Protein AF-0000000070378755 (afdb_homodimer)

Sequence (740 aa):
MNNNQKKKVPVIVSDIDGVLKQGFNKCISDKVLKALKAVRSLLGEIDANRFGENDQEKIPFFLLTNRGAMTEKQHCIMMNKAMGFDQEQNSKFAFQEHENILNHSALAPKFRTFQDKLVMLLGTGAIEEVAEYCGSQKYITGNEYICCFPFLCPFNSFSQEFKAETKEKVKKRLNLTDDDFHEPFQIHAIFILSMPFNWEESTQLILDLLSTEDGKIAQQMPAIGPEKHIPVYVAYNDTTYKSDFQLPRIVNGCFTAAIKEIYKTIYKTEINLEFYGKPQLKQFEFARDYTLSHIDKNHEVTNYYMIGDNPQSDIQGANKIGWTSILVRTGVFQGEGNDDQDPAKYVVNDFYDAVKLIFELEGISTKILDMNNNQKKKVPVIVSDIDGVLKQGFNKCISDKVLKALKAVRSLLGEIDANRFGENDQEKIPFFLLTNRGAMTEKQHCIMMNKAMGFDQEQNSKFAFQEHENILNHSALAPKFRTFQDKLVMLLGTGAIEEVAEYCGSQKYITGNEYICCFPFLCPFNSFSQEFKAETKEKVKKRLNLTDDDFHEPFQIHAIFILSMPFNWEESTQLILDLLSTEDGKIAQQMPAIGPEKHIPVYVAYNDTTYKSDFQLPRIVNGCFTAAIKEIYKTIYKTEINLEFYGKPQLKQFEFARDYTLSHIDKNHEVTNYYMIGDNPQSDIQGANKIGWTSILVRTGVFQGEGNDDQDPAKYVVNDFYDAVKLIFELEGISTKILD

Structure (mmCIF, N/CA/C/O backbone):
data_AF-0000000070378755-model_v1
#
loop_
_entity.id
_entity.type
_entity.pdbx_description
1 polymer 'HAD-family sub IIA hydrolase, TIGR01456, CECR5 containing protein'
#
loop_
_atom_site.group_PDB
_atom_site.id
_atom_site.type_symbol
_atom_site.label_atom_id
_atom_site.label_alt_id
_atom_site.label_comp_id
_atom_site.label_asym_id
_atom_site.label_entity_id
_atom_site.label_seq_id
_atom_site.pdbx_PDB_ins_code
_atom_site.Cartn_x
_atom_site.Cartn_y
_atom_site.Cartn_z
_atom_site.occupancy
_atom_site.B_iso_or_equiv
_atom_site.auth_seq_id
_atom_site.auth_comp_id
_atom_site.auth_asym_id
_atom_site.auth_atom_id
_atom_site.pdbx_PDB_model_num
ATOM 1 N N . MET A 1 1 ? 13.43 -56.781 -33.812 1 31.89 1 MET A N 1
ATOM 2 C CA . MET A 1 1 ? 13.125 -55.531 -34.469 1 31.89 1 MET A CA 1
ATOM 3 C C . MET A 1 1 ? 12.82 -54.438 -33.438 1 31.89 1 MET A C 1
ATOM 5 O O . MET A 1 1 ? 11.844 -54.531 -32.719 1 31.89 1 MET A O 1
ATOM 9 N N . ASN A 1 2 ? 13.742 -54 -32.625 1 39.41 2 ASN A N 1
ATOM 10 C CA . ASN A 1 2 ? 13.852 -53.062 -31.516 1 39.41 2 ASN A CA 1
ATOM 11 C C . ASN A 1 2 ? 13.102 -51.75 -31.812 1 39.41 2 ASN A C 1
ATOM 13 O O . ASN A 1 2 ? 13.648 -50.844 -32.469 1 39.41 2 ASN A O 1
ATOM 17 N N . ASN A 1 3 ? 11.977 -51.719 -32.469 1 43.22 3 ASN A N 1
ATOM 18 C CA . ASN A 1 3 ? 11.141 -50.688 -33.062 1 43.22 3 ASN A CA 1
ATOM 19 C C . ASN A 1 3 ? 11.07 -49.469 -32.188 1 43.22 3 ASN A C 1
ATOM 21 O O . ASN A 1 3 ? 10.352 -49.438 -31.172 1 43.22 3 ASN A O 1
ATOM 25 N N . ASN A 1 4 ? 12.141 -48.719 -31.922 1 55.09 4 ASN A N 1
ATOM 26 C CA . ASN A 1 4 ? 12.734 -47.531 -31.312 1 55.09 4 ASN A CA 1
ATOM 27 C C . ASN A 1 4 ? 11.883 -46.281 -31.547 1 55.09 4 ASN A C 1
ATOM 29 O O . ASN A 1 4 ? 12.406 -45.188 -31.703 1 55.09 4 ASN A O 1
ATOM 33 N N . GLN A 1 5 ? 10.703 -46.406 -32.062 1 76.69 5 GLN A N 1
ATOM 34 C CA . GLN A 1 5 ? 9.898 -45.219 -32.406 1 76.69 5 GLN A CA 1
ATOM 35 C C . GLN A 1 5 ? 9.422 -44.5 -31.172 1 76.69 5 GLN A C 1
ATOM 37 O O . GLN A 1 5 ? 8.867 -45.125 -30.25 1 76.69 5 GLN A O 1
ATOM 42 N N . LYS A 1 6 ? 9.805 -43.25 -31 1 89.81 6 LYS A N 1
ATOM 43 C CA . LYS A 1 6 ? 9.391 -42.406 -29.891 1 89.81 6 LYS A CA 1
ATOM 44 C C . LYS A 1 6 ? 7.875 -42.375 -29.75 1 89.81 6 LYS A C 1
ATOM 46 O O . LYS A 1 6 ? 7.148 -42.469 -30.734 1 89.81 6 LYS A O 1
ATOM 51 N N . LYS A 1 7 ? 7.355 -42.469 -28.547 1 93.12 7 LYS A N 1
ATOM 52 C CA . LYS A 1 7 ? 5.934 -42.375 -28.234 1 93.12 7 LYS A CA 1
ATOM 53 C C . LYS A 1 7 ? 5.449 -40.938 -28.375 1 93.12 7 LYS A C 1
ATOM 55 O O . LYS A 1 7 ? 6.039 -40.031 -27.781 1 93.12 7 LYS A O 1
ATOM 60 N N . LYS A 1 8 ? 4.449 -40.812 -29.156 1 95.69 8 LYS A N 1
ATOM 61 C CA . LYS A 1 8 ? 3.852 -39.5 -29.328 1 95.69 8 LYS A CA 1
ATOM 62 C C . LYS A 1 8 ? 2.943 -39.156 -28.156 1 95.69 8 LYS A C 1
ATOM 64 O O . LYS A 1 8 ? 1.936 -39.812 -27.922 1 95.69 8 LYS A O 1
ATOM 69 N N . VAL A 1 9 ? 3.277 -38.188 -27.375 1 96.75 9 VAL A N 1
ATOM 70 C CA . VAL A 1 9 ? 2.508 -37.781 -26.188 1 96.75 9 VAL A CA 1
ATOM 71 C C . VAL A 1 9 ? 2.424 -36.281 -26.125 1 96.75 9 VAL A C 1
ATOM 73 O O . VAL A 1 9 ? 3.324 -35.562 -26.594 1 96.75 9 VAL A O 1
ATOM 76 N N . PRO A 1 10 ? 1.371 -35.719 -25.562 1 97.94 10 PRO A N 1
ATOM 77 C CA . PRO A 1 10 ? 1.327 -34.281 -25.297 1 97.94 10 PRO A CA 1
ATOM 78 C C . PRO A 1 10 ? 2.051 -33.906 -24.016 1 97.94 10 PRO A C 1
ATOM 80 O O . PRO A 1 10 ? 2.355 -34.75 -23.188 1 97.94 10 PRO A O 1
ATOM 83 N N . VAL A 1 11 ? 2.4 -32.625 -23.875 1 98.56 11 VAL A N 1
ATOM 84 C CA . VAL A 1 11 ? 2.793 -32.031 -22.609 1 98.56 11 VAL A CA 1
ATOM 85 C C . VAL A 1 11 ? 1.639 -31.203 -22.047 1 98.56 11 VAL A C 1
ATOM 87 O O . VAL A 1 11 ? 1.069 -30.359 -22.734 1 98.56 11 VAL A O 1
ATOM 90 N N . ILE A 1 12 ? 1.294 -31.484 -20.828 1 98.81 12 ILE A N 1
ATOM 91 C CA . ILE A 1 12 ? 0.202 -30.766 -20.172 1 98.81 12 ILE A CA 1
ATOM 92 C C . ILE A 1 12 ? 0.751 -29.906 -19.047 1 98.81 12 ILE A C 1
ATOM 94 O O . ILE A 1 12 ? 1.402 -30.422 -18.125 1 98.81 12 ILE A O 1
ATOM 98 N N . VAL A 1 13 ? 0.568 -28.609 -19.125 1 98.75 13 VAL A N 1
ATOM 99 C CA . VAL A 1 13 ? 0.927 -27.641 -18.094 1 98.75 13 VAL A CA 1
ATOM 100 C C . VAL A 1 13 ? -0.339 -27.062 -17.484 1 98.75 13 VAL A C 1
ATOM 102 O O . VAL A 1 13 ? -1.253 -26.641 -18.203 1 98.75 13 VAL A O 1
ATOM 105 N N . SER A 1 14 ? -0.38 -27.047 -16.188 1 98.38 14 SER A N 1
ATOM 106 C CA . SER A 1 14 ? -1.603 -26.594 -15.523 1 98.38 14 SER A CA 1
ATOM 107 C C . SER A 1 14 ? -1.307 -25.531 -14.477 1 98.38 14 SER A C 1
ATOM 109 O O . SER A 1 14 ? -0.327 -25.641 -13.734 1 98.38 14 SER A O 1
ATOM 111 N N . ASP A 1 15 ? -2.148 -24.5 -14.445 1 96.31 15 ASP A N 1
ATOM 112 C CA . ASP A 1 15 ? -2.24 -23.656 -13.258 1 96.31 15 ASP A CA 1
ATOM 113 C C . ASP A 1 15 ? -2.852 -24.422 -12.086 1 96.31 15 ASP A C 1
ATOM 115 O O . ASP A 1 15 ? -3.291 -25.562 -12.242 1 96.31 15 ASP A O 1
ATOM 119 N N . ILE A 1 16 ? -2.82 -23.828 -10.914 1 93.75 16 ILE A N 1
ATOM 120 C CA . ILE A 1 16 ? -3.281 -24.531 -9.727 1 93.75 16 ILE A CA 1
ATOM 121 C C . ILE A 1 16 ? -4.52 -23.828 -9.156 1 93.75 16 ILE A C 1
ATOM 123 O O . ILE A 1 16 ? -5.625 -24.359 -9.234 1 93.75 16 ILE A O 1
ATOM 127 N N . ASP A 1 17 ? -4.344 -22.578 -8.734 1 88.75 17 ASP A N 1
ATOM 128 C CA . ASP A 1 17 ? -5.43 -21.844 -8.094 1 88.75 17 ASP A CA 1
ATOM 129 C C . ASP A 1 17 ? -6.527 -21.5 -9.094 1 88.75 17 ASP A C 1
ATOM 131 O O . ASP A 1 17 ? -6.262 -20.875 -10.125 1 88.75 17 ASP A O 1
ATOM 135 N N . GLY A 1 18 ? -7.676 -21.984 -8.773 1 88.38 18 GLY A N 1
ATOM 136 C CA . GLY A 1 18 ? -8.789 -21.781 -9.688 1 88.38 18 GLY A CA 1
ATOM 137 C C . GLY A 1 18 ? -8.938 -22.891 -10.703 1 88.38 18 GLY A C 1
ATOM 138 O O . GLY A 1 18 ? -9.922 -22.922 -11.453 1 88.38 18 GLY A O 1
ATOM 139 N N . VAL A 1 19 ? -7.953 -23.766 -10.711 1 93.62 19 VAL A N 1
ATOM 140 C CA . VAL A 1 19 ? -7.98 -24.875 -11.656 1 93.62 19 VAL A CA 1
ATOM 141 C C . VAL A 1 19 ? -8.039 -26.203 -10.898 1 93.62 19 VAL A C 1
ATOM 143 O O . VAL A 1 19 ? -9.078 -26.859 -10.867 1 93.62 19 VAL A O 1
ATOM 146 N N . LEU A 1 20 ? -7.008 -26.484 -10.172 1 92.75 20 LEU A N 1
ATOM 147 C CA . LEU A 1 20 ? -6.941 -27.719 -9.391 1 92.75 20 LEU A CA 1
ATOM 148 C C . LEU A 1 20 ? -7.52 -27.516 -7.996 1 92.75 20 LEU A C 1
ATOM 150 O O . LEU A 1 20 ? -8.039 -28.453 -7.391 1 92.75 20 LEU A O 1
ATOM 154 N N . LYS A 1 21 ? -7.32 -26.297 -7.539 1 85.75 21 LYS A N 1
ATOM 155 C CA . LYS A 1 21 ? -7.777 -25.938 -6.195 1 85.75 21 LYS A CA 1
ATOM 156 C C . LYS A 1 21 ? -8.562 -24.641 -6.203 1 85.75 21 LYS A C 1
ATOM 158 O O . LYS A 1 21 ? -8.234 -23.719 -6.953 1 85.75 21 LYS A O 1
ATOM 163 N N . GLN A 1 22 ? -9.688 -24.75 -5.449 1 74 22 GLN A N 1
ATOM 164 C CA . GLN A 1 22 ? -10.477 -23.531 -5.293 1 74 22 GLN A CA 1
ATOM 165 C C . GLN A 1 22 ? -10.281 -22.922 -3.906 1 74 22 GLN A C 1
ATOM 167 O O . GLN A 1 22 ? -10.906 -23.359 -2.938 1 74 22 GLN A O 1
ATOM 172 N N . GLY A 1 23 ? -9.266 -22.062 -3.648 1 64.19 23 GLY A N 1
ATOM 173 C CA . GLY A 1 23 ? -9.016 -21.406 -2.377 1 64.19 23 GLY A CA 1
ATOM 174 C C . GLY A 1 23 ? -8.062 -22.172 -1.482 1 64.19 23 GLY A C 1
ATOM 175 O O . GLY A 1 23 ? -7.645 -23.281 -1.817 1 64.19 23 GLY A O 1
ATOM 176 N N . PHE A 1 24 ? -7.734 -21.609 -0.363 1 57.78 24 PHE A N 1
ATOM 177 C CA . PHE A 1 24 ? -6.719 -22.172 0.52 1 57.78 24 PHE A CA 1
ATOM 178 C C . PHE A 1 24 ? -7.293 -23.312 1.343 1 57.78 24 PHE A C 1
ATOM 180 O O . PHE A 1 24 ? -6.59 -24.281 1.639 1 57.78 24 PHE A O 1
ATOM 187 N N . ASN A 1 25 ? -8.617 -23.188 1.519 1 56.78 25 ASN A N 1
ATOM 188 C CA . ASN A 1 25 ? -9.172 -24.141 2.482 1 56.78 25 ASN A CA 1
ATOM 189 C C . ASN A 1 25 ? -10.133 -25.125 1.815 1 56.78 25 ASN A C 1
ATOM 191 O O . ASN A 1 25 ? -10.688 -26 2.479 1 56.78 25 ASN A O 1
ATOM 195 N N . LYS A 1 26 ? -10.414 -24.953 0.604 1 62.03 26 LYS A N 1
ATOM 196 C CA . LYS A 1 26 ? -11.43 -25.828 0.026 1 62.03 26 LYS A CA 1
ATOM 197 C C . LYS A 1 26 ? -10.805 -27.094 -0.562 1 62.03 26 LYS A C 1
ATOM 199 O O . LYS A 1 26 ? -9.766 -27.016 -1.22 1 62.03 26 LYS A O 1
ATOM 204 N N . CYS A 1 27 ? -11.375 -28.016 -0.246 1 59.81 27 CYS A N 1
ATOM 205 C CA . CYS A 1 27 ? -11 -29.344 -0.721 1 59.81 27 CYS A CA 1
ATOM 206 C C . CYS A 1 27 ? -11.141 -29.438 -2.234 1 59.81 27 CYS A C 1
ATOM 208 O O . CYS A 1 27 ? -11.984 -28.766 -2.83 1 59.81 27 CYS A O 1
ATOM 210 N N . ILE A 1 28 ? -10.203 -30.172 -2.793 1 78.19 28 ILE A N 1
ATOM 211 C CA . ILE A 1 28 ? -10.234 -30.5 -4.211 1 78.19 28 ILE A CA 1
ATOM 212 C C . ILE A 1 28 ? -11.461 -31.359 -4.516 1 78.19 28 ILE A C 1
ATOM 214 O O . ILE A 1 28 ? -11.812 -32.25 -3.74 1 78.19 28 ILE A O 1
ATOM 218 N N . SER A 1 29 ? -12.203 -31.016 -5.512 1 84.56 29 SER A N 1
ATOM 219 C CA . SER A 1 29 ? -13.398 -31.766 -5.863 1 84.56 29 SER A CA 1
ATOM 220 C C . SER A 1 29 ? -13.047 -33.156 -6.355 1 84.56 29 SER A C 1
ATOM 222 O O . SER A 1 29 ? -11.961 -33.406 -6.879 1 84.56 29 SER A O 1
ATOM 224 N N . ASP A 1 30 ? -13.992 -34.062 -6.184 1 89.06 30 ASP A N 1
ATOM 225 C CA . ASP A 1 30 ? -13.812 -35.438 -6.645 1 89.06 30 ASP A CA 1
ATOM 226 C C . ASP A 1 30 ? -13.586 -35.5 -8.156 1 89.06 30 ASP A C 1
ATOM 228 O O . ASP A 1 30 ? -12.82 -36.312 -8.648 1 89.06 30 ASP A O 1
ATOM 232 N N . LYS A 1 31 ? -14.227 -34.625 -8.781 1 92.12 31 LYS A N 1
ATOM 233 C CA . LYS A 1 31 ? -14.125 -34.594 -10.234 1 92.12 31 LYS A CA 1
ATOM 234 C C . LYS A 1 31 ? -12.727 -34.156 -10.672 1 92.12 31 LYS A C 1
ATOM 236 O O . LYS A 1 31 ? -12.164 -34.75 -11.602 1 92.12 31 LYS A O 1
ATOM 241 N N . VAL A 1 32 ? -12.172 -33.219 -10.047 1 93 32 VAL A N 1
ATOM 242 C CA . VAL A 1 32 ? -10.82 -32.75 -10.336 1 93 32 VAL A CA 1
ATOM 243 C C . VAL A 1 32 ? -9.812 -33.844 -9.977 1 93 32 VAL A C 1
ATOM 245 O O . VAL A 1 32 ? -8.883 -34.125 -10.734 1 93 32 VAL A O 1
ATOM 248 N N . LEU A 1 33 ? -10.055 -34.5 -8.914 1 93.81 33 LEU A N 1
ATOM 249 C CA . LEU A 1 33 ? -9.148 -35.531 -8.469 1 93.81 33 LEU A CA 1
ATOM 250 C C . LEU A 1 33 ? -9.148 -36.719 -9.445 1 93.81 33 LEU A C 1
ATOM 252 O O . LEU A 1 33 ? -8.094 -37.281 -9.734 1 93.81 33 LEU A O 1
ATOM 256 N N . LYS A 1 34 ? -10.289 -37.094 -9.898 1 95.44 34 LYS A N 1
ATOM 257 C CA . LYS A 1 34 ? -10.414 -38.156 -10.883 1 95.44 34 LYS A CA 1
ATOM 258 C C . LYS A 1 34 ? -9.617 -37.844 -12.141 1 95.44 34 LYS A C 1
ATOM 260 O O . LYS A 1 34 ? -8.875 -38.688 -12.641 1 95.44 34 LYS A O 1
ATOM 265 N N . ALA A 1 35 ? -9.773 -36.688 -12.609 1 97.31 35 ALA A N 1
ATOM 266 C CA . ALA A 1 35 ? -9.07 -36.281 -13.812 1 97.31 35 ALA A CA 1
ATOM 267 C C . ALA A 1 35 ? -7.562 -36.219 -13.578 1 97.31 35 ALA A C 1
ATOM 269 O O . ALA A 1 35 ? -6.773 -36.562 -14.453 1 97.31 35 ALA A O 1
ATOM 270 N N . LEU A 1 36 ? -7.176 -35.719 -12.422 1 97.12 36 LEU A N 1
ATOM 271 C CA . LEU A 1 36 ? -5.762 -35.625 -12.078 1 97.12 36 LEU A CA 1
ATOM 272 C C . LEU A 1 36 ? -5.125 -37 -12 1 97.12 36 LEU A C 1
ATOM 274 O O . LEU A 1 36 ? -4.023 -37.219 -12.516 1 97.12 36 LEU A O 1
ATOM 278 N N . LYS A 1 37 ? -5.797 -37.906 -11.414 1 96.81 37 LYS A N 1
ATOM 2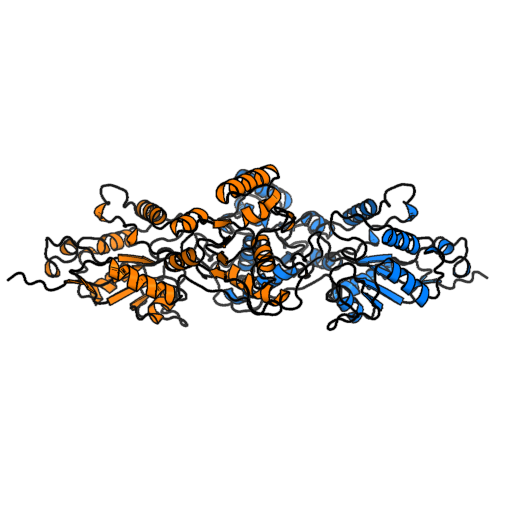79 C CA . LYS A 1 37 ? -5.309 -39.281 -11.352 1 96.81 37 LYS A CA 1
ATOM 280 C C . LYS A 1 37 ? -5.207 -39.875 -12.75 1 96.81 37 LYS A C 1
ATOM 282 O O . LYS A 1 37 ? -4.258 -40.594 -13.047 1 96.81 37 LYS A O 1
ATOM 287 N N . ALA A 1 38 ? -6.141 -39.594 -13.539 1 97.38 38 ALA A N 1
ATOM 288 C CA . ALA A 1 38 ? -6.133 -40.125 -14.906 1 97.38 38 ALA A CA 1
ATOM 289 C C . ALA A 1 38 ? -4.898 -39.656 -15.664 1 97.38 38 ALA A C 1
ATOM 291 O O . ALA A 1 38 ? -4.172 -40.469 -16.25 1 97.38 38 ALA A O 1
ATOM 292 N N . VAL A 1 39 ? -4.66 -38.375 -15.617 1 97.06 39 VAL A N 1
ATOM 293 C CA . VAL A 1 39 ? -3.576 -37.812 -16.422 1 97.06 39 VAL A CA 1
ATOM 294 C C . VAL A 1 39 ? -2.23 -38.25 -15.844 1 97.06 39 VAL A C 1
ATOM 296 O O . VAL A 1 39 ? -1.237 -38.344 -16.562 1 97.06 39 VAL A O 1
ATOM 299 N N . ARG A 1 40 ? -2.223 -38.625 -14.578 1 97.38 40 ARG A N 1
ATOM 300 C CA . ARG A 1 40 ? -0.963 -38.969 -13.938 1 97.38 40 ARG A CA 1
ATOM 301 C C . ARG A 1 40 ? -0.784 -40.5 -13.883 1 97.38 40 ARG A C 1
ATOM 303 O O . ARG A 1 40 ? 0.161 -41 -13.273 1 97.38 40 ARG A O 1
ATOM 310 N N . SER A 1 41 ? -1.663 -41.25 -14.453 1 97.25 41 SER A N 1
ATOM 311 C CA . SER A 1 41 ? -1.533 -42.688 -14.578 1 97.25 41 SER A CA 1
ATOM 312 C C . SER A 1 41 ? -0.506 -43.062 -15.641 1 97.25 41 SER A C 1
ATOM 314 O O . SER A 1 41 ? -0.077 -42.219 -16.422 1 97.25 41 SER A O 1
ATOM 316 N N . LEU A 1 42 ? -0.146 -44.375 -15.594 1 96.44 42 LEU A N 1
ATOM 317 C CA . LEU A 1 42 ? 0.772 -44.875 -16.594 1 96.44 42 LEU A CA 1
ATOM 318 C C . LEU A 1 42 ? 0.098 -44.938 -17.969 1 96.44 42 LEU A C 1
ATOM 320 O O . LEU A 1 42 ? -1.103 -45.219 -18.062 1 96.44 42 LEU A O 1
ATOM 324 N N . LEU A 1 43 ? 0.91 -44.75 -18.953 1 96.25 43 LEU A N 1
ATOM 325 C CA . LEU A 1 43 ? 0.39 -44.75 -20.328 1 96.25 43 LEU A CA 1
ATOM 326 C C . LEU A 1 43 ? -0.345 -46.062 -20.625 1 96.25 43 LEU A C 1
ATOM 328 O O . LEU A 1 43 ? -1.395 -46.031 -21.266 1 96.25 43 LEU A O 1
ATOM 332 N N . GLY A 1 44 ? 0.253 -47.125 -20.156 1 95.94 44 GLY A N 1
ATOM 333 C CA . GLY A 1 44 ? -0.405 -48.406 -20.344 1 95.94 44 GLY A CA 1
ATOM 334 C C . GLY A 1 44 ? -1.775 -48.469 -19.703 1 95.94 44 GLY A C 1
ATOM 335 O O . GLY A 1 44 ? -2.668 -49.156 -20.203 1 95.94 44 GLY A O 1
ATOM 336 N N . GLU A 1 45 ? -1.951 -47.812 -18.609 1 96.44 45 GLU A N 1
ATOM 337 C CA . GLU A 1 45 ? -3.221 -47.75 -17.891 1 96.44 45 GLU A CA 1
ATOM 338 C C . GLU A 1 45 ? -4.211 -46.844 -18.594 1 96.44 45 GLU A C 1
ATOM 340 O O . GLU A 1 45 ? -5.418 -47.062 -18.562 1 96.44 45 GLU A O 1
ATOM 345 N N . ILE A 1 46 ? -3.691 -45.844 -19.203 1 96.69 46 ILE A N 1
ATOM 346 C CA . ILE A 1 46 ? -4.527 -44.844 -19.859 1 96.69 46 ILE A CA 1
ATOM 347 C C . ILE A 1 46 ? -5.094 -45.406 -21.156 1 96.69 46 ILE A C 1
ATOM 349 O O . ILE A 1 46 ? -6.297 -45.312 -21.406 1 96.69 46 ILE A O 1
ATOM 353 N N . ASP A 1 47 ? -4.219 -46.031 -21.891 1 96.75 47 ASP A N 1
ATOM 354 C CA . ASP A 1 47 ? -4.574 -46.531 -23.219 1 96.75 47 ASP A CA 1
ATOM 355 C C . ASP A 1 47 ? -3.686 -47.688 -23.625 1 96.75 47 ASP A C 1
ATOM 357 O O . ASP A 1 47 ? -2.723 -47.5 -24.375 1 96.75 47 ASP A O 1
ATOM 361 N N . ALA A 1 48 ? -4.074 -48.844 -23.297 1 95.5 48 ALA A N 1
ATOM 362 C CA . ALA A 1 48 ? -3.289 -50.031 -23.531 1 95.5 48 ALA A CA 1
ATOM 363 C C . ALA A 1 48 ? -3.146 -50.312 -25.031 1 95.5 48 ALA A C 1
ATOM 365 O O . ALA A 1 48 ? -2.115 -50.812 -25.484 1 95.5 48 ALA A O 1
ATOM 366 N N . ASN A 1 49 ? -4.176 -50 -25.766 1 95.38 49 ASN A N 1
ATOM 367 C CA . ASN A 1 49 ? -4.152 -50.25 -27.203 1 95.38 49 ASN A CA 1
ATOM 368 C C . ASN A 1 49 ? -3.113 -49.375 -27.906 1 95.38 49 ASN A C 1
ATOM 370 O O . ASN A 1 49 ? -2.428 -49.844 -28.828 1 95.38 49 ASN A O 1
ATOM 374 N N . ARG A 1 50 ? -3.006 -48.219 -27.422 1 94.62 50 ARG A N 1
ATOM 375 C CA . ARG A 1 50 ? -2.117 -47.281 -28.078 1 94.62 50 ARG A CA 1
ATOM 376 C C . ARG A 1 50 ? -0.684 -47.438 -27.578 1 94.62 50 ARG A C 1
ATOM 378 O O . ARG A 1 50 ? 0.264 -47.344 -28.359 1 94.62 50 ARG A O 1
ATOM 385 N N . PHE A 1 51 ? -0.45 -47.719 -26.266 1 94.81 51 PHE A N 1
ATOM 386 C CA . PHE A 1 51 ? 0.879 -47.562 -25.688 1 94.81 51 PHE A CA 1
ATOM 387 C C . PHE A 1 51 ? 1.408 -48.906 -25.203 1 94.81 51 PHE A C 1
ATOM 389 O O . PHE A 1 51 ? 2.6 -49.062 -24.922 1 94.81 51 PHE A O 1
ATOM 396 N N . GLY A 1 52 ? 0.575 -49.844 -25.141 1 94 52 GLY A N 1
ATOM 397 C CA . GLY A 1 52 ? 0.939 -51.125 -24.578 1 94 52 GLY A CA 1
ATOM 398 C C . GLY A 1 52 ? 0.561 -51.281 -23.109 1 94 52 GLY A C 1
ATOM 399 O O . GLY A 1 52 ? 0.755 -50.344 -22.328 1 94 52 GLY A O 1
ATOM 400 N N . GLU A 1 53 ? 0.151 -52.375 -22.766 1 92.81 53 GLU A N 1
ATOM 401 C CA . GLU A 1 53 ? -0.398 -52.656 -21.438 1 92.81 53 GLU A CA 1
ATOM 402 C C . GLU A 1 53 ? 0.669 -52.5 -20.359 1 92.81 53 GLU A C 1
ATOM 404 O O . GLU A 1 53 ? 0.365 -52.094 -19.234 1 92.81 53 GLU A O 1
ATOM 409 N N . ASN A 1 54 ? 1.933 -52.719 -20.734 1 93.06 54 ASN A N 1
ATOM 410 C CA . ASN A 1 54 ? 2.99 -52.719 -19.734 1 93.06 54 ASN A CA 1
ATOM 411 C C . ASN A 1 54 ? 3.816 -51.438 -19.781 1 93.06 54 ASN A C 1
ATOM 413 O O . ASN A 1 54 ? 4.867 -51.344 -19.141 1 93.06 54 ASN A O 1
ATOM 417 N N . ASP A 1 55 ? 3.275 -50.5 -20.5 1 92.69 55 ASP A N 1
ATOM 418 C CA . ASP A 1 55 ? 4.012 -49.25 -20.562 1 92.69 55 ASP A CA 1
ATOM 419 C C . ASP A 1 55 ? 4.023 -48.562 -19.188 1 92.69 55 ASP A C 1
ATOM 421 O O . ASP A 1 55 ? 2.982 -48.438 -18.547 1 92.69 55 ASP A O 1
ATOM 425 N N . GLN A 1 56 ? 5.207 -48.156 -18.781 1 92.81 56 GLN A N 1
ATOM 426 C CA . GLN A 1 56 ? 5.363 -47.656 -17.422 1 92.81 56 GLN A CA 1
ATOM 427 C C . GLN A 1 56 ? 5.621 -46.125 -17.422 1 92.81 56 GLN A C 1
ATOM 429 O O . GLN A 1 56 ? 5.836 -45.531 -16.375 1 92.81 56 GLN A O 1
ATOM 434 N N . GLU A 1 57 ? 5.523 -45.531 -18.547 1 94.44 57 GLU A N 1
ATOM 435 C CA . GLU A 1 57 ? 5.773 -44.094 -18.641 1 94.44 57 GLU A CA 1
ATOM 436 C C . GLU A 1 57 ? 4.5 -43.281 -18.406 1 94.44 57 GLU A C 1
ATOM 438 O O . GLU A 1 57 ? 3.41 -43.844 -18.312 1 94.44 57 GLU A O 1
ATOM 443 N N . LYS A 1 58 ? 4.676 -42 -18.203 1 96.12 58 LYS A N 1
ATOM 444 C CA . LYS A 1 58 ? 3.553 -41.094 -17.938 1 96.12 58 LYS A CA 1
ATOM 445 C C . LYS A 1 58 ? 3.504 -39.969 -18.953 1 96.12 58 LYS A C 1
ATOM 447 O O . LYS A 1 58 ? 4.516 -39.656 -19.578 1 96.12 58 LYS A O 1
ATOM 452 N N . ILE A 1 59 ? 2.316 -39.438 -19.141 1 97 59 ILE A N 1
ATOM 453 C CA . ILE A 1 59 ? 2.205 -38.188 -19.844 1 97 59 ILE A CA 1
ATOM 454 C C . ILE A 1 59 ? 2.955 -37.094 -19.078 1 97 59 ILE A C 1
ATOM 456 O O . ILE A 1 59 ? 2.797 -36.969 -17.875 1 97 59 ILE A O 1
ATOM 460 N N . PRO A 1 60 ? 3.877 -36.344 -19.781 1 97.81 60 PRO A N 1
ATOM 461 C CA . PRO A 1 60 ? 4.488 -35.188 -19.109 1 97.81 60 PRO A CA 1
ATOM 462 C C . PRO A 1 60 ? 3.459 -34.188 -18.594 1 97.81 60 PRO A C 1
ATOM 464 O O . PRO A 1 60 ? 2.693 -33.625 -19.375 1 97.81 60 PRO A O 1
ATOM 467 N N . PHE A 1 61 ? 3.447 -34 -17.266 1 98.38 61 PHE A N 1
ATOM 468 C CA . PHE A 1 61 ? 2.512 -33.125 -16.594 1 98.38 61 PHE A CA 1
ATOM 469 C C . PHE A 1 61 ? 3.244 -32.188 -15.625 1 98.38 61 PHE A C 1
ATOM 471 O O . PHE A 1 61 ? 3.982 -32.656 -14.758 1 98.38 61 PHE A O 1
ATOM 478 N N . PHE A 1 62 ? 3.053 -30.891 -15.789 1 98.56 62 PHE A N 1
ATOM 479 C CA . PHE A 1 62 ? 3.76 -29.906 -14.977 1 98.56 62 PHE A CA 1
ATOM 480 C C . PHE A 1 62 ? 2.795 -28.875 -14.422 1 98.56 62 PHE A C 1
ATOM 482 O O . PHE A 1 62 ? 1.779 -28.562 -15.047 1 98.56 62 PHE A O 1
ATOM 489 N N . LEU A 1 63 ? 3.143 -28.406 -13.242 1 98.06 63 LEU A N 1
ATOM 490 C CA . LEU A 1 63 ? 2.432 -27.281 -12.641 1 98.06 63 LEU A CA 1
ATOM 491 C C . LEU A 1 63 ? 3.158 -25.969 -12.914 1 98.06 63 LEU A C 1
ATOM 493 O O . LEU A 1 63 ? 4.371 -25.875 -12.703 1 98.06 63 LEU A O 1
ATOM 497 N N . LEU A 1 64 ? 2.475 -25.031 -13.453 1 98.12 64 LEU A N 1
ATOM 498 C CA . LEU A 1 64 ? 2.982 -23.672 -13.664 1 98.12 64 LEU A CA 1
ATOM 499 C C . LEU A 1 64 ? 2.111 -22.641 -12.953 1 98.12 64 LEU A C 1
ATOM 501 O O . LEU A 1 64 ? 0.974 -22.391 -13.359 1 98.12 64 LEU A O 1
ATOM 505 N N . THR A 1 65 ? 2.65 -22.031 -11.891 1 96 65 THR A N 1
ATOM 506 C CA . THR A 1 65 ? 1.847 -21.156 -11.031 1 96 65 THR A CA 1
ATOM 507 C C . THR A 1 65 ? 2.623 -19.906 -10.648 1 96 65 THR A C 1
ATOM 509 O O . THR A 1 65 ? 3.855 -19.891 -10.695 1 96 65 THR A O 1
ATOM 512 N N . ASN A 1 66 ? 1.942 -18.812 -10.359 1 95.12 66 ASN A N 1
ATOM 513 C CA . ASN A 1 66 ? 2.559 -17.594 -9.852 1 95.12 66 ASN A CA 1
ATOM 514 C C . ASN A 1 66 ? 2.691 -17.625 -8.328 1 95.12 66 ASN A C 1
ATOM 516 O O . ASN A 1 66 ? 3.053 -16.625 -7.715 1 95.12 66 ASN A O 1
ATOM 520 N N . ARG A 1 67 ? 2.443 -18.797 -7.82 1 91.56 67 ARG A N 1
ATOM 521 C CA . ARG A 1 67 ? 2.787 -19 -6.414 1 91.56 67 ARG A CA 1
ATOM 522 C C . ARG A 1 67 ? 4.301 -18.984 -6.219 1 91.56 67 ARG A C 1
ATOM 524 O O . ARG A 1 67 ? 5.047 -19.422 -7.098 1 91.56 67 ARG A O 1
ATOM 531 N N . GLY A 1 68 ? 4.574 -18.391 -5.082 1 92 68 GLY A N 1
ATOM 532 C CA . GLY A 1 68 ? 5.977 -18.312 -4.711 1 92 68 GLY A CA 1
ATOM 533 C C . GLY A 1 68 ? 6.191 -18.141 -3.219 1 92 68 GLY A C 1
ATOM 534 O O . GLY A 1 68 ? 5.398 -18.641 -2.412 1 92 68 GLY A O 1
ATOM 535 N N . ALA A 1 69 ? 7.34 -17.734 -2.938 1 91.81 69 ALA A N 1
ATOM 536 C CA . ALA A 1 69 ? 7.746 -17.547 -1.547 1 91.81 69 ALA A CA 1
ATOM 537 C C . ALA A 1 69 ? 7.879 -18.891 -0.833 1 91.81 69 ALA A C 1
ATOM 539 O O . ALA A 1 69 ? 7.512 -19.016 0.338 1 91.81 69 ALA A O 1
ATOM 540 N N . MET A 1 70 ? 8.148 -19.859 -1.49 1 94.62 70 MET A N 1
ATOM 541 C CA . MET A 1 70 ? 8.531 -21.203 -1.072 1 94.62 70 MET A CA 1
ATOM 542 C C . MET A 1 70 ? 9.336 -21.906 -2.16 1 94.62 70 MET A C 1
ATOM 544 O O . MET A 1 70 ? 9.266 -21.531 -3.332 1 94.62 70 MET A O 1
ATOM 548 N N . THR A 1 71 ? 10.078 -22.891 -1.761 1 94.38 71 THR A N 1
ATOM 549 C CA . THR A 1 71 ? 10.852 -23.609 -2.762 1 94.38 71 THR A CA 1
ATOM 550 C C . THR A 1 71 ? 9.961 -24.594 -3.529 1 94.38 71 THR A C 1
ATOM 552 O O . THR A 1 71 ? 8.859 -24.922 -3.078 1 94.38 71 THR A O 1
ATOM 555 N N . GLU A 1 72 ? 10.461 -25.062 -4.648 1 95.88 72 GLU A N 1
ATOM 556 C CA . GLU A 1 72 ? 9.734 -26.062 -5.426 1 95.88 72 GLU A CA 1
ATOM 557 C C . GLU A 1 72 ? 9.531 -27.344 -4.625 1 95.88 72 GLU A C 1
ATOM 559 O O . GLU A 1 72 ? 8.477 -27.984 -4.719 1 95.88 72 GLU A O 1
ATOM 564 N N . LYS A 1 73 ? 10.5 -27.641 -3.84 1 95.25 73 LYS A N 1
ATOM 565 C CA . LYS A 1 73 ? 10.391 -28.812 -2.977 1 95.25 73 LYS A CA 1
ATOM 566 C C . LYS A 1 73 ? 9.258 -28.656 -1.966 1 95.25 73 LYS A C 1
ATOM 568 O O . LYS A 1 73 ? 8.43 -29.547 -1.803 1 95.25 73 LYS A O 1
ATOM 573 N N . GLN A 1 74 ? 9.258 -27.547 -1.315 1 95.5 74 GLN A N 1
ATOM 574 C CA . GLN A 1 74 ? 8.203 -27.266 -0.345 1 95.5 74 GLN A CA 1
ATOM 575 C C . GLN A 1 74 ? 6.832 -27.266 -1.007 1 95.5 74 GLN A C 1
ATOM 577 O O . GLN A 1 74 ? 5.871 -27.797 -0.451 1 95.5 74 GLN A O 1
ATOM 582 N N . HIS A 1 75 ? 6.805 -26.656 -2.107 1 95.94 75 HIS A N 1
ATOM 583 C CA . HIS A 1 75 ? 5.547 -26.594 -2.842 1 95.94 75 HIS A CA 1
ATOM 584 C C . HIS A 1 75 ? 5.07 -27.984 -3.242 1 95.94 75 HIS A C 1
ATOM 586 O O . HIS A 1 75 ? 3.875 -28.281 -3.162 1 95.94 75 HIS A O 1
ATOM 592 N N . CYS A 1 76 ? 5.953 -28.812 -3.688 1 96.62 76 CYS A N 1
ATOM 593 C CA . CYS A 1 76 ? 5.648 -30.188 -4.062 1 96.62 76 CYS A CA 1
ATOM 594 C C . CYS A 1 76 ? 5.023 -30.953 -2.896 1 96.62 76 CYS A C 1
ATOM 596 O O . CYS A 1 76 ? 4.008 -31.625 -3.062 1 96.62 76 CYS A O 1
ATOM 598 N N . ILE A 1 77 ? 5.598 -30.781 -1.776 1 96.19 77 ILE A N 1
ATOM 599 C CA . ILE A 1 77 ? 5.094 -31.422 -0.57 1 96.19 77 ILE A CA 1
ATOM 600 C C . ILE A 1 77 ? 3.686 -30.922 -0.264 1 96.19 77 ILE A C 1
ATOM 602 O O . ILE A 1 77 ? 2.781 -31.719 0.012 1 96.19 77 ILE A O 1
ATOM 606 N N . MET A 1 78 ? 3.549 -29.672 -0.341 1 93.38 78 MET A N 1
ATOM 607 C CA . MET A 1 78 ? 2.258 -29.047 -0.068 1 93.38 78 MET A CA 1
ATOM 608 C C . MET A 1 78 ? 1.191 -29.562 -1.031 1 93.38 78 MET A C 1
ATOM 610 O O . MET A 1 78 ? 0.08 -29.891 -0.615 1 93.38 78 MET A O 1
ATOM 614 N N . MET A 1 79 ? 1.488 -29.656 -2.291 1 93.44 79 MET A N 1
ATOM 615 C CA . MET A 1 79 ? 0.539 -30.094 -3.312 1 93.44 79 MET A CA 1
ATOM 616 C C . MET A 1 79 ? 0.165 -31.547 -3.123 1 93.44 79 MET A C 1
ATOM 618 O O . MET A 1 79 ? -1.008 -31.922 -3.225 1 93.44 79 MET A O 1
ATOM 622 N N . ASN A 1 80 ? 1.133 -32.375 -2.889 1 95.75 80 ASN A N 1
ATOM 623 C CA . ASN A 1 80 ? 0.858 -33.781 -2.668 1 95.75 80 ASN A CA 1
ATOM 624 C C . ASN A 1 80 ? -0.037 -34 -1.45 1 95.75 80 ASN A C 1
ATOM 626 O O . ASN A 1 80 ? -0.931 -34.844 -1.473 1 95.75 80 ASN A O 1
ATOM 630 N N . LYS A 1 81 ? 0.211 -33.219 -0.463 1 93.31 81 LYS A N 1
ATOM 631 C CA . LYS A 1 81 ? -0.636 -33.312 0.724 1 93.31 81 LYS A CA 1
ATOM 632 C C . LYS A 1 81 ? -2.061 -32.844 0.413 1 93.31 81 LYS A C 1
ATOM 634 O O . LYS A 1 81 ? -3.025 -33.5 0.822 1 93.31 81 LYS A O 1
ATOM 639 N N . ALA A 1 82 ? -2.16 -31.797 -0.265 1 90.06 82 ALA A N 1
ATOM 640 C CA . ALA A 1 82 ? -3.467 -31.234 -0.597 1 90.06 82 ALA A CA 1
ATOM 641 C C . ALA A 1 82 ? -4.285 -32.219 -1.434 1 90.06 82 ALA A C 1
ATOM 643 O O . ALA A 1 82 ? -5.512 -32.281 -1.307 1 90.06 82 ALA A O 1
ATOM 644 N N . MET A 1 83 ? -3.596 -33.062 -2.268 1 91.88 83 MET A N 1
ATOM 645 C CA . MET A 1 83 ? -4.281 -33.969 -3.184 1 91.88 83 MET A CA 1
ATOM 646 C C . MET A 1 83 ? -4.414 -35.344 -2.574 1 91.88 83 MET A C 1
ATOM 648 O O . MET A 1 83 ? -5.039 -36.25 -3.164 1 91.88 83 MET A O 1
ATOM 652 N N . GLY A 1 84 ? -3.793 -35.531 -1.451 1 91.31 84 GLY A N 1
ATOM 653 C CA . GLY A 1 84 ? -3.775 -36.844 -0.836 1 91.31 84 GLY A CA 1
ATOM 654 C C . GLY A 1 84 ? -2.812 -37.812 -1.51 1 91.31 84 GLY A C 1
ATOM 655 O O . GLY A 1 84 ? -2.971 -39.031 -1.412 1 91.31 84 GLY A O 1
ATOM 656 N N . PHE A 1 85 ? -1.909 -37.312 -2.219 1 94.94 85 PHE A N 1
ATOM 657 C CA . PHE A 1 85 ? -0.98 -38.125 -2.98 1 94.94 85 PHE A CA 1
ATOM 658 C C . PHE A 1 85 ? 0.195 -38.562 -2.113 1 94.94 85 PHE A C 1
ATOM 660 O O . PHE A 1 85 ? 1.033 -39.344 -2.547 1 94.94 85 PHE A O 1
ATOM 667 N N . ASP A 1 86 ? 0.279 -38.031 -0.897 1 93.25 86 ASP A N 1
ATOM 668 C CA . ASP A 1 86 ? 1.321 -38.406 0.044 1 93.25 86 ASP A CA 1
ATOM 669 C C . ASP A 1 86 ? 0.954 -39.719 0.754 1 93.25 86 ASP A C 1
ATOM 671 O O . ASP A 1 86 ? 1.777 -40.312 1.464 1 93.25 86 ASP A O 1
ATOM 675 N N . GLN A 1 87 ? -0.224 -40.188 0.509 1 93.75 87 GLN A N 1
ATOM 676 C CA . GLN A 1 87 ? -0.668 -41.469 1.058 1 93.75 87 GLN A CA 1
ATOM 677 C C . GLN A 1 87 ? -0.202 -42.625 0.188 1 93.75 87 GLN A C 1
ATOM 679 O O . GLN A 1 87 ? -0.176 -42.531 -1.04 1 93.75 87 GLN A O 1
ATOM 684 N N . GLU A 1 88 ? 0.025 -43.719 0.791 1 91.44 88 GLU A N 1
ATOM 685 C CA . GLU A 1 88 ? 0.604 -44.906 0.119 1 91.44 88 GLU A CA 1
ATOM 686 C C . GLU A 1 88 ? -0.252 -45.344 -1.065 1 91.44 88 GLU A C 1
ATOM 688 O O . GLU A 1 88 ? 0.269 -45.594 -2.148 1 91.44 88 GLU A O 1
ATOM 693 N N . GLN A 1 89 ? -1.53 -45.344 -0.875 1 91.88 89 GLN A N 1
ATOM 694 C CA . GLN A 1 89 ? -2.443 -45.875 -1.893 1 91.88 89 GLN A CA 1
ATOM 695 C C . GLN A 1 89 ? -2.465 -44.969 -3.119 1 91.88 89 GLN A C 1
ATOM 697 O O . GLN A 1 89 ? -2.85 -45.375 -4.207 1 91.88 89 GLN A O 1
ATOM 702 N N . ASN A 1 90 ? -2.012 -43.688 -3.016 1 93.88 90 ASN A N 1
ATOM 703 C CA . ASN A 1 90 ? -2.07 -42.75 -4.105 1 93.88 90 ASN A CA 1
ATOM 704 C C . ASN A 1 90 ? -0.681 -42.25 -4.492 1 93.88 90 ASN A C 1
ATOM 706 O O . ASN A 1 90 ? -0.549 -41.281 -5.266 1 93.88 90 ASN A O 1
ATOM 710 N N . SER A 1 91 ? 0.337 -42.875 -4.039 1 94.25 91 SER A N 1
ATOM 711 C CA . SER A 1 91 ? 1.708 -42.406 -4.191 1 94.25 91 SER A CA 1
ATOM 712 C C . SER A 1 91 ? 2.141 -42.438 -5.652 1 94.25 91 SER A C 1
ATOM 714 O O . SER A 1 91 ? 3.012 -41.656 -6.059 1 94.25 91 SER A O 1
ATOM 716 N N . LYS A 1 92 ? 1.546 -43.312 -6.441 1 94.75 92 LYS A N 1
ATOM 717 C CA . LYS A 1 92 ? 1.925 -43.406 -7.848 1 94.75 92 LYS A CA 1
ATOM 718 C C . LYS A 1 92 ? 1.534 -42.125 -8.602 1 94.75 92 LYS A C 1
ATOM 720 O O . LYS A 1 92 ? 2.055 -41.875 -9.688 1 94.75 92 LYS A O 1
ATOM 725 N N . PHE A 1 93 ? 0.64 -41.344 -8.016 1 96.81 93 PHE A N 1
ATOM 726 C CA . PHE A 1 93 ? 0.162 -40.156 -8.672 1 96.81 93 PHE A CA 1
ATOM 727 C C . PHE A 1 93 ? 0.927 -38.906 -8.172 1 96.81 93 PHE A C 1
ATOM 729 O O . PHE A 1 93 ? 0.7 -37.812 -8.648 1 96.81 93 PHE A O 1
ATOM 736 N N . ALA A 1 94 ? 1.844 -39.062 -7.258 1 97.19 94 ALA A N 1
ATOM 737 C CA . ALA A 1 94 ? 2.502 -37.969 -6.566 1 97.19 94 ALA A CA 1
ATOM 738 C C . ALA A 1 94 ? 3.297 -37.094 -7.547 1 97.19 94 ALA A C 1
ATOM 740 O O . ALA A 1 94 ? 3.939 -37.625 -8.461 1 97.19 94 ALA A O 1
ATOM 741 N N . PHE A 1 95 ? 3.219 -35.812 -7.262 1 97.44 95 PHE A N 1
ATOM 742 C CA . PHE A 1 95 ? 4.062 -34.875 -7.996 1 97.44 95 PHE A CA 1
ATOM 743 C C . PHE A 1 95 ? 5.523 -35.031 -7.59 1 97.44 95 PHE A C 1
ATOM 745 O O . PHE A 1 95 ? 5.82 -35.375 -6.445 1 97.44 95 PHE A O 1
ATOM 752 N N . GLN A 1 96 ? 6.324 -34.781 -8.57 1 97.12 96 GLN A N 1
ATOM 753 C CA . GLN A 1 96 ? 7.754 -34.656 -8.305 1 97.12 96 GLN A CA 1
ATOM 754 C C . GLN A 1 96 ? 8.195 -33.188 -8.273 1 97.12 96 GLN A C 1
ATOM 756 O O . GLN A 1 96 ? 7.535 -32.344 -8.859 1 97.12 96 GLN A O 1
ATOM 761 N N . GLU A 1 97 ? 9.281 -32.969 -7.621 1 96.88 97 GLU A N 1
ATOM 762 C CA . GLU A 1 97 ? 9.773 -31.594 -7.422 1 96.88 97 GLU A CA 1
ATOM 763 C C . GLU A 1 97 ? 9.93 -30.859 -8.75 1 96.88 97 GLU A C 1
ATOM 765 O O . GLU A 1 97 ? 9.523 -29.703 -8.883 1 96.88 97 GLU A O 1
ATOM 770 N N . HIS A 1 98 ? 10.484 -31.578 -9.727 1 97 98 HIS A N 1
ATOM 771 C CA . HIS A 1 98 ? 10.797 -30.938 -11 1 97 98 HIS A CA 1
ATOM 772 C C . HIS A 1 98 ? 9.531 -30.609 -11.781 1 97 98 HIS A C 1
ATOM 774 O O . HIS A 1 98 ? 9.586 -29.891 -12.781 1 97 98 HIS A O 1
ATOM 780 N N . GLU A 1 99 ? 8.398 -31.109 -11.297 1 98.19 99 GLU A N 1
ATOM 781 C CA . GLU A 1 99 ? 7.141 -30.875 -12 1 98.19 99 GLU A CA 1
ATOM 782 C C . GLU A 1 99 ? 6.465 -29.594 -11.508 1 98.19 99 GLU A C 1
ATOM 784 O O . GLU A 1 99 ? 5.367 -29.25 -11.961 1 98.19 99 GLU A O 1
ATOM 789 N N . ASN A 1 100 ? 7.137 -28.891 -10.594 1 97.81 100 ASN A N 1
ATOM 790 C CA . ASN A 1 100 ? 6.637 -27.641 -10.031 1 97.81 100 ASN A CA 1
ATOM 791 C C . ASN A 1 100 ? 7.441 -26.453 -10.531 1 97.81 100 ASN A C 1
ATOM 793 O O . ASN A 1 100 ? 8.625 -26.297 -10.203 1 97.81 100 ASN A O 1
ATOM 797 N N . ILE A 1 101 ? 6.781 -25.609 -11.305 1 97.62 101 ILE A N 1
ATOM 798 C CA . ILE A 1 101 ? 7.391 -24.375 -11.781 1 97.62 101 ILE A CA 1
ATOM 799 C C . ILE A 1 101 ? 6.715 -23.172 -11.117 1 97.62 101 ILE A C 1
ATOM 801 O O . ILE A 1 101 ? 5.531 -22.922 -11.344 1 97.62 101 ILE A O 1
ATOM 805 N N . LEU A 1 102 ? 7.465 -22.469 -10.32 1 96.88 102 LEU A N 1
ATOM 806 C CA . LEU A 1 102 ? 6.934 -21.375 -9.508 1 96.88 102 LEU A CA 1
ATOM 807 C C . LEU A 1 102 ? 7.332 -20.016 -10.086 1 96.88 102 LEU A C 1
ATOM 809 O O . LEU A 1 102 ? 7.988 -19.953 -11.133 1 96.88 102 LEU A O 1
ATOM 813 N N . ASN A 1 103 ? 6.863 -18.953 -9.445 1 94.62 103 ASN A N 1
ATOM 814 C CA . ASN A 1 103 ? 7.035 -17.625 -10.008 1 94.62 103 ASN A CA 1
ATOM 815 C C . ASN A 1 103 ? 8.5 -17.203 -10.031 1 94.62 103 ASN A C 1
ATOM 817 O O . ASN A 1 103 ? 8.906 -16.391 -10.859 1 94.62 103 ASN A O 1
ATOM 821 N N . HIS A 1 104 ? 9.359 -17.797 -9.164 1 94.25 104 HIS A N 1
ATOM 822 C CA . HIS A 1 104 ? 10.766 -17.406 -9.109 1 94.25 104 HIS A CA 1
ATOM 823 C C . HIS A 1 104 ? 11.625 -18.312 -9.969 1 94.25 104 HIS A C 1
ATOM 825 O O . HIS A 1 104 ? 12.828 -18.062 -10.133 1 94.25 104 HIS A O 1
ATOM 831 N N . SER A 1 105 ? 11.086 -19.406 -10.484 1 94.94 105 SER A N 1
ATOM 832 C CA . SER A 1 105 ? 11.875 -20.422 -11.172 1 94.94 105 SER A CA 1
ATOM 833 C C . SER A 1 105 ? 12.68 -19.812 -12.32 1 94.94 105 SER A C 1
ATOM 835 O O . SER A 1 105 ? 13.875 -20.094 -12.461 1 94.94 105 SER A O 1
ATOM 837 N N . ALA A 1 106 ? 12.031 -18.938 -13.07 1 94.88 106 ALA A N 1
ATOM 838 C CA . ALA A 1 106 ? 12.711 -18.297 -14.203 1 94.88 106 ALA A CA 1
ATOM 839 C C . ALA A 1 106 ? 13.633 -17.172 -13.734 1 94.88 106 ALA A C 1
ATOM 841 O O . ALA A 1 106 ? 14.477 -16.703 -14.492 1 94.88 106 ALA A O 1
ATOM 842 N N . LEU A 1 107 ? 13.484 -16.734 -12.555 1 93.56 107 LEU A N 1
ATOM 843 C CA . LEU A 1 107 ? 14.242 -15.633 -11.969 1 93.56 107 LEU A CA 1
ATOM 844 C C . LEU A 1 107 ? 15.539 -16.125 -11.344 1 93.56 107 LEU A C 1
ATOM 846 O O . LEU A 1 107 ? 16.453 -15.336 -11.094 1 93.56 107 LEU A O 1
ATOM 850 N N . ALA A 1 108 ? 15.727 -17.406 -11.133 1 91.94 108 ALA A N 1
ATOM 851 C CA . ALA A 1 108 ? 16.828 -18.016 -10.383 1 91.94 108 ALA A CA 1
ATOM 852 C C . ALA A 1 108 ? 18.172 -17.625 -10.953 1 91.94 108 ALA A C 1
ATOM 854 O O . ALA A 1 108 ? 19.094 -17.25 -10.211 1 91.94 108 ALA A O 1
ATOM 855 N N . PRO A 1 109 ? 18.328 -17.594 -12.281 1 91.62 109 PRO A N 1
ATOM 856 C CA . PRO A 1 109 ? 19.625 -17.203 -12.836 1 91.62 109 PRO A CA 1
ATOM 857 C C . PRO A 1 109 ? 20 -15.758 -12.5 1 91.62 109 PRO A C 1
ATOM 859 O O . PRO A 1 109 ? 21.188 -15.445 -12.367 1 91.62 109 PRO A O 1
ATOM 862 N N . LYS A 1 110 ? 19.047 -14.867 -12.344 1 93.69 110 LYS A N 1
ATOM 863 C CA . LYS A 1 110 ? 19.312 -13.469 -12.023 1 93.69 110 LYS A CA 1
ATOM 864 C C . LYS A 1 110 ? 19.953 -13.344 -10.641 1 93.69 110 LYS A C 1
ATOM 866 O O . LYS A 1 110 ? 20.812 -12.492 -10.422 1 93.69 110 LYS A O 1
ATOM 871 N N . PHE A 1 111 ? 19.547 -14.172 -9.711 1 92.56 111 PHE A N 1
ATOM 872 C CA . PHE A 1 111 ? 20.141 -14.164 -8.383 1 92.56 111 PHE A CA 1
ATOM 873 C C . PHE A 1 111 ? 21.656 -14.414 -8.469 1 92.56 111 PHE A C 1
ATOM 875 O O . PHE A 1 111 ? 22.422 -13.766 -7.758 1 92.56 111 PHE A O 1
ATOM 882 N N . ARG A 1 112 ? 22.047 -15.227 -9.328 1 90.38 112 ARG A N 1
ATOM 883 C CA . ARG A 1 112 ? 23.438 -15.641 -9.445 1 90.38 112 ARG A CA 1
ATOM 884 C C . ARG A 1 112 ? 24.297 -14.508 -9.984 1 90.38 112 ARG A C 1
ATOM 886 O O . ARG A 1 112 ? 25.5 -14.453 -9.719 1 90.38 112 ARG A O 1
ATOM 893 N N . THR A 1 113 ? 23.719 -13.625 -10.688 1 93.69 113 THR A N 1
ATOM 894 C CA . THR A 1 113 ? 24.453 -12.492 -11.242 1 93.69 113 THR A CA 1
ATOM 895 C C . THR A 1 113 ? 24.859 -11.523 -10.133 1 93.69 113 THR A C 1
ATOM 897 O O . THR A 1 113 ? 25.703 -10.648 -10.352 1 93.69 113 THR A O 1
ATOM 900 N N . PHE A 1 114 ? 24.344 -11.688 -8.906 1 95.12 114 PHE A N 1
ATOM 901 C CA . PHE A 1 114 ? 24.625 -10.781 -7.801 1 95.12 114 PHE A CA 1
ATOM 902 C C . PHE A 1 114 ? 25.297 -11.516 -6.652 1 95.12 114 PHE A C 1
ATOM 904 O O . PHE A 1 114 ? 25.141 -11.156 -5.488 1 95.12 114 PHE A O 1
ATOM 911 N N . GLN A 1 115 ? 26.047 -12.539 -6.91 1 88.62 115 GLN A N 1
ATOM 912 C CA . GLN A 1 115 ? 26.594 -13.438 -5.895 1 88.62 115 GLN A CA 1
ATOM 913 C C . GLN A 1 115 ? 27.5 -12.688 -4.926 1 88.62 115 GLN A C 1
ATOM 915 O O . GLN A 1 115 ? 27.547 -13.008 -3.736 1 88.62 115 GLN A O 1
ATOM 920 N N . ASP A 1 116 ? 28.172 -11.633 -5.344 1 91.06 116 ASP A N 1
ATOM 921 C CA . ASP A 1 116 ? 29.109 -10.914 -4.484 1 91.06 116 ASP A CA 1
ATOM 922 C C . ASP A 1 116 ? 28.562 -9.539 -4.113 1 91.06 116 ASP A C 1
ATOM 924 O O . ASP A 1 116 ? 29.312 -8.68 -3.633 1 91.06 116 ASP A O 1
ATOM 928 N N . LYS A 1 117 ? 27.297 -9.406 -4.359 1 95.81 117 LYS A N 1
ATOM 929 C CA . LYS A 1 117 ? 26.656 -8.109 -4.125 1 95.81 117 LYS A CA 1
ATOM 930 C C . LYS A 1 117 ? 25.438 -8.242 -3.232 1 95.81 117 LYS A C 1
ATOM 932 O O . LYS A 1 117 ? 24.719 -9.242 -3.307 1 95.81 117 LYS A O 1
ATOM 937 N N . LEU A 1 118 ? 25.219 -7.23 -2.4 1 98 118 LEU A N 1
ATOM 938 C CA . LEU A 1 118 ? 24.062 -7.25 -1.497 1 98 118 LEU A CA 1
ATOM 939 C C . LEU A 1 118 ? 22.781 -6.898 -2.24 1 98 118 LEU A C 1
ATOM 941 O O . LEU A 1 118 ? 22.719 -5.867 -2.918 1 98 118 LEU A O 1
ATOM 945 N N . VAL A 1 119 ? 21.797 -7.773 -2.156 1 98.38 119 VAL A N 1
ATOM 946 C CA . VAL A 1 119 ? 20.5 -7.52 -2.801 1 98.38 119 VAL A CA 1
ATOM 947 C C . VAL A 1 119 ? 19.406 -7.441 -1.746 1 98.38 119 VAL A C 1
ATOM 949 O O . VAL A 1 119 ? 19.562 -7.957 -0.637 1 98.38 119 VAL A O 1
ATOM 952 N N . MET A 1 120 ? 18.359 -6.758 -2.025 1 98.56 120 MET A N 1
ATOM 953 C CA . MET A 1 120 ? 17.203 -6.648 -1.139 1 98.56 120 MET A CA 1
ATOM 954 C C . MET A 1 120 ? 16.078 -7.586 -1.583 1 98.56 120 MET A C 1
ATOM 956 O O . MET A 1 120 ? 15.758 -7.652 -2.77 1 98.56 120 MET A O 1
ATOM 960 N N . LEU A 1 121 ? 15.555 -8.305 -0.641 1 98.25 121 LEU A N 1
ATOM 961 C CA . LEU A 1 121 ? 14.383 -9.148 -0.869 1 98.25 121 LEU A CA 1
ATOM 962 C C . LEU A 1 121 ? 13.133 -8.516 -0.273 1 98.25 121 LEU A C 1
ATOM 964 O O . LEU A 1 121 ? 13.109 -8.164 0.909 1 98.25 121 LEU A O 1
ATOM 968 N N . LEU A 1 122 ? 12.133 -8.352 -1.077 1 98.06 122 LEU A N 1
ATOM 969 C CA . LEU A 1 122 ? 10.836 -7.879 -0.602 1 98.06 122 LEU A CA 1
ATOM 970 C C . LEU A 1 122 ? 9.758 -8.938 -0.822 1 98.06 122 LEU A C 1
ATOM 972 O O . LEU A 1 122 ? 9.758 -9.625 -1.845 1 98.06 122 LEU A O 1
ATOM 976 N N . GLY A 1 123 ? 8.828 -9.062 0.083 1 96.38 123 GLY A N 1
ATOM 977 C CA . GLY A 1 123 ? 7.75 -10.031 0.016 1 96.38 123 GLY A CA 1
ATOM 978 C C . GLY A 1 123 ? 7.438 -10.672 1.354 1 96.38 123 GLY A C 1
ATOM 979 O O . GLY A 1 123 ? 8.008 -10.289 2.379 1 96.38 123 GLY A O 1
ATOM 980 N N . THR A 1 124 ? 6.551 -11.594 1.376 1 93.75 124 THR A N 1
ATOM 981 C CA . THR A 1 124 ? 6.16 -12.383 2.539 1 93.75 124 THR A CA 1
ATOM 982 C C . THR A 1 124 ? 6.414 -13.867 2.295 1 93.75 124 THR A C 1
ATOM 984 O O . THR A 1 124 ? 6.656 -14.281 1.159 1 93.75 124 THR A O 1
ATOM 987 N N . GLY A 1 125 ? 6.414 -14.633 3.398 1 91.81 125 GLY A N 1
ATOM 988 C CA . GLY A 1 125 ? 6.668 -16.062 3.273 1 91.81 125 GLY A CA 1
ATOM 989 C C . GLY A 1 125 ? 8.141 -16.406 3.348 1 91.81 125 GLY A C 1
ATOM 990 O O . GLY A 1 125 ? 8.938 -15.648 3.895 1 91.81 125 GLY A O 1
ATOM 991 N N . ALA A 1 126 ? 8.5 -17.547 2.76 1 94.69 126 ALA A N 1
ATOM 992 C CA . ALA A 1 126 ? 9.867 -18.062 2.861 1 94.69 126 ALA A CA 1
ATOM 993 C C . ALA A 1 126 ? 10.75 -17.484 1.76 1 94.69 126 ALA A C 1
ATOM 995 O O . ALA A 1 126 ? 11.422 -18.234 1.042 1 94.69 126 ALA A O 1
ATOM 996 N N . ILE A 1 127 ? 10.82 -16.156 1.671 1 95.56 127 ILE A N 1
ATOM 997 C CA . ILE A 1 127 ? 11.523 -15.516 0.569 1 95.56 127 ILE A CA 1
ATOM 998 C C . ILE A 1 127 ? 13.031 -15.648 0.768 1 95.56 127 ILE A C 1
ATOM 1000 O O . ILE A 1 127 ? 13.789 -15.703 -0.203 1 95.56 127 ILE A O 1
ATOM 1004 N N . GLU A 1 128 ? 13.484 -15.734 2.033 1 95.94 128 GLU A N 1
ATOM 1005 C CA . GLU A 1 128 ? 14.898 -15.961 2.297 1 95.94 128 GLU A CA 1
ATOM 1006 C C . GLU A 1 128 ? 15.344 -17.344 1.794 1 95.94 128 GLU A C 1
ATOM 1008 O O . GLU A 1 128 ? 16.375 -17.469 1.146 1 95.94 128 GLU A O 1
ATOM 1013 N N . GLU A 1 129 ? 14.539 -18.344 2.066 1 95.12 129 GLU A N 1
ATOM 1014 C CA . GLU A 1 129 ? 14.836 -19.688 1.612 1 95.12 129 GLU A CA 1
ATOM 1015 C C . GLU A 1 129 ? 14.898 -19.766 0.089 1 95.12 129 GLU A C 1
ATOM 1017 O O . GLU A 1 129 ? 15.734 -20.469 -0.471 1 95.12 129 GLU A O 1
ATOM 1022 N N . VAL A 1 130 ? 13.992 -19.047 -0.511 1 95.31 130 VAL A N 1
ATOM 1023 C CA . VAL A 1 130 ? 13.961 -19 -1.97 1 95.31 130 VAL A CA 1
ATOM 1024 C C . VAL A 1 130 ? 15.258 -18.406 -2.5 1 95.31 130 VAL A C 1
ATOM 1026 O O . VAL A 1 130 ? 15.875 -18.953 -3.418 1 95.31 130 VAL A O 1
ATOM 1029 N N . ALA A 1 131 ? 15.656 -17.281 -1.921 1 94.56 131 ALA A N 1
ATOM 1030 C CA . ALA A 1 131 ? 16.891 -16.625 -2.352 1 94.56 131 ALA A CA 1
ATOM 1031 C C . ALA A 1 131 ? 18.094 -17.547 -2.17 1 94.56 131 ALA A C 1
ATOM 1033 O O . ALA A 1 131 ? 18.922 -17.672 -3.068 1 94.56 131 ALA A O 1
ATOM 1034 N N . GLU A 1 132 ? 18.156 -18.188 -1.056 1 93.62 132 GLU A N 1
ATOM 1035 C CA . GLU A 1 132 ? 19.266 -19.094 -0.766 1 93.62 132 GLU A CA 1
ATOM 1036 C C . GLU A 1 132 ? 19.266 -20.297 -1.72 1 93.62 132 GLU A C 1
ATOM 1038 O O . GLU A 1 132 ? 20.312 -20.703 -2.217 1 93.62 132 GLU A O 1
ATOM 1043 N N . TYR A 1 133 ? 18.078 -20.75 -1.916 1 91.31 133 TYR A N 1
ATOM 1044 C CA . TYR A 1 133 ? 17.922 -21.859 -2.846 1 91.31 133 TYR A CA 1
ATOM 1045 C C . TYR A 1 133 ? 18.375 -21.469 -4.246 1 91.31 133 TYR A C 1
ATOM 1047 O O . TYR A 1 133 ? 18.938 -22.297 -4.977 1 91.31 133 TYR A O 1
ATOM 1055 N N . CYS A 1 134 ? 18.188 -20.234 -4.574 1 90.56 134 CYS A N 1
ATOM 1056 C CA . CYS A 1 134 ? 18.547 -19.734 -5.895 1 90.56 134 CYS A CA 1
ATOM 1057 C C . CYS A 1 134 ? 20.031 -19.328 -5.934 1 90.56 134 CYS A C 1
ATOM 1059 O O . CYS A 1 134 ? 20.531 -18.891 -6.965 1 90.56 134 CYS A O 1
ATOM 1061 N N . GLY A 1 135 ? 20.734 -19.422 -4.82 1 87.12 135 GLY A N 1
ATOM 1062 C CA . GLY A 1 135 ? 22.172 -19.25 -4.816 1 87.12 135 GLY A CA 1
ATOM 1063 C C . GLY A 1 135 ? 22.609 -17.906 -4.281 1 87.12 135 GLY A C 1
ATOM 1064 O O . GLY A 1 135 ? 23.781 -17.531 -4.41 1 87.12 135 GLY A O 1
ATOM 1065 N N . SER A 1 136 ? 21.688 -17.172 -3.723 1 88.44 136 SER A N 1
ATOM 1066 C CA . SER A 1 136 ? 22.062 -15.891 -3.152 1 88.44 136 SER A CA 1
ATOM 1067 C C . SER A 1 136 ? 22.594 -16.047 -1.729 1 88.44 136 SER A C 1
ATOM 1069 O O . SER A 1 136 ? 21.984 -16.75 -0.914 1 88.44 136 SER A O 1
ATOM 1071 N N . GLN A 1 137 ? 23.75 -15.391 -1.504 1 86.38 137 GLN A N 1
ATOM 1072 C CA . GLN A 1 137 ? 24.328 -15.469 -0.164 1 86.38 137 GLN A CA 1
ATOM 1073 C C . GLN A 1 137 ? 24.312 -14.102 0.518 1 86.38 137 GLN A C 1
ATOM 1075 O O . GLN A 1 137 ? 24.391 -14.016 1.744 1 86.38 137 GLN A O 1
ATOM 1080 N N . LYS A 1 138 ? 24.234 -13.172 -0.214 1 96.25 138 LYS A N 1
ATOM 1081 C CA . LYS A 1 138 ? 24.25 -11.812 0.322 1 96.25 138 LYS A CA 1
ATOM 1082 C C . LYS A 1 138 ? 22.922 -11.094 0.062 1 96.25 138 LYS A C 1
ATOM 1084 O O . LYS A 1 138 ? 22.766 -10.453 -0.974 1 96.25 138 LYS A O 1
ATOM 1089 N N . TYR A 1 139 ? 22.078 -11.258 1.012 1 98 139 TYR A N 1
ATOM 1090 C CA . TYR A 1 139 ? 20.766 -10.617 0.883 1 98 139 TYR A CA 1
ATOM 1091 C C . TYR A 1 139 ? 20.344 -9.977 2.199 1 98 139 TYR A C 1
ATOM 1093 O O . TYR A 1 139 ? 20.922 -10.258 3.25 1 98 139 TYR A O 1
ATOM 1101 N N . ILE A 1 140 ? 19.453 -9.078 2.115 1 98.44 140 ILE A N 1
ATOM 1102 C CA . ILE A 1 140 ? 18.797 -8.484 3.268 1 98.44 140 ILE A CA 1
ATOM 1103 C C . ILE A 1 140 ? 17.312 -8.25 2.947 1 98.44 140 ILE A C 1
ATOM 1105 O O . ILE A 1 140 ? 16.984 -7.797 1.852 1 98.44 140 ILE A O 1
ATOM 1109 N N . THR A 1 141 ? 16.422 -8.633 3.844 1 98.06 141 THR A N 1
ATOM 1110 C CA . THR A 1 141 ? 15 -8.398 3.611 1 98.06 141 THR A CA 1
ATOM 1111 C C . THR A 1 141 ? 14.625 -6.961 3.959 1 98.06 141 THR A C 1
ATOM 1113 O O . THR A 1 141 ? 15.367 -6.27 4.656 1 98.06 141 THR A O 1
ATOM 1116 N N . GLY A 1 142 ? 13.492 -6.543 3.441 1 97.88 142 GLY A N 1
ATOM 1117 C CA . GLY A 1 142 ? 13 -5.223 3.811 1 97.88 142 GLY A CA 1
ATOM 1118 C C . GLY A 1 142 ? 12.898 -5.023 5.309 1 97.88 142 GLY A C 1
ATOM 1119 O O . GLY A 1 142 ? 13.344 -4.004 5.84 1 97.88 142 GLY A O 1
ATOM 1120 N N . ASN A 1 143 ? 12.32 -5.996 6.02 1 97.06 143 ASN A N 1
ATOM 1121 C CA . ASN A 1 143 ? 12.188 -5.93 7.473 1 97.06 143 ASN A CA 1
ATOM 1122 C C . ASN A 1 143 ? 13.547 -5.844 8.156 1 97.06 143 ASN A C 1
ATOM 1124 O O . ASN A 1 143 ? 13.727 -5.074 9.102 1 97.06 143 ASN A O 1
ATOM 1128 N N . GLU A 1 144 ? 14.445 -6.672 7.707 1 97.81 144 GLU A N 1
ATOM 1129 C CA . GLU A 1 144 ? 15.789 -6.641 8.266 1 97.81 144 GLU A CA 1
ATOM 1130 C C . GLU A 1 144 ? 16.438 -5.277 8.062 1 97.81 144 GLU A C 1
ATOM 1132 O O . GLU A 1 144 ? 17.125 -4.766 8.953 1 97.81 144 GLU A O 1
ATOM 1137 N N . TYR A 1 145 ? 16.281 -4.762 6.871 1 98.38 145 TYR A N 1
ATOM 1138 C CA . TYR A 1 145 ? 16.859 -3.457 6.551 1 98.38 145 TYR A CA 1
ATOM 1139 C C . TYR A 1 145 ? 16.312 -2.381 7.484 1 98.38 145 TYR A C 1
ATOM 1141 O O . TYR A 1 145 ? 17.078 -1.56 8 1 98.38 145 TYR A O 1
ATOM 1149 N N . ILE A 1 146 ? 15.047 -2.373 7.738 1 97.19 146 ILE A N 1
ATOM 1150 C CA . ILE A 1 146 ? 14.398 -1.412 8.625 1 97.19 146 ILE A CA 1
ATOM 1151 C C . ILE A 1 146 ? 14.883 -1.615 10.055 1 97.19 146 ILE A C 1
ATOM 1153 O O . ILE A 1 146 ? 15.109 -0.647 10.789 1 97.19 146 ILE A O 1
ATOM 1157 N N . CYS A 1 147 ? 15.008 -2.846 10.453 1 97.56 147 CYS A N 1
ATOM 1158 C CA . CYS A 1 147 ? 15.508 -3.135 11.797 1 97.56 147 CYS A CA 1
ATOM 1159 C C . CYS A 1 147 ? 16.938 -2.629 11.969 1 97.56 147 CYS A C 1
ATOM 1161 O O . CYS A 1 147 ? 17.297 -2.164 13.047 1 97.56 147 CYS A O 1
ATOM 1163 N N . CYS A 1 148 ? 17.703 -2.721 10.922 1 97.69 148 CYS A N 1
ATOM 1164 C CA . CYS A 1 148 ? 19.094 -2.258 10.961 1 97.69 148 CYS A CA 1
ATOM 1165 C C . CYS A 1 148 ? 19.156 -0.735 10.93 1 97.69 148 CYS A C 1
ATOM 1167 O O . CYS A 1 148 ? 20.047 -0.136 11.516 1 97.69 148 CYS A O 1
ATOM 1169 N N . PHE A 1 149 ? 18.219 -0.115 10.227 1 96.25 149 PHE A N 1
ATOM 1170 C CA . PHE A 1 149 ? 18.172 1.332 10.055 1 96.25 149 PHE A CA 1
ATOM 1171 C C . PHE A 1 149 ? 16.766 1.865 10.289 1 96.25 149 PHE A C 1
ATOM 1173 O O . PHE A 1 149 ? 16.141 2.395 9.375 1 96.25 149 PHE A O 1
ATOM 1180 N N . PRO A 1 150 ? 16.312 1.877 11.531 1 93.69 150 PRO A N 1
ATOM 1181 C CA . PRO A 1 150 ? 14.914 2.156 11.844 1 93.69 150 PRO A CA 1
ATOM 1182 C C . PRO A 1 150 ? 14.508 3.588 11.5 1 93.69 150 PRO A C 1
ATOM 1184 O O . PRO A 1 150 ? 13.32 3.871 11.312 1 93.69 150 PRO A O 1
ATOM 1187 N N . PHE A 1 151 ? 15.445 4.512 11.359 1 89.25 151 PHE A N 1
ATOM 1188 C CA . PHE A 1 151 ? 15.156 5.906 11.047 1 89.25 151 PHE A CA 1
ATOM 1189 C C . PHE A 1 151 ? 14.602 6.043 9.633 1 89.25 151 PHE A C 1
ATOM 1191 O O . PHE A 1 151 ? 14.039 7.078 9.273 1 89.25 151 PHE A O 1
ATOM 1198 N N . LEU A 1 152 ? 14.75 4.996 8.82 1 93.44 152 LEU A N 1
ATOM 1199 C CA . LEU A 1 152 ? 14.227 5.016 7.461 1 93.44 152 LEU A CA 1
ATOM 1200 C C . LEU A 1 152 ? 12.703 4.906 7.461 1 93.44 152 LEU A C 1
ATOM 1202 O O . LEU A 1 152 ? 12.039 5.387 6.539 1 93.44 152 LEU A O 1
ATOM 1206 N N . CYS A 1 153 ? 12.188 4.215 8.453 1 92.12 153 CYS A N 1
ATOM 1207 C CA . CYS A 1 153 ? 10.75 4.074 8.672 1 92.12 153 CYS A CA 1
ATOM 1208 C C . CYS A 1 153 ? 10.391 4.336 10.125 1 92.12 153 CYS A C 1
ATOM 1210 O O . CYS A 1 153 ? 10.148 3.396 10.891 1 92.12 153 CYS A O 1
ATOM 1212 N N . PRO A 1 154 ? 10.258 5.52 10.461 1 85 154 PRO A N 1
ATOM 1213 C CA . PRO A 1 154 ? 10.156 5.898 11.875 1 85 154 PRO A CA 1
ATOM 1214 C C . PRO A 1 154 ? 8.914 5.332 12.555 1 85 154 PRO A C 1
ATOM 1216 O O . PRO A 1 154 ? 8.883 5.195 13.781 1 85 154 PRO A O 1
ATOM 1219 N N . PHE A 1 155 ? 7.891 4.953 11.812 1 83.25 155 PHE A N 1
ATOM 1220 C CA . PHE A 1 155 ? 6.652 4.484 12.422 1 83.25 155 PHE A CA 1
ATOM 1221 C C . PHE A 1 155 ? 6.531 2.971 12.312 1 83.25 155 PHE A C 1
ATOM 1223 O O . PHE A 1 155 ? 5.426 2.428 12.344 1 83.25 155 PHE A O 1
ATOM 1230 N N . ASN A 1 156 ? 7.68 2.352 12.117 1 85 156 ASN A N 1
ATOM 1231 C CA . ASN A 1 156 ? 7.633 0.894 12.07 1 85 156 ASN A CA 1
ATOM 1232 C C . ASN A 1 156 ? 7.137 0.312 13.391 1 85 156 ASN A C 1
ATOM 1234 O O . ASN A 1 156 ? 7.258 0.947 14.445 1 85 156 ASN A O 1
ATOM 1238 N N . SER A 1 157 ? 6.621 -0.863 13.344 1 83.5 157 SER A N 1
ATOM 1239 C CA . SER A 1 157 ? 5.953 -1.427 14.516 1 83.5 157 SER A CA 1
ATOM 1240 C C . SER A 1 157 ? 6.852 -2.424 15.234 1 83.5 157 SER A C 1
ATOM 1242 O O . SER A 1 157 ? 6.402 -3.139 16.141 1 83.5 157 SER A O 1
ATOM 1244 N N . PHE A 1 158 ? 8.133 -2.49 14.891 1 92.06 158 PHE A N 1
ATOM 1245 C CA . PHE A 1 158 ? 9.016 -3.486 15.484 1 92.06 158 PHE A CA 1
ATOM 1246 C C . PHE A 1 158 ? 9.453 -3.059 16.875 1 92.06 158 PHE A C 1
ATOM 1248 O O . PHE A 1 158 ? 9.742 -1.883 17.109 1 92.06 158 PHE A O 1
ATOM 1255 N N . SER A 1 159 ? 9.469 -3.98 17.812 1 94.56 159 SER A N 1
ATOM 1256 C CA . SER A 1 159 ? 9.992 -3.709 19.141 1 94.56 159 SER A CA 1
ATOM 1257 C C . SER A 1 159 ? 11.508 -3.521 19.125 1 94.56 159 SER A C 1
ATOM 1259 O O . SER A 1 159 ? 12.18 -3.982 18.188 1 94.56 159 SER A O 1
ATOM 1261 N N . GLN A 1 160 ? 12.039 -2.881 20.141 1 95.44 160 GLN A N 1
ATOM 1262 C CA . GLN A 1 160 ? 13.484 -2.693 20.25 1 95.44 160 GLN A CA 1
ATOM 1263 C C . GLN A 1 160 ? 14.203 -4.031 20.344 1 95.44 160 GLN A C 1
ATOM 1265 O O . GLN A 1 160 ? 15.281 -4.207 19.766 1 95.44 160 GLN A O 1
ATOM 1270 N N . GLU A 1 161 ? 13.562 -4.93 21.047 1 97.06 161 GLU A N 1
ATOM 1271 C CA . GLU A 1 161 ? 14.133 -6.266 21.188 1 97.06 161 GLU A CA 1
ATOM 1272 C C . GLU A 1 161 ? 14.203 -6.98 19.844 1 97.06 161 GLU A C 1
ATOM 1274 O O . GLU A 1 161 ? 15.234 -7.57 19.5 1 97.06 161 GLU A O 1
ATOM 1279 N N . PHE A 1 162 ? 13.148 -6.914 19.109 1 96.81 162 PHE A N 1
ATOM 1280 C CA . PHE A 1 162 ? 13.102 -7.547 17.797 1 96.81 162 PHE A CA 1
ATOM 1281 C C . PHE A 1 162 ? 14.125 -6.926 16.859 1 96.81 162 PHE A C 1
ATOM 1283 O O . PHE A 1 162 ? 14.805 -7.633 16.109 1 96.81 162 PHE A O 1
ATOM 1290 N N . LYS A 1 163 ? 14.289 -5.641 16.906 1 97 163 LYS A N 1
ATOM 1291 C CA . LYS A 1 163 ? 15.266 -4.941 16.078 1 97 163 LYS A CA 1
ATOM 1292 C C . LYS A 1 163 ? 16.688 -5.383 16.406 1 97 163 LYS A C 1
ATOM 1294 O O . LYS A 1 163 ? 17.484 -5.656 15.508 1 97 163 LYS A O 1
ATOM 1299 N N . ALA A 1 164 ? 16.938 -5.477 17.672 1 96.94 164 ALA A N 1
ATOM 1300 C CA . ALA A 1 164 ? 18.266 -5.879 18.125 1 96.94 164 ALA A CA 1
ATOM 1301 C C . ALA A 1 164 ? 18.594 -7.305 17.688 1 96.94 164 ALA A C 1
ATOM 1303 O O . ALA A 1 164 ? 19.688 -7.578 17.188 1 96.94 164 ALA A O 1
ATOM 1304 N N . GLU A 1 165 ? 17.625 -8.148 17.875 1 98.12 165 GLU A N 1
ATOM 1305 C CA . GLU A 1 165 ? 17.812 -9.539 17.484 1 98.12 165 GLU A CA 1
ATOM 1306 C C . GLU A 1 165 ? 18 -9.68 15.984 1 98.12 165 GLU A C 1
ATOM 1308 O O . GLU A 1 165 ? 18.859 -10.453 15.531 1 98.12 165 GLU A O 1
ATOM 1313 N N . THR A 1 166 ? 17.188 -8.984 15.258 1 97.88 166 THR A N 1
ATOM 1314 C CA . THR A 1 166 ? 17.266 -9.023 13.797 1 97.88 166 THR A CA 1
ATOM 1315 C C . THR A 1 166 ? 18.594 -8.484 13.305 1 97.88 166 THR A C 1
ATOM 1317 O O . THR A 1 166 ? 19.203 -9.039 12.383 1 97.88 166 THR A O 1
ATOM 1320 N N . LYS A 1 167 ? 19.047 -7.391 13.867 1 97.69 167 LYS A N 1
ATOM 1321 C CA . LYS A 1 167 ? 20.344 -6.805 13.516 1 97.69 167 LYS A CA 1
ATOM 1322 C C . LYS A 1 167 ? 21.469 -7.797 13.75 1 97.69 167 LYS A C 1
ATOM 1324 O O . LYS A 1 167 ? 22.391 -7.906 12.93 1 97.69 167 LYS A O 1
ATOM 1329 N N . GLU A 1 168 ? 21.422 -8.516 14.852 1 98 168 GLU A N 1
ATOM 1330 C CA . GLU A 1 168 ? 22.438 -9.508 15.164 1 98 168 GLU A CA 1
ATOM 1331 C C . GLU A 1 168 ? 22.438 -10.641 14.141 1 98 168 GLU A C 1
ATOM 1333 O O . GLU A 1 168 ? 23.484 -11.141 13.75 1 98 168 GLU A O 1
ATOM 1338 N N . LYS A 1 169 ? 21.281 -11.055 13.742 1 97.19 169 LYS A N 1
ATOM 1339 C CA . LYS A 1 169 ? 21.141 -12.078 12.719 1 97.19 169 LYS A CA 1
ATOM 1340 C C . LYS A 1 169 ? 21.781 -11.633 11.406 1 97.19 169 LYS A C 1
ATOM 1342 O O . LYS A 1 169 ? 22.484 -12.406 10.75 1 97.19 169 LYS A O 1
ATOM 1347 N N . VAL A 1 170 ? 21.547 -10.398 11.031 1 97.75 170 VAL A N 1
ATOM 1348 C CA . VAL A 1 170 ? 22.094 -9.836 9.805 1 97.75 170 VAL A CA 1
ATOM 1349 C C . VAL A 1 170 ? 23.609 -9.742 9.914 1 97.75 170 VAL A C 1
ATOM 1351 O O . VAL A 1 170 ? 24.328 -10.078 8.969 1 97.75 170 VAL A O 1
ATOM 1354 N N . LYS A 1 171 ? 24.125 -9.305 11.055 1 97.5 171 LYS A N 1
ATOM 1355 C CA . LYS A 1 171 ? 25.562 -9.211 11.297 1 97.5 171 LYS A CA 1
ATOM 1356 C C . LYS A 1 171 ? 26.25 -10.555 11.078 1 97.5 171 LYS A C 1
ATOM 1358 O O . LYS A 1 171 ? 27.281 -10.633 10.391 1 97.5 171 LYS A O 1
ATOM 1363 N N . LYS A 1 172 ? 25.656 -11.539 11.672 1 97 172 LYS A N 1
ATOM 1364 C CA . LYS A 1 172 ? 26.219 -12.875 11.578 1 97 172 LYS A CA 1
ATOM 1365 C C . LYS A 1 172 ? 26.203 -13.375 10.133 1 97 172 LYS A C 1
ATOM 1367 O O . LYS A 1 172 ? 27.203 -13.883 9.633 1 97 172 LYS A O 1
ATOM 1372 N N . ARG A 1 173 ? 25.078 -13.219 9.445 1 95.81 173 ARG A N 1
ATOM 1373 C CA . ARG A 1 173 ? 24.922 -13.734 8.086 1 95.81 173 ARG A CA 1
ATOM 1374 C C . ARG A 1 173 ? 25.875 -13.023 7.125 1 95.81 173 ARG A C 1
ATOM 1376 O O . ARG A 1 173 ? 26.469 -13.656 6.25 1 95.81 173 ARG A O 1
ATOM 1383 N N . LEU A 1 174 ? 26.016 -11.711 7.34 1 96.5 174 LEU A N 1
ATOM 1384 C CA . LEU A 1 174 ? 26.781 -10.914 6.383 1 96.5 174 LEU A CA 1
ATOM 1385 C C . LEU A 1 174 ? 28.188 -10.648 6.898 1 96.5 174 LEU A C 1
ATOM 1387 O O . LEU A 1 174 ? 28.953 -9.914 6.266 1 96.5 174 LEU A O 1
ATOM 1391 N N . ASN A 1 175 ? 28.594 -11.195 8.016 1 96.12 175 ASN A N 1
ATOM 1392 C CA . ASN A 1 175 ? 29.906 -11.023 8.633 1 96.12 175 ASN A CA 1
ATOM 1393 C C . ASN A 1 175 ? 30.234 -9.547 8.82 1 96.12 175 ASN A C 1
ATOM 1395 O O . ASN A 1 175 ? 31.266 -9.07 8.336 1 96.12 175 ASN A O 1
ATOM 1399 N N . LEU A 1 176 ? 29.328 -8.828 9.523 1 97.19 176 LEU A N 1
ATOM 1400 C CA . LEU A 1 176 ? 29.453 -7.391 9.75 1 97.19 176 LEU A CA 1
ATOM 1401 C C . LEU A 1 176 ? 29.766 -7.102 11.211 1 97.19 176 LEU A C 1
ATOM 1403 O O . LEU A 1 176 ? 29.578 -7.961 12.078 1 97.19 176 LEU A O 1
ATOM 1407 N N . THR A 1 177 ? 30.266 -5.84 11.477 1 96.75 177 THR A N 1
ATOM 1408 C CA . THR A 1 177 ? 30.469 -5.289 12.812 1 96.75 177 THR A CA 1
ATOM 1409 C C . THR A 1 177 ? 29.594 -4.062 13.031 1 96.75 177 THR A C 1
ATOM 1411 O O . THR A 1 177 ? 28.953 -3.576 12.094 1 96.75 177 THR A O 1
ATOM 1414 N N . ASP A 1 178 ? 29.531 -3.58 14.266 1 94.88 178 ASP A N 1
ATOM 1415 C CA . ASP A 1 178 ? 28.719 -2.424 14.602 1 94.88 178 ASP A CA 1
ATOM 1416 C C . ASP A 1 178 ? 29.125 -1.197 13.797 1 94.88 178 ASP A C 1
ATOM 1418 O O . ASP A 1 178 ? 28.297 -0.338 13.492 1 94.88 178 ASP A O 1
ATOM 1422 N N . ASP A 1 179 ? 30.359 -1.145 13.359 1 94.19 179 ASP A N 1
ATOM 1423 C CA . ASP A 1 179 ? 30.891 -0.008 12.617 1 94.19 179 ASP A CA 1
ATOM 1424 C C . ASP A 1 179 ? 30.281 0.061 11.211 1 94.19 179 ASP A C 1
ATOM 1426 O O . ASP A 1 179 ? 30.297 1.118 10.578 1 94.19 179 ASP A O 1
ATOM 1430 N N . ASP A 1 180 ? 29.688 -1.046 10.805 1 95.31 180 ASP A N 1
ATOM 1431 C CA . ASP A 1 180 ? 29.141 -1.118 9.453 1 95.31 180 ASP A CA 1
ATOM 1432 C C . ASP A 1 180 ? 27.766 -0.457 9.375 1 95.31 180 ASP A C 1
ATOM 1434 O O . ASP A 1 180 ? 27.266 -0.194 8.281 1 95.31 180 ASP A O 1
ATOM 1438 N N . PHE A 1 181 ? 27.219 -0.121 10.508 1 95.5 181 PHE A N 1
ATOM 1439 C CA . PHE A 1 181 ? 25.828 0.333 10.531 1 95.5 181 PHE A CA 1
ATOM 1440 C C . PHE A 1 181 ? 25.766 1.852 10.648 1 95.5 181 PHE A C 1
ATOM 1442 O O . PHE A 1 181 ? 24.703 2.406 10.953 1 95.5 181 PHE A O 1
ATOM 1449 N N . HIS A 1 182 ? 26.812 2.562 10.398 1 92.38 182 HIS A N 1
ATOM 1450 C CA . HIS A 1 182 ? 26.859 4.02 10.492 1 92.38 182 HIS A CA 1
ATOM 1451 C C . HIS A 1 182 ? 26.062 4.66 9.359 1 92.38 182 HIS A C 1
ATOM 1453 O O . HIS A 1 182 ? 25.609 5.801 9.484 1 92.38 182 HIS A O 1
ATOM 1459 N N . GLU A 1 183 ? 25.969 3.922 8.25 1 93.44 183 GLU A N 1
ATOM 1460 C CA . GLU A 1 183 ? 25.156 4.367 7.117 1 93.44 183 GLU A CA 1
ATOM 1461 C C . GLU A 1 183 ? 24.375 3.211 6.512 1 93.44 183 GLU A C 1
ATOM 1463 O O . GLU A 1 183 ? 24.797 2.053 6.602 1 93.44 183 GLU A O 1
ATOM 1468 N N . PRO A 1 184 ? 23.312 3.553 5.91 1 96.25 184 PRO A N 1
ATOM 1469 C CA . PRO A 1 184 ? 22.547 2.482 5.273 1 96.25 184 PRO A CA 1
ATOM 1470 C C . PRO A 1 184 ? 23.344 1.745 4.195 1 96.25 184 PRO A C 1
ATOM 1472 O O . PRO A 1 184 ? 24.141 2.357 3.488 1 96.25 184 PRO A O 1
ATOM 1475 N N . PHE A 1 185 ? 23.031 0.496 4.055 1 97.81 185 PHE A N 1
ATOM 1476 C CA . PHE A 1 185 ? 23.766 -0.346 3.115 1 97.81 185 PHE A CA 1
ATOM 1477 C C . PHE A 1 185 ? 23.406 0.012 1.677 1 97.81 185 PHE A C 1
ATOM 1479 O O . PHE A 1 185 ? 22.25 0.286 1.368 1 97.81 185 PHE A O 1
ATOM 1486 N N . GLN A 1 186 ? 24.453 -0.037 0.844 1 98.06 186 GLN A N 1
ATOM 1487 C CA . GLN A 1 186 ? 24.188 -0.02 -0.591 1 98.06 186 GLN A CA 1
ATOM 1488 C C . GLN A 1 186 ? 23.516 -1.314 -1.046 1 98.06 186 GLN A C 1
ATOM 1490 O O . GLN A 1 186 ? 23.922 -2.404 -0.643 1 98.06 186 GLN A O 1
ATOM 1495 N N . ILE A 1 187 ? 22.5 -1.241 -1.826 1 98.62 187 ILE A N 1
ATOM 1496 C CA . ILE A 1 187 ? 21.812 -2.377 -2.414 1 98.62 187 ILE A CA 1
ATOM 1497 C C . ILE A 1 187 ? 22.031 -2.395 -3.926 1 98.62 187 ILE A C 1
ATOM 1499 O O . ILE A 1 187 ? 21.969 -1.353 -4.582 1 98.62 187 ILE A O 1
ATOM 1503 N N . HIS A 1 188 ? 22.234 -3.564 -4.457 1 98.38 188 HIS A N 1
ATOM 1504 C CA . HIS A 1 188 ? 22.641 -3.623 -5.852 1 98.38 188 HIS A CA 1
ATOM 1505 C C . HIS A 1 188 ? 21.5 -4.094 -6.746 1 98.38 188 HIS A C 1
ATOM 1507 O O . HIS A 1 188 ? 21.562 -3.963 -7.969 1 98.38 188 HIS A O 1
ATOM 1513 N N . ALA A 1 189 ? 20.469 -4.641 -6.148 1 98.38 189 ALA A N 1
ATOM 1514 C CA . ALA A 1 189 ? 19.234 -5.043 -6.836 1 98.38 189 ALA A CA 1
ATOM 1515 C C . ALA A 1 189 ? 18.109 -5.293 -5.84 1 98.38 189 ALA A C 1
ATOM 1517 O O . ALA A 1 189 ? 18.359 -5.613 -4.672 1 98.38 189 ALA A O 1
ATOM 1518 N N . ILE A 1 190 ? 16.938 -5.105 -6.266 1 98.69 190 ILE A N 1
ATOM 1519 C CA . ILE A 1 190 ? 15.766 -5.41 -5.457 1 98.69 190 ILE A CA 1
ATOM 1520 C C . ILE A 1 190 ? 14.977 -6.547 -6.105 1 98.69 190 ILE A C 1
ATOM 1522 O O . ILE A 1 190 ? 14.703 -6.516 -7.305 1 98.69 190 ILE A O 1
ATOM 1526 N N . PHE A 1 191 ? 14.68 -7.586 -5.363 1 98.12 191 PHE A N 1
ATOM 1527 C CA . PHE A 1 191 ? 13.828 -8.688 -5.793 1 98.12 191 PHE A CA 1
ATOM 1528 C C . PHE A 1 191 ? 12.5 -8.672 -5.035 1 98.12 191 PHE A C 1
ATOM 1530 O O . PHE A 1 191 ? 12.469 -8.922 -3.83 1 98.12 191 PHE A O 1
ATOM 1537 N N . ILE A 1 192 ? 11.461 -8.359 -5.711 1 98.12 192 ILE A N 1
ATOM 1538 C CA . ILE A 1 192 ? 10.117 -8.492 -5.156 1 98.12 192 ILE A CA 1
ATOM 1539 C C . ILE A 1 192 ? 9.578 -9.891 -5.445 1 98.12 192 ILE A C 1
ATOM 1541 O O . ILE A 1 192 ? 9.109 -10.164 -6.551 1 98.12 192 ILE A O 1
ATOM 1545 N N . LEU A 1 193 ? 9.555 -10.742 -4.445 1 97.19 193 LEU A N 1
ATOM 1546 C CA . LEU A 1 193 ? 9.336 -12.172 -4.664 1 97.19 193 LEU A CA 1
ATOM 1547 C C . LEU A 1 193 ? 7.887 -12.547 -4.383 1 97.19 193 LEU A C 1
ATOM 1549 O O . LEU A 1 193 ? 7.414 -13.594 -4.824 1 97.19 193 LEU A O 1
ATOM 1553 N N . SER A 1 194 ? 7.23 -11.781 -3.598 1 96.31 194 SER A N 1
ATOM 1554 C CA . SER A 1 194 ? 5.809 -11.859 -3.295 1 96.31 194 SER A CA 1
ATOM 1555 C C . SER A 1 194 ? 5.262 -10.516 -2.828 1 96.31 194 SER A C 1
ATOM 1557 O O . SER A 1 194 ? 6.023 -9.562 -2.646 1 96.31 194 SER A O 1
ATOM 1559 N N . MET A 1 195 ? 4.012 -10.391 -2.762 1 95.31 195 MET A N 1
ATOM 1560 C CA . MET A 1 195 ? 3.436 -9.141 -2.268 1 95.31 195 MET A CA 1
ATOM 1561 C C . MET A 1 195 ? 3.889 -8.859 -0.84 1 95.31 195 MET A C 1
ATOM 1563 O O . MET A 1 195 ? 3.705 -9.695 0.05 1 95.31 195 MET A O 1
ATOM 1567 N N . PRO A 1 196 ? 4.547 -7.715 -0.615 1 94.06 196 PRO A N 1
ATOM 1568 C CA . PRO A 1 196 ? 4.914 -7.391 0.765 1 94.06 196 PRO A CA 1
ATOM 1569 C C . PRO A 1 196 ? 3.703 -7.074 1.64 1 94.06 196 PRO A C 1
ATOM 1571 O O . PRO A 1 196 ? 2.645 -6.703 1.126 1 94.06 196 PRO A O 1
ATOM 1574 N N . PHE A 1 197 ? 3.939 -7.367 2.924 1 87.38 197 PHE A N 1
ATOM 1575 C CA . PHE A 1 197 ? 3.064 -6.707 3.887 1 87.38 197 PHE A CA 1
ATOM 1576 C C . PHE A 1 197 ? 3.598 -5.324 4.246 1 87.38 197 PHE A C 1
ATOM 1578 O O . PHE A 1 197 ? 4.781 -5.039 4.043 1 87.38 197 PHE A O 1
ATOM 1585 N N . ASN A 1 198 ? 2.789 -4.434 4.609 1 91.81 198 ASN A N 1
ATOM 1586 C CA . ASN A 1 198 ? 3.176 -3.061 4.914 1 91.81 198 ASN A CA 1
ATOM 1587 C C . ASN A 1 198 ? 3.689 -2.334 3.676 1 91.81 198 ASN A C 1
ATOM 1589 O O . ASN A 1 198 ? 4.855 -1.94 3.623 1 91.81 198 ASN A O 1
ATOM 1593 N N . TRP A 1 199 ? 2.877 -2.105 2.713 1 96.5 199 TRP A N 1
ATOM 1594 C CA . TRP A 1 199 ? 3.219 -1.481 1.439 1 96.5 199 TRP A CA 1
ATOM 1595 C C . TRP A 1 199 ? 3.918 -0.143 1.658 1 96.5 199 TRP A C 1
ATOM 1597 O O . TRP A 1 199 ? 4.793 0.242 0.88 1 96.5 199 TRP A O 1
ATOM 1607 N N . GLU A 1 200 ? 3.514 0.604 2.707 1 95.81 200 GLU A N 1
ATOM 1608 C CA . GLU A 1 200 ? 4.09 1.918 2.975 1 95.81 200 GLU A CA 1
ATOM 1609 C C . GLU A 1 200 ? 5.59 1.819 3.244 1 95.81 200 GLU A C 1
ATOM 1611 O O . GLU A 1 200 ? 6.371 2.617 2.725 1 95.81 200 GLU A O 1
ATOM 1616 N N . GLU A 1 201 ? 5.965 0.813 4.031 1 96.25 201 GLU A N 1
ATOM 1617 C CA . GLU A 1 201 ? 7.375 0.635 4.367 1 96.25 201 GLU A CA 1
ATOM 1618 C C . GLU A 1 201 ? 8.18 0.162 3.16 1 96.25 201 GLU A C 1
ATOM 1620 O O . GLU A 1 201 ? 9.273 0.664 2.9 1 96.25 201 GLU A O 1
ATOM 1625 N N . SER A 1 202 ? 7.652 -0.821 2.459 1 97.44 202 SER A N 1
ATOM 1626 C CA . SER A 1 202 ? 8.328 -1.325 1.27 1 97.44 202 SER A CA 1
ATOM 1627 C C . SER A 1 202 ? 8.477 -0.234 0.214 1 97.44 202 SER A C 1
ATOM 1629 O O . SER A 1 202 ? 9.523 -0.122 -0.427 1 97.44 202 SER A O 1
ATOM 1631 N N . THR A 1 203 ? 7.438 0.562 0.053 1 97.81 203 THR A N 1
ATOM 1632 C CA . THR A 1 203 ? 7.465 1.669 -0.896 1 97.81 203 THR A CA 1
ATOM 1633 C C . THR A 1 203 ? 8.531 2.688 -0.51 1 97.81 203 THR A C 1
ATOM 1635 O O . THR A 1 203 ? 9.305 3.141 -1.36 1 97.81 203 THR A O 1
ATOM 1638 N N . GLN A 1 204 ? 8.57 3.045 0.773 1 97.06 204 GLN A N 1
ATOM 1639 C CA . GLN A 1 204 ? 9.562 3.986 1.27 1 97.06 204 GLN A CA 1
ATOM 1640 C C . GLN A 1 204 ? 10.977 3.502 0.967 1 97.06 204 GLN A C 1
ATOM 1642 O O . GLN A 1 204 ? 11.812 4.27 0.492 1 97.06 204 GLN A O 1
ATOM 1647 N N . LEU A 1 205 ? 11.258 2.219 1.216 1 97.75 205 LEU A N 1
ATOM 1648 C CA . LEU A 1 205 ? 12.578 1.643 0.978 1 97.75 205 LEU A CA 1
ATOM 1649 C C . LEU A 1 205 ? 12.938 1.702 -0.503 1 97.75 205 LEU A C 1
ATOM 1651 O O . LEU A 1 205 ? 14.062 2.078 -0.858 1 97.75 205 LEU A O 1
ATOM 1655 N N . ILE A 1 206 ? 12.023 1.327 -1.328 1 98.56 206 ILE A N 1
ATOM 1656 C CA . ILE A 1 206 ? 12.258 1.323 -2.768 1 98.56 206 ILE A CA 1
ATOM 1657 C C . ILE A 1 206 ? 12.602 2.734 -3.238 1 98.56 206 ILE A C 1
ATOM 1659 O O . ILE A 1 206 ? 13.586 2.936 -3.951 1 98.56 206 ILE A O 1
ATOM 1663 N N . LEU A 1 207 ? 11.82 3.705 -2.793 1 97.56 207 LEU A N 1
ATOM 1664 C CA . LEU A 1 207 ? 12.055 5.09 -3.188 1 97.56 207 LEU A CA 1
ATOM 1665 C C . LEU A 1 207 ? 13.438 5.551 -2.736 1 97.56 207 LEU A C 1
ATOM 1667 O O . LEU A 1 207 ? 14.164 6.191 -3.5 1 97.56 207 LEU A O 1
ATOM 1671 N N . ASP A 1 208 ? 13.797 5.234 -1.521 1 97.5 208 ASP A N 1
ATOM 1672 C CA . ASP A 1 208 ? 15.086 5.641 -0.983 1 97.5 208 ASP A CA 1
ATOM 1673 C C . ASP A 1 208 ? 16.234 5.035 -1.787 1 97.5 208 ASP A C 1
ATOM 1675 O O . ASP A 1 208 ? 17.172 5.738 -2.176 1 97.5 208 ASP A O 1
ATOM 1679 N N . LEU A 1 209 ? 16.109 3.791 -2.057 1 98.25 209 LEU A N 1
ATOM 1680 C CA . LEU A 1 209 ? 17.203 3.055 -2.688 1 98.25 209 LEU A CA 1
ATOM 1681 C C . LEU A 1 209 ? 17.312 3.408 -4.168 1 98.25 209 LEU A C 1
ATOM 1683 O O . LEU A 1 209 ? 18.375 3.266 -4.766 1 98.25 209 LEU A O 1
ATOM 1687 N N . LEU A 1 210 ? 16.219 3.885 -4.727 1 98.19 210 LEU A N 1
ATOM 1688 C CA . LEU A 1 210 ? 16.219 4.242 -6.141 1 98.19 210 LEU A CA 1
ATOM 1689 C C . LEU A 1 210 ? 16.438 5.742 -6.32 1 98.19 210 LEU A C 1
ATOM 1691 O O . LEU A 1 210 ? 16.281 6.266 -7.426 1 98.19 210 LEU A O 1
ATOM 1695 N N . SER A 1 211 ? 16.766 6.438 -5.27 1 96.5 211 SER A N 1
ATOM 1696 C CA . SER A 1 211 ? 17.016 7.871 -5.324 1 96.5 211 SER A CA 1
ATOM 1697 C C . SER A 1 211 ? 18.344 8.172 -6.023 1 96.5 211 SER A C 1
ATOM 1699 O O . SER A 1 211 ? 18.625 9.312 -6.379 1 96.5 211 SER A O 1
ATOM 1701 N N . THR A 1 212 ? 19.203 7.141 -6.199 1 96.75 212 THR A N 1
ATOM 1702 C CA . THR A 1 212 ? 20.469 7.238 -6.898 1 96.75 212 THR A CA 1
ATOM 1703 C C . THR A 1 212 ? 20.594 6.141 -7.953 1 96.75 212 THR A C 1
ATOM 1705 O O . THR A 1 212 ? 19.734 5.27 -8.055 1 96.75 212 THR A O 1
ATOM 1708 N N . GLU A 1 213 ? 21.703 6.203 -8.672 1 96.81 213 GLU A N 1
ATOM 1709 C CA . GLU A 1 213 ? 21.922 5.242 -9.75 1 96.81 213 GLU A CA 1
ATOM 1710 C C . GLU A 1 213 ? 22.5 3.934 -9.219 1 96.81 213 GLU A C 1
ATOM 1712 O O . GLU A 1 213 ? 22.391 2.891 -9.867 1 96.81 213 GLU A O 1
ATOM 1717 N N . ASP A 1 214 ? 23.109 3.99 -8.039 1 97.19 214 ASP A N 1
ATOM 1718 C CA . ASP A 1 214 ? 23.906 2.832 -7.645 1 97.19 214 ASP A CA 1
ATOM 1719 C C . ASP A 1 214 ? 23.312 2.145 -6.422 1 97.19 214 ASP A C 1
ATOM 1721 O O . ASP A 1 214 ? 23.922 1.255 -5.836 1 97.19 214 ASP A O 1
ATOM 1725 N N . GLY A 1 215 ? 22.188 2.592 -5.926 1 97.75 215 GLY A N 1
ATOM 1726 C CA . GLY A 1 215 ? 21.484 1.899 -4.855 1 97.75 215 GLY A CA 1
ATOM 1727 C C . GLY A 1 215 ? 21.906 2.373 -3.473 1 97.75 215 GLY A C 1
ATOM 1728 O O . GLY A 1 215 ? 21.531 1.771 -2.465 1 97.75 215 GLY A O 1
ATOM 1729 N N . LYS A 1 216 ? 22.719 3.463 -3.412 1 97.31 216 LYS A N 1
ATOM 1730 C CA . LYS A 1 216 ? 22.938 4.199 -2.172 1 97.31 216 LYS A CA 1
ATOM 1731 C C . LYS A 1 216 ? 21.859 5.25 -1.955 1 97.31 216 LYS A C 1
ATOM 1733 O O . LYS A 1 216 ? 21.438 5.922 -2.9 1 97.31 216 LYS A O 1
ATOM 1738 N N . ILE A 1 217 ? 21.438 5.363 -0.728 1 96.62 217 ILE A N 1
ATOM 1739 C CA . ILE A 1 217 ? 20.406 6.367 -0.456 1 96.62 217 ILE A CA 1
ATOM 1740 C C . ILE A 1 217 ? 21 7.766 -0.618 1 96.62 217 ILE A C 1
ATOM 1742 O O . ILE A 1 217 ? 22.094 8.047 -0.105 1 96.62 217 ILE A O 1
ATOM 1746 N N . ALA A 1 218 ? 20.328 8.609 -1.315 1 93.81 218 ALA A N 1
ATOM 1747 C CA . ALA A 1 218 ? 20.797 9.961 -1.604 1 93.81 218 ALA A CA 1
ATOM 1748 C C . ALA A 1 218 ? 20.891 10.797 -0.33 1 93.81 218 ALA A C 1
ATOM 1750 O O . ALA A 1 218 ? 20.141 10.562 0.625 1 93.81 218 ALA A O 1
ATOM 1751 N N . GLN A 1 219 ? 21.734 11.719 -0.35 1 88.56 219 GLN A N 1
ATOM 1752 C CA . GLN A 1 219 ? 21.875 12.648 0.766 1 88.56 219 GLN A CA 1
ATOM 1753 C C . GLN A 1 219 ? 20.812 13.75 0.695 1 88.56 219 GLN A C 1
ATOM 1755 O O . GLN A 1 219 ? 20.469 14.344 1.717 1 88.56 219 GLN A O 1
ATOM 1760 N N . GLN A 1 220 ? 20.453 13.984 -0.516 1 84.75 220 GLN A N 1
ATOM 1761 C CA . GLN A 1 220 ? 19.391 14.945 -0.794 1 84.75 220 GLN A CA 1
ATOM 1762 C C . GLN A 1 220 ? 18.422 14.406 -1.84 1 84.75 220 GLN A C 1
ATOM 1764 O O . GLN A 1 220 ? 18.828 13.773 -2.812 1 84.75 220 GLN A O 1
ATOM 1769 N N . MET A 1 221 ? 17.203 14.75 -1.625 1 83.62 221 MET A N 1
ATOM 1770 C CA . MET A 1 221 ? 16.188 14.266 -2.562 1 83.62 221 MET A CA 1
ATOM 1771 C C . MET A 1 221 ? 16.406 14.859 -3.949 1 83.62 221 MET A C 1
ATOM 1773 O O . MET A 1 221 ? 16.422 16.078 -4.105 1 83.62 221 MET A O 1
ATOM 1777 N N . PRO A 1 222 ? 16.516 14.039 -4.934 1 87 222 PRO A N 1
ATOM 1778 C CA . PRO A 1 222 ? 16.641 14.594 -6.285 1 87 222 PRO A CA 1
ATOM 1779 C C . PRO A 1 222 ? 15.344 15.195 -6.805 1 87 222 PRO A C 1
ATOM 1781 O O . PRO A 1 222 ? 14.266 14.672 -6.523 1 87 222 PRO A O 1
ATOM 1784 N N . ALA A 1 223 ? 15.469 16.25 -7.535 1 81.81 223 ALA A N 1
ATOM 1785 C CA . ALA A 1 223 ? 14.297 16.875 -8.156 1 81.81 223 ALA A CA 1
ATOM 1786 C C . ALA A 1 223 ? 13.656 15.93 -9.172 1 81.81 223 ALA A C 1
ATOM 1788 O O . ALA A 1 223 ? 12.43 15.883 -9.281 1 81.81 223 ALA A O 1
ATOM 1789 N N . ILE A 1 224 ? 14.555 15.289 -9.883 1 90.88 224 ILE A N 1
ATOM 1790 C CA . ILE A 1 224 ? 14.148 14.258 -10.836 1 90.88 224 ILE A CA 1
ATOM 1791 C C . ILE A 1 224 ? 14.891 12.961 -10.539 1 90.88 224 ILE A C 1
ATOM 1793 O O . ILE A 1 224 ? 16.078 12.977 -10.227 1 90.88 224 ILE A O 1
ATOM 1797 N N . GLY A 1 225 ? 14.188 11.875 -10.656 1 92.12 225 GLY A N 1
ATOM 1798 C CA . GLY A 1 225 ? 14.82 10.586 -10.422 1 92.12 225 GLY A CA 1
ATOM 1799 C C . GLY A 1 225 ? 15.977 10.305 -11.352 1 92.12 225 GLY A C 1
ATOM 1800 O O . GLY A 1 225 ? 16.078 10.898 -12.43 1 92.12 225 GLY A O 1
ATOM 1801 N N . PRO A 1 226 ? 16.859 9.43 -10.945 1 94.75 226 PRO A N 1
ATOM 1802 C CA . PRO A 1 226 ? 18 9.102 -11.789 1 94.75 226 PRO A CA 1
ATOM 1803 C C . PRO A 1 226 ? 17.594 8.492 -13.133 1 94.75 226 PRO A C 1
ATOM 1805 O O . PRO A 1 226 ? 16.531 7.875 -13.234 1 94.75 226 PRO A O 1
ATOM 1808 N N . GLU A 1 227 ? 18.391 8.719 -14.102 1 92 227 GLU A N 1
ATOM 1809 C CA . GLU A 1 227 ? 18.141 8.164 -15.43 1 92 227 GLU A CA 1
ATOM 1810 C C . GLU A 1 227 ? 18.078 6.645 -15.391 1 92 227 GLU A C 1
ATOM 1812 O O . GLU A 1 227 ? 17.219 6.039 -16.047 1 92 227 GLU A O 1
ATOM 1817 N N . LYS A 1 228 ? 19.047 6.125 -14.625 1 95.06 228 LYS A N 1
ATOM 1818 C CA . LYS A 1 228 ? 19.062 4.68 -14.414 1 95.06 228 LYS A CA 1
ATOM 1819 C C . LYS A 1 228 ? 19.203 4.344 -12.93 1 95.06 228 LYS A C 1
ATOM 1821 O O . LYS A 1 228 ? 20.031 4.926 -12.234 1 95.06 228 LYS A O 1
ATOM 1826 N N . HIS A 1 229 ? 18.344 3.541 -12.469 1 97.69 229 HIS A N 1
ATOM 1827 C CA . HIS A 1 229 ? 18.453 3.045 -11.102 1 97.69 229 HIS A CA 1
ATOM 1828 C C . HIS A 1 229 ? 18.812 1.562 -11.078 1 97.69 229 HIS A C 1
ATOM 1830 O O . HIS A 1 229 ? 18.891 0.922 -12.133 1 97.69 229 HIS A O 1
ATOM 1836 N N . ILE A 1 230 ? 19.125 1.011 -9.922 1 98.38 230 ILE A N 1
ATOM 1837 C CA . ILE A 1 230 ? 19.453 -0.404 -9.789 1 98.38 230 ILE A CA 1
ATOM 1838 C C . ILE A 1 230 ? 18.281 -1.255 -10.273 1 98.38 230 ILE A C 1
ATOM 1840 O O . ILE A 1 230 ? 17.141 -0.808 -10.25 1 98.38 230 ILE A O 1
ATOM 1844 N N . PRO A 1 231 ? 18.547 -2.48 -10.742 1 98.12 231 PRO A N 1
ATOM 1845 C CA . PRO A 1 231 ? 17.469 -3.32 -11.25 1 98.12 231 PRO A CA 1
ATOM 1846 C C . PRO A 1 231 ? 16.469 -3.719 -10.172 1 98.12 231 PRO A C 1
ATOM 1848 O O . PRO A 1 231 ? 16.859 -3.961 -9.023 1 98.12 231 PRO A O 1
ATOM 1851 N N . VAL A 1 232 ? 15.266 -3.719 -10.523 1 98.56 232 VAL A N 1
ATOM 1852 C CA . VAL A 1 232 ? 14.172 -4.223 -9.703 1 98.56 232 VAL A CA 1
ATOM 1853 C C . VAL A 1 232 ? 13.461 -5.367 -10.422 1 98.56 232 VAL A C 1
ATOM 1855 O O . VAL A 1 232 ? 12.867 -5.168 -11.484 1 98.56 232 VAL A O 1
ATOM 1858 N N . TYR A 1 233 ? 13.555 -6.551 -9.883 1 98.12 233 TYR A N 1
ATOM 1859 C CA . TYR A 1 233 ? 12.938 -7.742 -10.453 1 98.12 233 TYR A CA 1
ATOM 1860 C C . TYR A 1 233 ? 11.648 -8.094 -9.719 1 98.12 233 TYR A C 1
ATOM 1862 O O . TYR A 1 233 ? 11.609 -8.094 -8.484 1 98.12 233 TYR A O 1
ATOM 1870 N N . VAL A 1 234 ? 10.594 -8.367 -10.438 1 97.94 234 VAL A N 1
ATOM 1871 C CA . VAL A 1 234 ? 9.281 -8.711 -9.883 1 97.94 234 VAL A CA 1
ATOM 1872 C C . VAL A 1 234 ? 8.906 -10.133 -10.297 1 97.94 234 VAL A C 1
ATOM 1874 O O . VAL A 1 234 ? 8.789 -10.438 -11.484 1 97.94 234 VAL A O 1
ATOM 1877 N N . ALA A 1 235 ? 8.609 -10.961 -9.344 1 96.94 235 ALA A N 1
ATOM 1878 C CA . ALA A 1 235 ? 8.453 -12.391 -9.586 1 96.94 235 ALA A CA 1
ATOM 1879 C C . ALA A 1 235 ? 7.141 -12.68 -10.305 1 96.94 235 ALA A C 1
ATOM 1881 O O . ALA A 1 235 ? 7.023 -13.688 -11.008 1 96.94 235 ALA A O 1
ATOM 1882 N N . TYR A 1 236 ? 6.129 -11.883 -10.062 1 95.94 236 TYR A N 1
ATOM 1883 C CA . TYR A 1 236 ? 4.84 -12.023 -10.734 1 95.94 236 TYR A CA 1
ATOM 1884 C C . TYR A 1 236 ? 4.031 -10.734 -10.625 1 95.94 236 TYR A C 1
ATOM 1886 O O . TYR A 1 236 ? 4.293 -9.906 -9.75 1 95.94 236 TYR A O 1
ATOM 1894 N N . ASN A 1 237 ? 3.049 -10.594 -11.469 1 95.12 237 ASN A N 1
ATOM 1895 C CA . ASN A 1 237 ? 2.395 -9.289 -11.516 1 95.12 237 ASN A CA 1
ATOM 1896 C C . ASN A 1 237 ? 0.881 -9.422 -11.641 1 95.12 237 ASN A C 1
ATOM 1898 O O . ASN A 1 237 ? 0.223 -8.555 -12.227 1 95.12 237 ASN A O 1
ATOM 1902 N N . ASP A 1 238 ? 0.32 -10.555 -11.148 1 92.62 238 ASP A N 1
ATOM 1903 C CA . ASP A 1 238 ? -1.134 -10.672 -11.07 1 92.62 238 ASP A CA 1
ATOM 1904 C C . ASP A 1 238 ? -1.727 -9.562 -10.203 1 92.62 238 ASP A C 1
ATOM 1906 O O . ASP A 1 238 ? -1.163 -9.211 -9.164 1 92.62 238 ASP A O 1
ATOM 1910 N N . THR A 1 239 ? -2.859 -9.062 -10.617 1 92.69 239 THR A N 1
ATOM 1911 C CA . THR A 1 239 ? -3.471 -8.016 -9.812 1 92.69 239 THR A CA 1
ATOM 1912 C C . THR A 1 239 ? -4.438 -8.609 -8.789 1 92.69 239 THR A C 1
ATOM 1914 O O . THR A 1 239 ? -4.68 -8.016 -7.738 1 92.69 239 THR A O 1
ATOM 1917 N N . THR A 1 240 ? -5.043 -9.734 -9.141 1 89.44 240 THR A N 1
ATOM 1918 C CA . THR A 1 240 ? -5.977 -10.391 -8.227 1 89.44 240 THR A CA 1
ATOM 1919 C C . THR A 1 240 ? -5.797 -11.906 -8.266 1 89.44 240 THR A C 1
ATOM 1921 O O . THR A 1 240 ? -5.168 -12.438 -9.188 1 89.44 240 THR A O 1
ATOM 1924 N N . TYR A 1 241 ? -6.324 -12.555 -7.258 1 83.75 241 TYR A N 1
ATOM 1925 C CA . TYR A 1 241 ? -6.398 -14.016 -7.199 1 83.75 241 TYR A CA 1
ATOM 1926 C C . TYR A 1 241 ? -7.719 -14.469 -6.59 1 83.75 241 TYR A C 1
ATOM 1928 O O . TYR A 1 241 ? -8.383 -13.703 -5.891 1 83.75 241 TYR A O 1
ATOM 1936 N N . LYS A 1 242 ? -8.031 -15.633 -6.93 1 81.25 242 LYS A N 1
ATOM 1937 C CA . LYS A 1 242 ? -9.258 -16.203 -6.383 1 81.25 242 LYS A CA 1
ATOM 1938 C C . LYS A 1 242 ? -9.031 -16.766 -4.984 1 81.25 242 LYS A C 1
ATOM 1940 O O . LYS A 1 242 ? -8.164 -17.625 -4.793 1 81.25 242 LYS A O 1
ATOM 1945 N N . SER A 1 243 ? -9.82 -16.188 -4.023 1 78.75 243 SER A N 1
ATOM 1946 C CA . SER A 1 243 ? -9.805 -16.672 -2.648 1 78.75 243 SER A CA 1
ATOM 1947 C C . SER A 1 243 ? -11.117 -17.359 -2.293 1 78.75 243 SER A C 1
ATOM 1949 O O . SER A 1 243 ? -11.883 -17.75 -3.18 1 78.75 243 SER A O 1
ATOM 1951 N N . ASP A 1 244 ? -11.25 -17.641 -0.976 1 78.25 244 ASP A N 1
ATOM 1952 C CA . ASP A 1 244 ? -12.5 -18.234 -0.508 1 78.25 244 ASP A CA 1
ATOM 1953 C C . ASP A 1 244 ? -13.641 -17.219 -0.553 1 78.25 244 ASP A C 1
ATOM 1955 O O . ASP A 1 244 ? -14.812 -17.609 -0.586 1 78.25 244 ASP A O 1
ATOM 1959 N N . PHE A 1 245 ? -13.312 -16.016 -0.526 1 82.38 245 PHE A N 1
ATOM 1960 C CA . PHE A 1 245 ? -14.32 -14.961 -0.629 1 82.38 245 PHE A CA 1
ATOM 1961 C C . PHE A 1 245 ? -14.836 -14.852 -2.057 1 82.38 245 PHE A C 1
ATOM 1963 O O . PHE A 1 245 ? -14.156 -15.25 -3.004 1 82.38 245 PHE A O 1
ATOM 1970 N N . GLN A 1 246 ? -16 -14.383 -2.205 1 80.88 246 GLN A N 1
ATOM 1971 C CA . GLN A 1 246 ? -16.672 -14.336 -3.498 1 80.88 246 GLN A CA 1
ATOM 1972 C C . GLN A 1 246 ? -15.961 -13.391 -4.457 1 80.88 246 GLN A C 1
ATOM 1974 O O . GLN A 1 246 ? -15.914 -13.641 -5.664 1 80.88 246 GLN A O 1
ATOM 1979 N N . LEU A 1 247 ? -15.438 -12.344 -3.885 1 86.44 247 LEU A N 1
ATOM 1980 C CA . LEU A 1 247 ? -14.688 -11.406 -4.719 1 86.44 247 LEU A CA 1
ATOM 1981 C C . LEU A 1 247 ? -13.203 -11.734 -4.695 1 86.44 247 LEU A C 1
ATOM 1983 O O . LEU A 1 247 ? -12.672 -12.148 -3.664 1 86.44 247 LEU A O 1
ATOM 1987 N N . PRO A 1 248 ? -12.57 -11.539 -5.809 1 84.38 248 PRO A N 1
ATOM 1988 C CA . PRO A 1 248 ? -11.117 -11.742 -5.812 1 84.38 248 PRO A CA 1
ATOM 1989 C C . PRO A 1 248 ? -10.383 -10.789 -4.871 1 84.38 248 PRO A C 1
ATOM 1991 O O . PRO A 1 248 ? -10.914 -9.727 -4.527 1 84.38 248 PRO A O 1
ATOM 1994 N N . ARG A 1 249 ? -9.234 -11.203 -4.418 1 90.81 249 ARG A N 1
ATOM 1995 C CA . ARG A 1 249 ? -8.383 -10.398 -3.547 1 90.81 249 ARG A CA 1
ATOM 1996 C C . ARG A 1 249 ? -7.199 -9.812 -4.32 1 90.81 249 ARG A C 1
ATOM 1998 O O . ARG A 1 249 ? -6.719 -10.43 -5.277 1 90.81 249 ARG A O 1
ATOM 2005 N N . ILE A 1 250 ? -6.727 -8.656 -3.877 1 93.31 250 ILE A N 1
ATOM 2006 C CA . ILE A 1 250 ? -5.633 -8.008 -4.594 1 93.31 250 ILE A CA 1
ATOM 2007 C C . ILE A 1 250 ? -4.309 -8.672 -4.215 1 93.31 250 ILE A C 1
ATOM 2009 O O . ILE A 1 250 ? -4.164 -9.203 -3.113 1 93.31 250 ILE A O 1
ATOM 2013 N N . VAL A 1 251 ? -3.428 -8.625 -5.152 1 93.56 251 VAL A N 1
ATOM 2014 C CA . VAL A 1 251 ? -2.105 -9.188 -4.902 1 93.56 251 VAL A CA 1
ATOM 2015 C C . VAL A 1 251 ? -1.037 -8.305 -5.535 1 93.56 251 VAL A C 1
ATOM 2017 O O . VAL A 1 251 ? -1.251 -7.102 -5.73 1 93.56 251 VAL A O 1
ATOM 2020 N N . ASN A 1 252 ? 0.096 -8.844 -5.91 1 96.38 252 ASN A N 1
ATOM 2021 C CA . ASN A 1 252 ? 1.359 -8.156 -6.145 1 96.38 252 ASN A CA 1
ATOM 2022 C C . ASN A 1 252 ? 1.242 -7.148 -7.285 1 96.38 252 ASN A C 1
ATOM 2024 O O . ASN A 1 252 ? 1.918 -6.117 -7.281 1 96.38 252 ASN A O 1
ATOM 2028 N N . GLY A 1 253 ? 0.44 -7.449 -8.266 1 96.62 253 GLY A N 1
ATOM 2029 C CA . GLY A 1 253 ? 0.268 -6.516 -9.367 1 96.62 253 GLY A CA 1
ATOM 2030 C C . GLY A 1 253 ? -0.288 -5.172 -8.93 1 96.62 253 GLY A C 1
ATOM 2031 O O . GLY A 1 253 ? -0.003 -4.148 -9.555 1 96.62 253 GLY A O 1
ATOM 2032 N N . CYS A 1 254 ? -1.101 -5.164 -7.934 1 97.44 254 CYS A N 1
ATOM 2033 C CA . CYS A 1 254 ? -1.602 -3.91 -7.375 1 97.44 254 CYS A CA 1
ATOM 2034 C C . CYS A 1 254 ? -0.493 -3.152 -6.656 1 97.44 254 CYS A C 1
ATOM 2036 O O . CYS A 1 254 ? -0.421 -1.924 -6.742 1 97.44 254 CYS A O 1
ATOM 2038 N N . PHE A 1 255 ? 0.352 -3.875 -5.98 1 98.19 255 PHE A N 1
ATOM 2039 C CA . PHE A 1 255 ? 1.494 -3.246 -5.324 1 98.19 255 PHE A CA 1
ATOM 2040 C C . PHE A 1 255 ? 2.406 -2.582 -6.352 1 98.19 255 PHE A C 1
ATOM 2042 O O . PHE A 1 255 ? 2.824 -1.437 -6.168 1 98.19 255 PHE A O 1
ATOM 2049 N N . THR A 1 256 ? 2.711 -3.293 -7.438 1 98.12 256 THR A N 1
ATOM 2050 C CA . THR A 1 256 ? 3.604 -2.742 -8.453 1 98.12 256 THR A CA 1
ATOM 2051 C C . THR A 1 256 ? 2.955 -1.553 -9.156 1 98.12 256 THR A C 1
ATOM 2053 O O . THR A 1 256 ? 3.641 -0.597 -9.523 1 98.12 256 THR A O 1
ATOM 2056 N N . ALA A 1 257 ? 1.646 -1.633 -9.359 1 97.81 257 ALA A N 1
ATOM 2057 C CA . ALA A 1 257 ? 0.939 -0.479 -9.906 1 97.81 257 ALA A CA 1
ATOM 2058 C C . ALA A 1 257 ? 1.088 0.739 -9 1 97.81 257 ALA A C 1
ATOM 2060 O O . ALA A 1 257 ? 1.328 1.851 -9.477 1 97.81 257 ALA A O 1
ATOM 2061 N N . ALA A 1 258 ? 0.961 0.543 -7.73 1 98.12 258 ALA A N 1
ATOM 2062 C CA . ALA A 1 258 ? 1.116 1.61 -6.742 1 98.12 258 ALA A CA 1
ATOM 2063 C C . ALA A 1 258 ? 2.518 2.209 -6.801 1 98.12 258 ALA A C 1
ATOM 2065 O O . ALA A 1 258 ? 2.676 3.432 -6.855 1 98.12 258 ALA A O 1
ATOM 2066 N N . ILE A 1 259 ? 3.516 1.354 -6.82 1 98 259 ILE A N 1
ATOM 2067 C CA . ILE A 1 259 ? 4.902 1.811 -6.797 1 98 259 ILE A CA 1
ATOM 2068 C C . ILE A 1 259 ? 5.195 2.635 -8.047 1 98 259 ILE A C 1
ATOM 2070 O O . ILE A 1 259 ? 5.91 3.639 -7.98 1 98 259 ILE A O 1
ATOM 2074 N N . LYS A 1 260 ? 4.727 2.16 -9.188 1 98.12 260 LYS A N 1
ATOM 2075 C CA . LYS A 1 260 ? 4.93 2.891 -10.43 1 98.12 260 LYS A CA 1
ATOM 2076 C C . LYS A 1 260 ? 4.367 4.305 -10.336 1 98.12 260 LYS A C 1
ATOM 2078 O O . LYS A 1 260 ? 5.039 5.273 -10.703 1 98.12 260 LYS A O 1
ATOM 2083 N N . GLU A 1 261 ? 3.178 4.379 -9.852 1 98 261 GLU A N 1
ATOM 2084 C CA . GLU A 1 261 ? 2.514 5.676 -9.742 1 98 261 GLU A CA 1
ATOM 2085 C C . GLU A 1 261 ? 3.225 6.574 -8.734 1 98 261 GLU A C 1
ATOM 2087 O O . GLU A 1 261 ? 3.438 7.762 -8.992 1 98 261 GLU A O 1
ATOM 2092 N N . ILE A 1 262 ? 3.562 6.09 -7.586 1 97.81 262 ILE A N 1
ATOM 2093 C CA . ILE A 1 262 ? 4.199 6.859 -6.52 1 97.81 262 ILE A CA 1
ATOM 2094 C C . ILE A 1 262 ?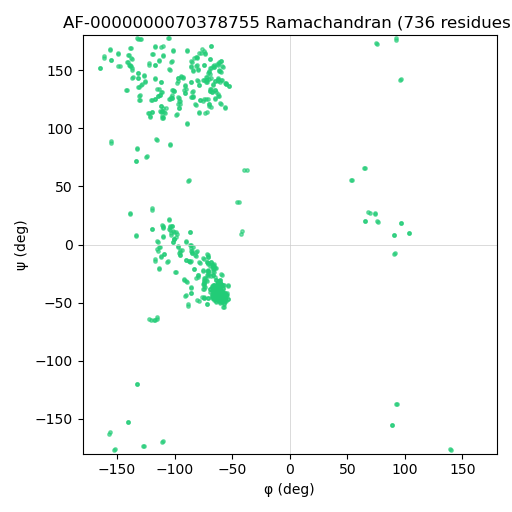 5.578 7.324 -6.977 1 97.81 262 ILE A C 1
ATOM 2096 O O . ILE A 1 262 ? 5.965 8.469 -6.734 1 97.81 262 ILE A O 1
ATOM 2100 N N . TYR A 1 263 ? 6.328 6.406 -7.621 1 97.81 263 TYR A N 1
ATOM 2101 C CA . TYR A 1 263 ? 7.645 6.762 -8.133 1 97.81 263 TYR A CA 1
ATOM 2102 C C . TYR A 1 263 ? 7.551 7.93 -9.109 1 97.81 263 TYR A C 1
ATOM 2104 O O . TYR A 1 263 ? 8.344 8.867 -9.047 1 97.81 263 TYR A O 1
ATOM 2112 N N . LYS A 1 264 ? 6.621 7.844 -9.977 1 97 264 LYS A N 1
ATOM 2113 C CA . LYS A 1 264 ? 6.395 8.914 -10.945 1 97 264 LYS A CA 1
ATOM 2114 C C . LYS A 1 264 ? 6.051 10.227 -10.234 1 97 264 LYS A C 1
ATOM 2116 O O . LYS A 1 264 ? 6.527 11.289 -10.625 1 97 264 LYS A O 1
ATOM 2121 N N . THR A 1 265 ? 5.258 10.133 -9.234 1 93.88 265 THR A N 1
ATOM 2122 C CA . THR A 1 265 ? 4.812 11.289 -8.469 1 93.88 265 THR A CA 1
ATOM 2123 C C . THR A 1 265 ? 5.988 11.961 -7.766 1 93.88 265 THR A C 1
ATOM 2125 O O . THR A 1 265 ? 6.098 13.188 -7.766 1 93.88 265 THR A O 1
ATOM 2128 N N . ILE A 1 266 ? 6.855 11.18 -7.223 1 93.56 266 ILE A N 1
ATOM 2129 C CA . ILE A 1 266 ? 7.93 11.688 -6.375 1 93.56 266 ILE A CA 1
ATOM 2130 C C . ILE A 1 266 ? 9.117 12.102 -7.242 1 93.56 266 ILE A C 1
ATOM 2132 O O . ILE A 1 266 ? 9.719 13.156 -7.02 1 93.56 266 ILE A O 1
ATOM 2136 N N . TYR A 1 267 ? 9.445 11.289 -8.258 1 95.31 267 TYR A N 1
ATOM 2137 C CA . TYR A 1 267 ? 10.703 11.461 -8.977 1 95.31 267 TYR A CA 1
ATOM 2138 C C . TYR A 1 267 ? 10.453 11.992 -10.383 1 95.31 267 TYR A C 1
ATOM 2140 O O . TYR A 1 267 ? 11.398 12.242 -11.141 1 95.31 267 TYR A O 1
ATOM 2148 N N . LYS A 1 268 ? 9.195 12.078 -10.867 1 93.56 268 LYS A N 1
ATOM 2149 C CA . LYS A 1 268 ? 8.805 12.68 -12.141 1 93.56 268 LYS A CA 1
ATOM 2150 C C . LYS A 1 268 ? 9.383 11.891 -13.32 1 93.56 268 LYS A C 1
ATOM 2152 O O . LYS A 1 268 ? 9.703 12.469 -14.359 1 93.56 268 LYS A O 1
ATOM 2157 N N . THR A 1 269 ? 9.727 10.719 -13.094 1 95.75 269 THR A N 1
ATOM 2158 C CA . THR A 1 269 ? 10.164 9.758 -14.102 1 95.75 269 THR A CA 1
ATOM 2159 C C . THR A 1 269 ? 9.562 8.383 -13.828 1 95.75 269 THR A C 1
ATOM 2161 O O . THR A 1 269 ? 8.93 8.164 -12.797 1 95.75 269 THR A O 1
ATOM 2164 N N . GLU A 1 270 ? 9.719 7.543 -14.797 1 96.69 270 GLU A N 1
ATOM 2165 C CA . GLU A 1 270 ? 9.133 6.215 -14.656 1 96.69 270 GLU A CA 1
ATOM 2166 C C . GLU A 1 270 ? 10.117 5.238 -14.023 1 96.69 270 GLU A C 1
ATOM 2168 O O . GLU A 1 270 ? 11.312 5.266 -14.32 1 96.69 270 GLU A O 1
ATOM 2173 N N . ILE A 1 271 ? 9.641 4.449 -13.125 1 97.69 271 ILE A N 1
ATOM 2174 C CA . ILE A 1 271 ? 10.438 3.365 -12.562 1 97.69 271 ILE A CA 1
ATOM 2175 C C . ILE A 1 271 ? 10.539 2.227 -13.57 1 97.69 271 ILE A C 1
ATOM 2177 O O . ILE A 1 271 ? 9.578 1.927 -14.281 1 97.69 271 ILE A O 1
ATOM 2181 N N . ASN A 1 272 ? 11.664 1.622 -13.648 1 97.62 272 ASN A N 1
ATOM 2182 C CA . ASN A 1 272 ? 11.875 0.458 -14.5 1 97.62 272 ASN A CA 1
ATOM 2183 C C . ASN A 1 272 ? 11.773 -0.843 -13.711 1 97.62 272 ASN A C 1
ATOM 2185 O O . ASN A 1 272 ? 12.625 -1.13 -12.867 1 97.62 272 ASN A O 1
ATOM 2189 N N . LEU A 1 273 ? 10.766 -1.63 -13.961 1 97.94 273 LEU A N 1
ATOM 2190 C CA . LEU A 1 273 ? 10.547 -2.928 -13.328 1 97.94 273 LEU A CA 1
ATOM 2191 C C . LEU A 1 273 ? 10.688 -4.055 -14.344 1 97.94 273 LEU A C 1
ATOM 2193 O O . LEU A 1 273 ? 10.125 -3.98 -15.445 1 97.94 273 LEU A O 1
ATOM 2197 N N . GLU A 1 274 ? 11.469 -5.031 -14.047 1 97.56 274 GLU A N 1
ATOM 2198 C CA . GLU A 1 274 ? 11.547 -6.219 -14.883 1 97.56 274 GLU A CA 1
ATOM 2199 C C . GLU A 1 274 ? 10.648 -7.336 -14.352 1 97.56 274 GLU A C 1
ATOM 2201 O O . GLU A 1 274 ? 10.891 -7.867 -13.266 1 97.56 274 GLU A O 1
ATOM 2206 N N . PHE A 1 275 ? 9.688 -7.73 -15.125 1 97.12 275 PHE A N 1
ATOM 2207 C CA . PHE A 1 275 ? 8.648 -8.648 -14.672 1 97.12 275 PHE A CA 1
ATOM 2208 C C . PHE A 1 275 ? 8.969 -10.078 -15.086 1 97.12 275 PHE A C 1
ATOM 2210 O O . PHE A 1 275 ? 9.477 -10.305 -16.188 1 97.12 275 PHE A O 1
ATOM 2217 N N . TYR A 1 276 ? 8.625 -10.945 -14.195 1 96.5 276 TYR A N 1
ATOM 2218 C CA . TYR A 1 276 ? 8.664 -12.383 -14.422 1 96.5 276 TYR A CA 1
ATOM 2219 C C . TYR A 1 276 ? 7.324 -13.023 -14.094 1 96.5 276 TYR A C 1
ATOM 2221 O O . TYR A 1 276 ? 6.324 -12.328 -13.898 1 96.5 276 TYR A O 1
ATOM 2229 N N . GLY A 1 277 ? 7.25 -14.336 -14.117 1 96.38 277 GLY A N 1
ATOM 2230 C CA . GLY A 1 277 ? 5.98 -15.008 -13.867 1 96.38 277 GLY A CA 1
ATOM 2231 C C . GLY A 1 277 ? 5.027 -14.93 -15.047 1 96.38 277 GLY A C 1
ATOM 2232 O O . GLY A 1 277 ? 5.277 -14.195 -16 1 96.38 277 GLY A O 1
ATOM 2233 N N . LYS A 1 278 ? 3.875 -15.703 -14.891 1 95.81 278 LYS A N 1
ATOM 2234 C CA . LYS A 1 278 ? 2.811 -15.586 -15.883 1 95.81 278 LYS A CA 1
ATOM 2235 C C . LYS A 1 278 ? 2.197 -14.188 -15.875 1 95.81 278 LYS A C 1
ATOM 2237 O O . LYS A 1 278 ? 2.041 -13.578 -14.812 1 95.81 278 LYS A O 1
ATOM 2242 N N . PRO A 1 279 ? 2.025 -13.586 -17.141 1 96.62 279 PRO A N 1
ATOM 2243 C CA . PRO A 1 279 ? 2.035 -14.148 -18.484 1 96.62 279 PRO A CA 1
ATOM 2244 C C . PRO A 1 279 ? 3.33 -13.852 -19.25 1 96.62 279 PRO A C 1
ATOM 2246 O O . PRO A 1 279 ? 3.371 -13.953 -20.469 1 96.62 279 PRO A O 1
ATOM 2249 N N . GLN A 1 280 ? 4.352 -13.445 -18.531 1 96.5 280 GLN A N 1
ATOM 2250 C CA . GLN A 1 280 ? 5.574 -13.055 -19.219 1 96.5 280 GLN A CA 1
ATOM 2251 C C . GLN A 1 280 ? 6.086 -14.172 -20.125 1 96.5 280 GLN A C 1
ATOM 2253 O O . GLN A 1 280 ? 6.133 -15.336 -19.703 1 96.5 280 GLN A O 1
ATOM 2258 N N . LEU A 1 281 ? 6.527 -13.766 -21.312 1 96.56 281 LEU A N 1
ATOM 2259 C CA . LEU A 1 281 ? 7.031 -14.742 -22.266 1 96.56 281 LEU A CA 1
ATOM 2260 C C . LEU A 1 281 ? 8.242 -15.477 -21.703 1 96.56 281 LEU A C 1
ATOM 2262 O O . LEU A 1 281 ? 8.391 -16.688 -21.906 1 96.56 281 LEU A O 1
ATOM 2266 N N . LYS A 1 282 ? 9.102 -14.789 -21.016 1 95.06 282 LYS A N 1
ATOM 2267 C CA . LYS A 1 282 ? 10.305 -15.398 -20.453 1 95.06 282 LYS A CA 1
ATOM 2268 C C . LYS A 1 282 ? 9.961 -16.531 -19.5 1 95.06 282 LYS A C 1
ATOM 2270 O O . LYS A 1 282 ? 10.695 -17.516 -19.391 1 95.06 282 LYS A O 1
ATOM 2275 N N . GLN A 1 283 ? 8.852 -16.391 -18.766 1 96.19 283 GLN A N 1
ATOM 2276 C CA . GLN A 1 283 ? 8.406 -17.453 -17.891 1 96.19 283 GLN A CA 1
ATOM 2277 C C . GLN A 1 283 ? 7.984 -18.688 -18.688 1 96.19 283 GLN A C 1
ATOM 2279 O O . GLN A 1 283 ? 8.32 -19.812 -18.312 1 96.19 283 GLN A O 1
ATOM 2284 N N . PHE A 1 284 ? 7.316 -18.516 -19.766 1 97.88 284 PHE A N 1
ATOM 2285 C CA . PHE A 1 284 ? 6.828 -19.625 -20.578 1 97.88 284 PHE A CA 1
ATOM 2286 C C . PHE A 1 284 ? 7.969 -20.25 -21.375 1 97.88 284 PHE A C 1
ATOM 2288 O O . PHE A 1 284 ? 7.996 -21.469 -21.578 1 97.88 284 PHE A O 1
ATOM 2295 N N . GLU A 1 285 ? 8.875 -19.422 -21.859 1 97.75 285 GLU A N 1
ATOM 2296 C CA . GLU A 1 285 ? 10.07 -19.953 -22.5 1 97.75 285 GLU A CA 1
ATOM 2297 C C . GLU A 1 285 ? 10.891 -20.812 -21.547 1 97.75 285 GLU A C 1
ATOM 2299 O O . GLU A 1 285 ? 11.352 -21.891 -21.906 1 97.75 285 GLU A O 1
ATOM 2304 N N . PHE A 1 286 ? 11.062 -20.312 -20.391 1 97.25 286 PHE A N 1
ATOM 2305 C CA . PHE A 1 286 ? 11.742 -21.109 -19.359 1 97.25 286 PHE A CA 1
ATOM 2306 C C . PHE A 1 286 ? 11.016 -22.422 -19.141 1 97.25 286 PHE A C 1
ATOM 2308 O O . PHE A 1 286 ? 11.648 -23.484 -19.125 1 97.25 286 PHE A O 1
ATOM 2315 N N . ALA A 1 287 ? 9.727 -22.344 -18.922 1 97.88 287 ALA A N 1
ATOM 2316 C CA . ALA A 1 287 ? 8.938 -23.547 -18.672 1 97.88 287 ALA A CA 1
ATOM 2317 C C . ALA A 1 287 ? 9.078 -24.547 -19.812 1 97.88 287 ALA A C 1
ATOM 2319 O O . ALA A 1 287 ? 9.242 -25.75 -19.578 1 97.88 287 ALA A O 1
ATOM 2320 N N . ARG A 1 288 ? 8.992 -24.047 -21.016 1 97.69 288 ARG A N 1
ATOM 2321 C CA . ARG A 1 288 ? 9.148 -24.922 -22.188 1 97.69 288 ARG A CA 1
ATOM 2322 C C . ARG A 1 288 ? 10.492 -25.641 -22.156 1 97.69 288 ARG A C 1
ATOM 2324 O O . ARG A 1 288 ? 10.547 -26.875 -22.234 1 97.69 288 ARG A O 1
ATOM 2331 N N . ASP A 1 289 ? 11.562 -24.859 -22.031 1 97.38 289 ASP A N 1
ATOM 2332 C CA . ASP A 1 289 ? 12.906 -25.438 -22.047 1 97.38 289 ASP A CA 1
ATOM 2333 C C . ASP A 1 289 ? 13.133 -26.359 -20.859 1 97.38 289 ASP A C 1
ATOM 2335 O O . ASP A 1 289 ? 13.727 -27.438 -21.016 1 97.38 289 ASP A O 1
ATOM 2339 N N . TYR A 1 290 ? 12.68 -25.938 -19.75 1 96.88 290 TYR A N 1
ATOM 2340 C CA . TYR A 1 290 ? 12.812 -26.719 -18.531 1 96.88 290 TYR A CA 1
ATOM 2341 C C . TYR A 1 290 ? 12.07 -28.047 -18.641 1 96.88 290 TYR A C 1
ATOM 2343 O O . TYR A 1 290 ? 12.625 -29.109 -18.344 1 96.88 290 TYR A O 1
ATOM 2351 N N . THR A 1 291 ? 10.836 -28.047 -19.109 1 96.94 291 THR A N 1
ATOM 2352 C CA . THR A 1 291 ? 10.039 -29.266 -19.203 1 96.94 291 THR A CA 1
ATOM 2353 C C . THR A 1 291 ? 10.625 -30.219 -20.25 1 96.94 291 THR A C 1
ATOM 2355 O O . THR A 1 291 ? 10.641 -31.438 -20.047 1 96.94 291 THR A O 1
ATOM 2358 N N . LEU A 1 292 ? 11.109 -29.688 -21.297 1 95.56 292 LEU A N 1
ATOM 2359 C CA . LEU A 1 292 ? 11.727 -30.5 -22.344 1 95.56 292 LEU A CA 1
ATOM 2360 C C . LEU A 1 292 ? 12.922 -31.266 -21.797 1 95.56 292 LEU A C 1
ATOM 2362 O O . LEU A 1 292 ? 13.156 -32.406 -22.188 1 95.56 292 LEU A O 1
ATOM 2366 N N . SER A 1 293 ? 13.57 -30.656 -20.891 1 96 293 SER A N 1
ATOM 2367 C CA . SER A 1 293 ? 14.766 -31.281 -20.328 1 96 293 SER A CA 1
ATOM 2368 C C . SER A 1 293 ? 14.406 -32.406 -19.375 1 96 293 SER A C 1
ATOM 2370 O O . SER A 1 293 ? 15.258 -33.219 -19.031 1 96 293 SER A O 1
ATOM 2372 N N . HIS A 1 294 ? 13.188 -32.5 -19.016 1 95.81 294 HIS A N 1
ATOM 2373 C CA . HIS A 1 294 ? 12.781 -33.5 -18.031 1 95.81 294 HIS A CA 1
ATOM 2374 C C . HIS A 1 294 ? 11.891 -34.562 -18.672 1 95.81 294 HIS A C 1
ATOM 2376 O O . HIS A 1 294 ? 11.438 -35.469 -17.984 1 95.81 294 HIS A O 1
ATOM 2382 N N . ILE A 1 295 ? 11.617 -34.375 -19.922 1 94.5 295 ILE A N 1
ATOM 2383 C CA . ILE A 1 295 ? 10.766 -35.344 -20.625 1 94.5 295 ILE A CA 1
ATOM 2384 C C . ILE A 1 295 ? 11.586 -36.562 -21.047 1 94.5 295 ILE A C 1
ATOM 2386 O O . ILE A 1 295 ? 12.742 -36.406 -21.453 1 94.5 295 ILE A O 1
ATOM 2390 N N . ASP A 1 296 ? 10.961 -37.688 -20.938 1 91.38 296 ASP A N 1
ATOM 2391 C CA . ASP A 1 296 ? 11.602 -38.969 -21.312 1 91.38 296 ASP A CA 1
ATOM 2392 C C . ASP A 1 296 ? 12.094 -38.906 -22.766 1 91.38 296 ASP A C 1
ATOM 2394 O O . ASP A 1 296 ? 11.398 -38.406 -23.641 1 91.38 296 ASP A O 1
ATOM 2398 N N . LYS A 1 297 ? 13.266 -39.438 -22.984 1 90.88 297 LYS A N 1
ATOM 2399 C CA . LYS A 1 297 ? 13.891 -39.406 -24.312 1 90.88 297 LYS A CA 1
ATOM 2400 C C . LYS A 1 297 ? 13.094 -40.25 -25.312 1 90.88 297 LYS A C 1
ATOM 2402 O O . LYS A 1 297 ? 13.211 -40.031 -26.516 1 90.88 297 LYS A O 1
ATOM 2407 N N . ASN A 1 298 ? 12.258 -41.094 -24.781 1 90.56 298 ASN A N 1
ATOM 2408 C CA . ASN A 1 298 ? 11.461 -41.969 -25.641 1 90.56 298 ASN A CA 1
ATOM 2409 C C . ASN A 1 298 ? 10.164 -41.281 -26.078 1 90.56 298 ASN A C 1
ATOM 2411 O O . ASN A 1 298 ? 9.391 -41.844 -26.859 1 90.56 298 ASN A O 1
ATOM 2415 N N . HIS A 1 299 ? 10.008 -40.062 -25.594 1 94 299 HIS A N 1
ATOM 2416 C CA . HIS A 1 299 ? 8.789 -39.344 -25.938 1 94 299 HIS A CA 1
ATOM 2417 C C . HIS A 1 299 ? 9.031 -38.375 -27.109 1 94 299 HIS A C 1
ATOM 2419 O O . HIS A 1 299 ? 10.117 -37.812 -27.234 1 94 299 HIS A O 1
ATOM 2425 N N . GLU A 1 300 ? 8.086 -38.344 -27.984 1 95.56 300 GLU A N 1
ATOM 2426 C CA . GLU A 1 300 ? 7.938 -37.281 -28.969 1 95.56 300 GLU A CA 1
ATOM 2427 C C . GLU A 1 300 ? 6.758 -36.375 -28.641 1 95.56 300 GLU A C 1
ATOM 2429 O O . GLU A 1 300 ? 5.605 -36.812 -28.656 1 95.56 300 GLU A O 1
ATOM 2434 N N . VAL A 1 301 ? 7.051 -35.156 -28.391 1 96.69 301 VAL A N 1
ATOM 2435 C CA . VAL A 1 301 ? 6.02 -34.219 -27.953 1 96.69 301 VAL A CA 1
ATOM 2436 C C . VAL A 1 301 ? 5.141 -33.844 -29.141 1 96.69 301 VAL A C 1
ATOM 2438 O O . VAL A 1 301 ? 5.637 -33.344 -30.156 1 96.69 301 VAL A O 1
ATOM 2441 N N . THR A 1 302 ? 3.887 -34.031 -29.016 1 97.31 302 THR A N 1
ATOM 2442 C CA . THR A 1 302 ? 2.941 -33.688 -30.078 1 97.31 302 THR A CA 1
ATOM 2443 C C . THR A 1 302 ? 2.486 -32.25 -29.938 1 97.31 302 THR A C 1
ATOM 2445 O O . THR A 1 302 ? 2.566 -31.469 -30.906 1 97.31 302 THR A O 1
ATOM 2448 N N . ASN A 1 303 ? 2.008 -31.859 -28.781 1 97.62 303 ASN A N 1
ATOM 2449 C CA . ASN A 1 303 ? 1.479 -30.531 -28.484 1 97.62 303 ASN A CA 1
ATOM 2450 C C . ASN A 1 303 ? 1.743 -30.125 -27.031 1 97.62 303 ASN A C 1
ATOM 2452 O O . ASN A 1 303 ? 1.936 -30.984 -26.172 1 97.62 303 ASN A O 1
ATOM 2456 N N . TYR A 1 304 ? 1.812 -28.828 -26.859 1 98.5 304 TYR A N 1
ATOM 2457 C CA . TYR A 1 304 ? 1.793 -28.266 -25.516 1 98.5 304 TYR A CA 1
ATOM 2458 C C . TYR A 1 304 ? 0.419 -27.688 -25.172 1 98.5 304 TYR A C 1
ATOM 2460 O O . TYR A 1 304 ? -0.14 -26.906 -25.953 1 98.5 304 TYR A O 1
ATOM 2468 N N . TYR A 1 305 ? -0.096 -28.109 -24.031 1 98.81 305 TYR A N 1
ATOM 2469 C CA . TYR A 1 305 ? -1.37 -27.594 -23.562 1 98.81 305 TYR A CA 1
ATOM 2470 C C . TYR A 1 305 ? -1.186 -26.812 -22.266 1 98.81 305 TYR A C 1
ATOM 2472 O O . TYR A 1 305 ? -0.438 -27.234 -21.375 1 98.81 305 TYR A O 1
ATOM 2480 N N . MET A 1 306 ? -1.77 -25.656 -22.141 1 98.88 306 MET A N 1
ATOM 2481 C CA . MET A 1 306 ? -1.85 -24.875 -20.906 1 98.88 306 MET A CA 1
ATOM 2482 C C . MET A 1 306 ? -3.287 -24.797 -20.406 1 98.88 306 MET A C 1
ATOM 2484 O O . MET A 1 306 ? -4.152 -24.219 -21.078 1 98.88 306 MET A O 1
ATOM 2488 N N . ILE A 1 307 ? -3.551 -25.375 -19.266 1 98.75 307 ILE A N 1
ATOM 2489 C CA . ILE A 1 307 ? -4.855 -25.266 -18.625 1 98.75 307 ILE A CA 1
ATOM 2490 C C . ILE A 1 307 ? -4.828 -24.156 -17.578 1 98.75 307 ILE A C 1
ATOM 2492 O O . ILE A 1 307 ? -4.012 -24.188 -16.656 1 98.75 307 ILE A O 1
ATOM 2496 N N . GLY A 1 308 ? -5.664 -23.156 -17.703 1 97.19 308 GLY A N 1
ATOM 2497 C CA . GLY A 1 308 ? -5.66 -22.031 -16.766 1 97.19 308 GLY A CA 1
ATOM 2498 C C . GLY A 1 308 ? -7.031 -21.406 -16.578 1 97.19 308 GLY A C 1
ATOM 2499 O O . GLY A 1 308 ? -7.949 -21.656 -17.359 1 97.19 308 GLY A O 1
ATOM 2500 N N . ASP A 1 309 ? -7.207 -20.578 -15.5 1 94.19 309 ASP A N 1
ATOM 2501 C CA . ASP A 1 309 ? -8.477 -19.938 -15.203 1 94.19 309 ASP A CA 1
ATOM 2502 C C . ASP A 1 309 ? -8.383 -18.422 -15.398 1 94.19 309 ASP A C 1
ATOM 2504 O O . ASP A 1 309 ? -9.391 -17.719 -15.312 1 94.19 309 ASP A O 1
ATOM 2508 N N . ASN A 1 310 ? -7.227 -17.922 -15.578 1 93.38 310 ASN A N 1
ATOM 2509 C CA . ASN A 1 310 ? -7.02 -16.484 -15.711 1 93.38 310 ASN A CA 1
ATOM 2510 C C . ASN A 1 310 ? -6.605 -16.109 -17.141 1 93.38 310 ASN A C 1
ATOM 2512 O O . ASN A 1 310 ? -5.477 -16.359 -17.547 1 93.38 310 ASN A O 1
ATOM 2516 N N . PRO A 1 311 ? -7.477 -15.484 -17.859 1 95.12 311 PRO A N 1
ATOM 2517 C CA . PRO A 1 311 ? -7.16 -15.109 -19.25 1 95.12 311 PRO A CA 1
ATOM 2518 C C . PRO A 1 311 ? -5.918 -14.227 -19.344 1 95.12 311 PRO A C 1
ATOM 2520 O O . PRO A 1 311 ? -5.086 -14.438 -20.234 1 95.12 311 PRO A O 1
ATOM 2523 N N . GLN A 1 312 ? -5.715 -13.367 -18.344 1 92.81 312 GLN A N 1
ATOM 2524 C CA . GLN A 1 312 ? -4.672 -12.352 -18.438 1 92.81 312 GLN A CA 1
ATOM 2525 C C . GLN A 1 312 ? -3.324 -12.906 -17.984 1 92.81 312 GLN A C 1
ATOM 2527 O O . GLN A 1 312 ? -2.293 -12.25 -18.125 1 92.81 312 GLN A O 1
ATOM 2532 N N . SER A 1 313 ? -3.361 -14.102 -17.5 1 95.06 313 SER A N 1
ATOM 2533 C CA . SER A 1 313 ? -2.139 -14.734 -17.016 1 95.06 313 SER A CA 1
ATOM 2534 C C . SER A 1 313 ? -1.854 -16.031 -17.781 1 95.06 313 SER A C 1
ATOM 2536 O O . SER A 1 313 ? -1.056 -16.031 -18.719 1 95.06 313 SER A O 1
ATOM 2538 N N . ASP A 1 314 ? -2.68 -17.016 -17.656 1 97.38 314 ASP A N 1
ATOM 2539 C CA . ASP A 1 314 ? -2.48 -18.344 -18.234 1 97.38 314 ASP A CA 1
ATOM 2540 C C . ASP A 1 314 ? -2.652 -18.312 -19.75 1 97.38 314 ASP A C 1
ATOM 2542 O O . ASP A 1 314 ? -1.784 -18.781 -20.484 1 97.38 314 ASP A O 1
ATOM 2546 N N . ILE A 1 315 ? -3.742 -17.75 -20.188 1 98.31 315 ILE A N 1
ATOM 2547 C CA . ILE A 1 315 ? -4.152 -17.828 -21.578 1 98.31 315 ILE A CA 1
ATOM 2548 C C . ILE A 1 315 ? -3.293 -16.875 -22.422 1 98.31 315 ILE A C 1
ATOM 2550 O O . ILE A 1 315 ? -2.781 -17.266 -23.469 1 98.31 315 ILE A O 1
ATOM 2554 N N . GLN A 1 316 ? -3.135 -15.719 -21.906 1 97.88 316 GLN A N 1
ATOM 2555 C CA . GLN A 1 316 ? -2.287 -14.766 -22.609 1 97.88 316 GLN A CA 1
ATOM 2556 C C . GLN A 1 316 ? -0.886 -15.328 -22.828 1 97.88 316 GLN A C 1
ATOM 2558 O O . GLN A 1 316 ? -0.342 -15.242 -23.922 1 97.88 316 GLN A O 1
ATOM 2563 N N . GLY A 1 317 ? -0.256 -15.898 -21.797 1 97.94 317 GLY A N 1
ATOM 2564 C CA . GLY A 1 317 ? 1.072 -16.484 -21.922 1 97.94 317 GLY A CA 1
ATOM 2565 C C . GLY A 1 317 ? 1.132 -17.656 -22.875 1 97.94 317 GLY A C 1
ATOM 2566 O O . GLY A 1 317 ? 2.043 -17.734 -23.703 1 97.94 317 GLY A O 1
ATOM 2567 N N . ALA A 1 318 ? 0.187 -18.531 -22.766 1 98.62 318 ALA A N 1
ATOM 2568 C CA . ALA A 1 318 ? 0.123 -19.703 -23.641 1 98.62 318 ALA A CA 1
ATOM 2569 C C . ALA A 1 318 ? 0.008 -19.297 -25.109 1 98.62 318 ALA A C 1
ATOM 2571 O O . ALA A 1 318 ? 0.695 -19.844 -25.969 1 98.62 318 ALA A O 1
ATOM 2572 N N . ASN A 1 319 ? -0.826 -18.312 -25.344 1 98.38 319 ASN A N 1
ATOM 2573 C CA . ASN A 1 319 ? -1.008 -17.812 -26.703 1 98.38 319 ASN A CA 1
ATOM 2574 C C . ASN A 1 319 ? 0.279 -17.203 -27.266 1 98.38 319 ASN A C 1
ATOM 2576 O O . ASN A 1 319 ? 0.634 -17.438 -28.422 1 98.38 319 ASN A O 1
ATOM 2580 N N . LYS A 1 320 ? 0.973 -16.5 -26.484 1 97.62 320 LYS A N 1
ATOM 2581 C CA . LYS A 1 320 ? 2.186 -15.797 -26.906 1 97.62 320 LYS A CA 1
ATOM 2582 C C . LYS A 1 320 ? 3.27 -16.797 -27.328 1 97.62 320 LYS A C 1
ATOM 2584 O O . LYS A 1 320 ? 4.008 -16.547 -28.281 1 97.62 320 LYS A O 1
ATOM 2589 N N . ILE A 1 321 ? 3.371 -17.891 -26.594 1 98 321 ILE A N 1
ATOM 2590 C CA . ILE A 1 321 ? 4.445 -18.828 -26.875 1 98 321 ILE A CA 1
ATOM 2591 C C . ILE A 1 321 ? 3.971 -19.859 -27.906 1 98 321 ILE A C 1
ATOM 2593 O O . ILE A 1 321 ? 4.762 -20.672 -28.391 1 98 321 ILE A O 1
ATOM 2597 N N . GLY A 1 322 ? 2.645 -19.922 -28.156 1 98.06 322 GLY A N 1
ATOM 2598 C CA . GLY A 1 322 ? 2.121 -20.812 -29.188 1 98.06 322 GLY A CA 1
ATOM 2599 C C . GLY A 1 322 ? 1.625 -22.141 -28.625 1 98.06 322 GLY A C 1
ATOM 2600 O O . GLY A 1 322 ? 1.534 -23.125 -29.359 1 98.06 322 GLY A O 1
ATOM 2601 N N . TRP A 1 323 ? 1.359 -22.219 -27.328 1 98.69 323 TRP A N 1
ATOM 2602 C CA . TRP A 1 323 ? 0.758 -23.406 -26.734 1 98.69 323 TRP A CA 1
ATOM 2603 C C . TRP A 1 323 ? -0.753 -23.422 -26.938 1 98.69 323 TRP A C 1
ATOM 2605 O O . TRP A 1 323 ? -1.359 -22.375 -27.172 1 98.69 323 TRP A O 1
ATOM 2615 N N . THR A 1 324 ? -1.331 -24.547 -26.953 1 98.81 324 THR A N 1
ATOM 2616 C CA . THR A 1 324 ? -2.787 -24.641 -26.969 1 98.81 324 THR A CA 1
ATOM 2617 C C . THR A 1 324 ? -3.371 -24.25 -25.625 1 98.81 324 THR A C 1
ATOM 2619 O O . THR A 1 324 ? -3.133 -24.922 -24.609 1 98.81 324 THR A O 1
ATOM 2622 N N . SER A 1 325 ? -4.109 -23.141 -25.625 1 98.88 325 SER A N 1
ATOM 2623 C CA . SER A 1 325 ? -4.652 -22.594 -24.375 1 98.88 325 SER A CA 1
ATOM 2624 C C . SER A 1 325 ? -6.047 -23.156 -24.094 1 98.88 325 SER A C 1
ATOM 2626 O O . SER A 1 325 ? -6.895 -23.188 -25 1 98.88 325 SER A O 1
ATOM 2628 N N . ILE A 1 326 ? -6.277 -23.641 -22.922 1 98.81 326 ILE A N 1
ATOM 2629 C CA . ILE A 1 326 ? -7.566 -24.141 -22.453 1 98.81 326 ILE A CA 1
ATOM 2630 C C . ILE A 1 326 ? -8.008 -23.375 -21.203 1 98.81 326 ILE A C 1
ATOM 2632 O O . ILE A 1 326 ? -7.379 -23.5 -20.156 1 98.81 326 ILE A O 1
ATOM 2636 N N . LEU A 1 327 ? -9.094 -22.594 -21.312 1 98.5 327 LEU A N 1
ATOM 2637 C CA . LEU A 1 327 ? -9.617 -21.75 -20.25 1 98.5 327 LEU A CA 1
ATOM 2638 C C . LEU A 1 327 ? -10.742 -22.469 -19.5 1 98.5 327 LEU A C 1
ATOM 2640 O O . LEU A 1 327 ? -11.695 -22.938 -20.125 1 98.5 327 LEU A O 1
ATOM 2644 N N . VAL A 1 328 ? -10.57 -22.594 -18.219 1 96.31 328 VAL A N 1
ATOM 2645 C CA . VAL A 1 328 ? -11.625 -23.188 -17.391 1 96.31 328 VAL A CA 1
ATOM 2646 C C . VAL A 1 328 ? -12.398 -22.094 -16.672 1 96.31 328 VAL A C 1
ATOM 2648 O O . VAL A 1 328 ? -11.906 -20.969 -16.516 1 96.31 328 VAL A O 1
ATOM 2651 N N . ARG A 1 329 ? -13.57 -22.375 -16.078 1 92.88 329 ARG A N 1
ATOM 2652 C CA . ARG A 1 329 ? -14.484 -21.391 -15.523 1 92.88 329 ARG A CA 1
ATOM 2653 C C . ARG A 1 329 ? -14.516 -21.453 -14 1 92.88 329 ARG A C 1
ATOM 2655 O O . ARG A 1 329 ? -15.406 -20.891 -13.367 1 92.88 329 ARG A O 1
ATOM 2662 N N . THR A 1 330 ? -13.586 -22.062 -13.438 1 89.06 330 THR A N 1
ATOM 2663 C CA . THR A 1 330 ? -13.688 -22.406 -12.023 1 89.06 330 THR A CA 1
ATOM 2664 C C . THR A 1 330 ? -12.891 -21.438 -11.164 1 89.06 330 THR A C 1
ATOM 2666 O O . THR A 1 330 ? -12.844 -21.578 -9.938 1 89.06 330 THR A O 1
ATOM 2669 N N . GLY A 1 331 ? -12.266 -20.422 -11.727 1 88 331 GLY A N 1
ATOM 2670 C CA . GLY A 1 331 ? -11.445 -19.5 -10.969 1 88 331 GLY A CA 1
ATOM 2671 C C . GLY A 1 331 ? -11.727 -18.047 -11.289 1 88 331 GLY A C 1
ATOM 2672 O O . GLY A 1 331 ? -12.867 -17.578 -11.18 1 88 331 GLY A O 1
ATOM 2673 N N . VAL A 1 332 ? -10.758 -17.344 -11.75 1 84.88 332 VAL A N 1
ATOM 2674 C CA . VAL A 1 332 ? -10.867 -15.914 -12.047 1 84.88 332 VAL A CA 1
ATOM 2675 C C . VAL A 1 332 ? -11.898 -15.695 -13.148 1 84.88 332 VAL A C 1
ATOM 2677 O O . VAL A 1 332 ? -12.734 -14.789 -13.047 1 84.88 332 VAL A O 1
ATOM 2680 N N . PHE A 1 333 ? -11.859 -16.516 -14.156 1 88.12 333 PHE A N 1
ATOM 2681 C CA . PHE A 1 333 ? -12.805 -16.438 -15.258 1 88.12 333 PHE A CA 1
ATOM 2682 C C . PHE A 1 333 ? -14.094 -17.188 -14.914 1 88.12 333 PHE A C 1
ATOM 2684 O O . PHE A 1 333 ? -14.055 -18.359 -14.539 1 88.12 333 PHE A O 1
ATOM 2691 N N . GLN A 1 334 ? -15.172 -16.453 -15.07 1 84.06 334 GLN A N 1
ATOM 2692 C CA . GLN A 1 334 ? -16.469 -17.078 -14.773 1 84.06 334 GLN A CA 1
ATOM 2693 C C . GLN A 1 334 ? -17.484 -16.781 -15.875 1 84.06 334 GLN A C 1
ATOM 2695 O O . GLN A 1 334 ? -18.672 -17.016 -15.703 1 84.06 334 GLN A O 1
ATOM 2700 N N . GLY A 1 335 ? -17.062 -16.219 -16.906 1 82.62 335 GLY A N 1
ATOM 2701 C CA . GLY A 1 335 ? -17.938 -15.766 -17.953 1 82.62 335 GLY A CA 1
ATOM 2702 C C . GLY A 1 335 ? -18.5 -16.906 -18.797 1 82.62 335 GLY A C 1
ATOM 2703 O O . GLY A 1 335 ? -18.047 -18.031 -18.688 1 82.62 335 GLY A O 1
ATOM 2704 N N . GLU A 1 336 ? -19.609 -16.266 -19.469 1 86.06 336 GLU A N 1
ATOM 2705 C CA . GLU A 1 336 ? -20.156 -17.156 -20.5 1 86.06 336 GLU A CA 1
ATOM 2706 C C . GLU A 1 336 ? -19.359 -17.047 -21.797 1 86.06 336 GLU A C 1
ATOM 2708 O O . GLU A 1 336 ? -18.844 -15.977 -22.125 1 86.06 336 GLU A O 1
ATOM 2713 N N . GLY A 1 337 ? -18.891 -18.156 -22.375 1 92.5 337 GLY A N 1
ATOM 2714 C CA . GLY A 1 337 ? -18.141 -18.109 -23.609 1 92.5 337 GLY A CA 1
ATOM 2715 C C . GLY A 1 337 ? -16.641 -18.031 -23.391 1 92.5 337 GLY A C 1
ATOM 2716 O O . GLY A 1 337 ? -16.094 -18.734 -22.531 1 92.5 337 GLY A O 1
ATOM 2717 N N . ASN A 1 338 ? -16.016 -17.078 -24.297 1 96.75 338 ASN A N 1
ATOM 2718 C CA . ASN A 1 338 ? -14.57 -16.875 -24.234 1 96.75 338 ASN A CA 1
ATOM 2719 C C . ASN A 1 338 ? -14.219 -15.477 -23.75 1 96.75 338 ASN A C 1
ATOM 2721 O O . ASN A 1 338 ? -15.086 -14.602 -23.672 1 96.75 338 ASN A O 1
ATOM 2725 N N . ASP A 1 339 ? -13.031 -15.281 -23.234 1 94.12 339 ASP A N 1
ATOM 2726 C CA . ASP A 1 339 ? -12.594 -13.938 -22.844 1 94.12 339 ASP A CA 1
ATOM 2727 C C . ASP A 1 339 ? -12.43 -13.039 -24.062 1 94.12 339 ASP A C 1
ATOM 2729 O O . ASP A 1 339 ? -11.891 -13.461 -25.094 1 94.12 339 ASP A O 1
ATOM 2733 N N . ASP A 1 340 ? -12.867 -11.805 -23.984 1 91.5 340 ASP A N 1
ATOM 2734 C CA . ASP A 1 340 ? -12.875 -10.891 -25.125 1 91.5 340 ASP A CA 1
ATOM 2735 C C . ASP A 1 340 ? -11.461 -10.406 -25.453 1 91.5 340 ASP A C 1
ATOM 2737 O O . ASP A 1 340 ? -11.109 -10.258 -26.625 1 91.5 340 ASP A O 1
ATOM 2741 N N . GLN A 1 341 ? -10.688 -10.195 -24.469 1 90.81 341 GLN A N 1
ATOM 2742 C CA . GLN A 1 341 ? -9.367 -9.594 -24.656 1 90.81 341 GLN A CA 1
ATOM 2743 C C . GLN A 1 341 ? -8.305 -10.656 -24.891 1 90.81 341 GLN A C 1
ATOM 2745 O O . GLN A 1 341 ? -7.418 -10.484 -25.734 1 90.81 341 GLN A O 1
ATOM 2750 N N . ASP A 1 342 ? -8.359 -11.703 -24.125 1 95.56 342 ASP A N 1
ATOM 2751 C CA . ASP A 1 342 ? -7.426 -12.82 -24.203 1 95.56 342 ASP A CA 1
ATOM 2752 C C . ASP A 1 342 ? -8.156 -14.141 -24.406 1 95.56 342 ASP A C 1
ATOM 2754 O O . ASP A 1 342 ? -8.203 -14.984 -23.516 1 95.56 342 ASP A O 1
ATOM 2758 N N . PRO A 1 343 ? -8.609 -14.344 -25.594 1 97.69 343 PRO A N 1
ATOM 2759 C CA . PRO A 1 343 ? -9.391 -15.555 -25.844 1 97.69 343 PRO A CA 1
ATOM 2760 C C . PRO A 1 343 ? -8.531 -16.812 -25.859 1 97.69 343 PRO A C 1
ATOM 2762 O O . PRO A 1 343 ? -7.426 -16.812 -26.406 1 97.69 343 PRO A O 1
ATOM 2765 N N . ALA A 1 344 ? -9.062 -17.875 -25.281 1 98.69 344 ALA A N 1
ATOM 2766 C CA . ALA A 1 344 ? -8.414 -19.188 -25.328 1 98.69 344 ALA A CA 1
ATOM 2767 C C . ALA A 1 344 ? -8.773 -19.938 -26.594 1 98.69 344 ALA A C 1
ATOM 2769 O O . ALA A 1 344 ? -9.766 -19.609 -27.25 1 98.69 344 ALA A O 1
ATOM 2770 N N . LYS A 1 345 ? -7.945 -20.875 -26.984 1 98.62 345 LYS A N 1
ATOM 2771 C CA . LYS A 1 345 ? -8.312 -21.734 -28.094 1 98.62 345 LYS A CA 1
ATOM 2772 C C . LYS A 1 345 ? -9.547 -22.578 -27.75 1 98.62 345 LYS A C 1
ATOM 2774 O O . LYS A 1 345 ? -10.398 -22.812 -28.609 1 98.62 345 LYS A O 1
ATOM 2779 N N . TYR A 1 346 ? -9.586 -23.047 -26.5 1 98.62 346 TYR A N 1
ATOM 2780 C CA . TYR A 1 346 ? -10.742 -23.781 -26.016 1 98.62 346 TYR A CA 1
ATOM 2781 C C . TYR A 1 346 ? -11.203 -23.25 -24.656 1 98.62 346 TYR A C 1
ATOM 2783 O O . TYR A 1 346 ? -10.383 -22.828 -23.844 1 98.62 346 TYR A O 1
ATOM 2791 N N . VAL A 1 347 ? -12.492 -23.234 -24.453 1 98.62 347 VAL A N 1
ATOM 2792 C CA . VAL A 1 347 ? -13.086 -22.906 -23.156 1 98.62 347 VAL A CA 1
ATOM 2793 C C . VAL A 1 347 ? -13.93 -24.078 -22.656 1 98.62 347 VAL A C 1
ATOM 2795 O O . VAL A 1 347 ? -14.773 -24.594 -23.391 1 98.62 347 VAL A O 1
ATOM 2798 N N . VAL A 1 348 ? -13.648 -24.562 -21.484 1 97.94 348 VAL A N 1
ATOM 2799 C CA . VAL A 1 348 ? -14.367 -25.688 -20.906 1 97.94 348 VAL A CA 1
ATOM 2800 C C . VAL A 1 348 ? -14.781 -25.359 -19.469 1 97.94 348 VAL A C 1
ATOM 2802 O O . VAL A 1 348 ? -14.438 -24.297 -18.953 1 97.94 348 VAL A O 1
ATOM 2805 N N . ASN A 1 349 ? -15.492 -26.25 -18.812 1 95.94 349 ASN A N 1
ATOM 2806 C CA . ASN A 1 349 ? -16.078 -25.938 -17.516 1 95.94 349 ASN A CA 1
ATOM 2807 C C . ASN A 1 349 ? -15.039 -26.031 -16.406 1 95.94 349 ASN A C 1
ATOM 2809 O O . ASN A 1 349 ? -15.031 -25.203 -15.484 1 95.94 349 ASN A O 1
ATOM 2813 N N . ASP A 1 350 ? -14.32 -27.109 -16.422 1 95.19 350 ASP A N 1
ATOM 2814 C CA . ASP A 1 350 ? -13.406 -27.375 -15.312 1 95.19 350 ASP A CA 1
ATOM 2815 C C . ASP A 1 350 ? -12.234 -28.234 -15.773 1 95.19 350 ASP A C 1
ATOM 2817 O O . ASP A 1 350 ? -12.07 -28.484 -16.969 1 95.19 350 ASP A O 1
ATOM 2821 N N . PHE A 1 351 ? -11.352 -28.609 -14.859 1 97.25 351 PHE A N 1
ATOM 2822 C CA . PHE A 1 351 ? -10.141 -29.375 -15.141 1 97.25 351 PHE A CA 1
ATOM 2823 C C . PHE A 1 351 ? -10.469 -30.719 -15.75 1 97.25 351 PHE A C 1
ATOM 2825 O O . PHE A 1 351 ? -9.758 -31.203 -16.641 1 97.25 351 PHE A O 1
ATOM 2832 N N . TYR A 1 352 ? -11.531 -31.375 -15.289 1 97.69 352 TYR A N 1
ATOM 2833 C CA . TYR A 1 352 ? -11.953 -32.656 -15.836 1 97.69 352 TYR A CA 1
ATOM 2834 C C . TYR A 1 352 ? -12.258 -32.531 -17.328 1 97.69 352 TYR A C 1
ATOM 2836 O O . TYR A 1 352 ? -11.773 -33.344 -18.125 1 97.69 352 TYR A O 1
ATOM 2844 N N . ASP A 1 353 ? -13.016 -31.562 -17.656 1 97.88 353 ASP A N 1
ATOM 2845 C CA . ASP A 1 353 ? -13.375 -31.328 -19.047 1 97.88 353 ASP A CA 1
ATOM 2846 C C . ASP A 1 353 ? -12.133 -31.016 -19.891 1 97.88 353 ASP A C 1
ATOM 2848 O O . ASP A 1 353 ? -12.062 -31.391 -21.062 1 97.88 353 ASP A O 1
ATOM 2852 N N . ALA A 1 354 ? -11.195 -30.344 -19.312 1 98.62 354 ALA A N 1
ATOM 2853 C CA . ALA A 1 354 ? -9.961 -30.016 -20.031 1 98.62 354 ALA A CA 1
ATOM 2854 C C . ALA A 1 354 ? -9.164 -31.281 -20.359 1 98.62 354 ALA A C 1
ATOM 2856 O O . ALA A 1 354 ? -8.695 -31.438 -21.484 1 98.62 354 ALA A O 1
ATOM 2857 N N . VAL A 1 355 ? -9.023 -32.156 -19.406 1 98.56 355 VAL A N 1
ATOM 2858 C CA . VAL A 1 355 ? -8.289 -33.406 -19.594 1 98.56 355 VAL A CA 1
ATOM 2859 C C . VAL A 1 355 ? -9 -34.25 -20.641 1 98.56 355 VAL A C 1
ATOM 2861 O O . VAL A 1 355 ? -8.352 -34.812 -21.531 1 98.56 355 VAL A O 1
ATOM 2864 N N . LYS A 1 356 ? -10.281 -34.344 -20.484 1 98.38 356 LYS A N 1
ATOM 2865 C CA . LYS A 1 356 ? -11.062 -35.094 -21.469 1 98.38 356 LYS A CA 1
ATOM 2866 C C . LYS A 1 356 ? -10.852 -34.562 -22.875 1 98.38 356 LYS A C 1
ATOM 2868 O O . LYS A 1 356 ? -10.648 -35.312 -23.812 1 98.38 356 LYS A O 1
ATOM 2873 N N . LEU A 1 357 ? -10.93 -33.312 -22.984 1 98.75 357 LEU A N 1
ATOM 2874 C CA . LEU A 1 357 ? -10.727 -32.656 -24.266 1 98.75 357 LEU A CA 1
ATOM 2875 C C . LEU A 1 357 ? -9.344 -32.969 -24.828 1 98.75 357 LEU A C 1
ATOM 2877 O O . LEU A 1 357 ? -9.203 -33.281 -26.016 1 98.75 357 LEU A O 1
ATOM 2881 N N . ILE A 1 358 ? -8.289 -32.844 -24.047 1 98.75 358 ILE A N 1
ATOM 2882 C CA . ILE A 1 358 ? -6.922 -33.094 -24.484 1 98.75 358 ILE A CA 1
ATOM 2883 C C . ILE A 1 358 ? -6.809 -34.531 -24.969 1 98.75 358 ILE A C 1
ATOM 2885 O O . ILE A 1 358 ? -6.219 -34.812 -26.031 1 98.75 358 ILE A O 1
ATOM 2889 N N . PHE A 1 359 ? -7.379 -35.531 -24.219 1 98.38 359 PHE A N 1
ATOM 2890 C CA . PHE A 1 359 ? -7.348 -36.938 -24.625 1 98.38 359 PHE A CA 1
ATOM 2891 C C . PHE A 1 359 ? -8.016 -37.125 -25.984 1 98.38 359 PHE A C 1
ATOM 2893 O O . PHE A 1 359 ? -7.48 -37.812 -26.859 1 98.38 359 PHE A O 1
ATOM 2900 N N . GLU A 1 360 ? -9.094 -36.438 -26.156 1 98.44 360 GLU A N 1
ATOM 2901 C CA . GLU A 1 360 ? -9.812 -36.5 -27.438 1 98.44 360 GLU A CA 1
ATOM 2902 C C . GLU A 1 360 ? -8.992 -35.906 -28.578 1 98.44 360 GLU A C 1
ATOM 2904 O O . GLU A 1 360 ? -8.875 -36.531 -29.641 1 98.44 360 GLU A O 1
ATOM 2909 N N . LEU A 1 361 ? -8.469 -34.781 -28.344 1 98.44 361 LEU A N 1
ATOM 2910 C CA . LEU A 1 361 ? -7.688 -34.125 -29.359 1 98.44 361 LEU A CA 1
ATOM 2911 C C . LEU A 1 361 ? -6.461 -34.938 -29.75 1 98.44 361 LEU A C 1
ATOM 2913 O O . LEU A 1 361 ? -6.02 -34.906 -30.906 1 98.44 361 LEU A O 1
ATOM 2917 N N . GLU A 1 362 ? -5.922 -35.656 -28.828 1 98.06 362 GLU A N 1
ATOM 2918 C CA . GLU A 1 362 ? -4.684 -36.406 -29.031 1 98.06 362 GLU A CA 1
ATOM 2919 C C . GLU A 1 362 ? -4.973 -37.844 -29.453 1 98.06 362 GLU A C 1
ATOM 2921 O O . GLU A 1 362 ? -4.051 -38.625 -29.688 1 98.06 362 GLU A O 1
ATOM 2926 N N . GLY A 1 363 ? -6.199 -38.219 -29.484 1 97.38 363 GLY A N 1
ATOM 2927 C CA . GLY A 1 363 ? -6.566 -39.594 -29.844 1 97.38 363 GLY A CA 1
ATOM 2928 C C . GLY A 1 363 ? -6.262 -40.594 -28.75 1 97.38 363 GLY A C 1
ATOM 2929 O O . GLY A 1 363 ? -5.887 -41.719 -29.031 1 97.38 363 GLY A O 1
ATOM 2930 N N . ILE A 1 364 ? -6.234 -40.188 -27.594 1 97.38 364 ILE A N 1
ATOM 2931 C CA . ILE A 1 364 ? -6.039 -41.031 -26.422 1 97.38 364 ILE A CA 1
ATOM 2932 C C . ILE A 1 364 ? -7.395 -41.469 -25.875 1 97.38 364 ILE A C 1
ATOM 2934 O O . ILE A 1 364 ? -8.352 -40.688 -25.859 1 97.38 364 ILE A O 1
ATOM 2938 N N . SER A 1 365 ? -7.453 -42.656 -25.391 1 97.06 365 SER A N 1
ATOM 2939 C CA . SER A 1 365 ? -8.695 -43.188 -24.844 1 97.06 365 SER A CA 1
ATOM 2940 C C . SER A 1 365 ? -9.164 -42.375 -23.641 1 97.06 365 SER A C 1
ATOM 2942 O O . SER A 1 365 ? -8.359 -42 -22.797 1 97.06 365 SER A O 1
ATOM 2944 N N . THR A 1 366 ? -10.461 -42.156 -23.547 1 96.31 366 THR A N 1
ATOM 2945 C CA . THR A 1 366 ? -11.016 -41.438 -22.422 1 96.31 366 THR A CA 1
ATOM 2946 C C . THR A 1 366 ? -11.672 -42.406 -21.422 1 96.31 366 THR A C 1
ATOM 2948 O O . THR A 1 366 ? -12.32 -41.969 -20.469 1 96.31 366 THR A O 1
ATOM 2951 N N . LYS A 1 367 ? -11.523 -43.594 -21.594 1 96 367 LYS A N 1
ATOM 2952 C CA . LYS A 1 367 ? -12.195 -44.594 -20.781 1 96 367 LYS A CA 1
ATOM 2953 C C . LYS A 1 367 ? -11.812 -44.469 -19.312 1 96 367 LYS A C 1
ATOM 2955 O O . LYS A 1 367 ? -12.633 -44.719 -18.422 1 96 367 LYS A O 1
ATOM 2960 N N . ILE A 1 368 ? -10.594 -44.094 -19.109 1 95.25 368 ILE A N 1
ATOM 2961 C CA . ILE A 1 368 ? -10.094 -44.031 -17.75 1 95.25 368 ILE A CA 1
ATOM 2962 C C . ILE A 1 368 ? -10.828 -42.938 -16.984 1 95.25 368 ILE A C 1
ATOM 2964 O O . ILE A 1 368 ? -10.836 -42.906 -15.758 1 95.25 368 ILE A O 1
ATOM 2968 N N . LEU A 1 369 ? -11.43 -42 -17.656 1 94.81 369 LEU A N 1
ATOM 2969 C CA . LEU A 1 369 ? -12.133 -40.875 -17.047 1 94.81 369 LEU A CA 1
ATOM 2970 C C . LEU A 1 369 ? -13.578 -41.25 -16.719 1 94.81 369 LEU A C 1
ATOM 2972 O O . LEU A 1 369 ? -14.266 -40.531 -16.016 1 94.81 369 LEU A O 1
ATOM 2976 N N . ASP A 1 370 ? -14.039 -42.375 -17.297 1 85.75 370 ASP A N 1
ATOM 2977 C CA . ASP A 1 370 ? -15.406 -42.844 -17.047 1 85.75 370 ASP A CA 1
ATOM 2978 C C . ASP A 1 370 ? -15.523 -43.531 -15.688 1 85.75 370 ASP A C 1
ATOM 2980 O O . ASP A 1 370 ? -16.594 -43.531 -15.086 1 85.75 370 ASP A O 1
ATOM 2984 N N . MET B 1 1 ? -14.469 61.719 24 1 32.03 1 MET B N 1
ATOM 2985 C CA . MET B 1 1 ? -14.508 61.438 22.562 1 32.03 1 MET B CA 1
ATOM 2986 C C . MET B 1 1 ? -13.977 60.031 22.281 1 32.03 1 MET B C 1
ATOM 2988 O O . MET B 1 1 ? -12.805 59.75 22.547 1 32.03 1 MET B O 1
ATOM 2992 N N . ASN B 1 2 ? -14.602 58.938 22.703 1 39.06 2 ASN B N 1
ATOM 2993 C CA . ASN B 1 2 ? -14.422 57.5 22.812 1 39.06 2 ASN B CA 1
ATOM 2994 C C . ASN B 1 2 ? -13.859 56.906 21.516 1 39.06 2 ASN B C 1
ATOM 2996 O O . ASN B 1 2 ? -14.609 56.625 20.578 1 39.06 2 ASN B O 1
ATOM 3000 N N . ASN B 1 3 ? -12.953 57.562 20.766 1 42.97 3 ASN B N 1
ATOM 3001 C CA . ASN B 1 3 ? -12.391 57.406 19.438 1 42.97 3 ASN B CA 1
ATOM 3002 C C . ASN B 1 3 ? -12.172 55.938 19.062 1 42.97 3 ASN B C 1
ATOM 3004 O O . ASN B 1 3 ? -11.203 55.344 19.516 1 42.97 3 ASN B O 1
ATOM 3008 N N . ASN B 1 4 ? -13.18 55.094 18.938 1 54.84 4 ASN B N 1
ATOM 3009 C CA . ASN B 1 4 ? -13.672 53.75 18.594 1 54.84 4 ASN B CA 1
ATOM 3010 C C . ASN B 1 4 ? -12.984 53.188 17.344 1 54.84 4 ASN B C 1
ATOM 3012 O O . ASN B 1 4 ? -13.617 52.5 16.547 1 54.84 4 ASN B O 1
ATOM 3016 N N . GLN B 1 5 ? -11.945 53.781 16.875 1 76.81 5 GLN B N 1
ATOM 3017 C CA . GLN B 1 5 ? -11.32 53.375 15.625 1 76.81 5 GLN B CA 1
ATOM 3018 C C . GLN B 1 5 ? -10.672 52 15.758 1 76.81 5 GLN B C 1
ATOM 3020 O O . GLN B 1 5 ? -9.906 51.75 16.703 1 76.81 5 GLN B O 1
ATOM 3025 N N . LYS B 1 6 ? -11.125 51 14.984 1 89.69 6 LYS B N 1
ATOM 3026 C CA . LYS B 1 6 ? -10.586 49.656 14.969 1 89.69 6 LYS B CA 1
ATOM 3027 C C . LYS B 1 6 ? -9.078 49.688 14.75 1 89.69 6 LYS B C 1
ATOM 3029 O O . LYS B 1 6 ? -8.555 50.562 14.062 1 89.69 6 LYS B O 1
ATOM 3034 N N . LYS B 1 7 ? -8.32 48.906 15.484 1 93.12 7 LYS B N 1
ATOM 3035 C CA . LYS B 1 7 ? -6.883 48.719 15.32 1 93.12 7 LYS B CA 1
ATOM 3036 C C . LYS B 1 7 ? -6.562 47.938 14.062 1 93.12 7 LYS B C 1
ATOM 3038 O O . LYS B 1 7 ? -7.105 46.844 13.859 1 93.12 7 LYS B O 1
ATOM 3043 N N . LYS B 1 8 ? -5.746 48.531 13.289 1 95.62 8 LYS B N 1
ATOM 3044 C CA . LYS B 1 8 ? -5.309 47.844 12.07 1 95.62 8 LYS B CA 1
ATOM 3045 C C . LYS B 1 8 ? -4.223 46.812 12.375 1 95.62 8 LYS B C 1
ATOM 3047 O O . LYS B 1 8 ? -3.135 47.188 12.828 1 95.62 8 LYS B O 1
ATOM 3052 N N . VAL B 1 9 ? -4.496 45.562 12.211 1 96.75 9 VAL B N 1
ATOM 3053 C CA . VAL B 1 9 ? -3.553 44.5 12.5 1 96.75 9 VAL B CA 1
ATOM 3054 C C . VAL B 1 9 ? -3.592 43.469 11.383 1 96.75 9 VAL B C 1
ATOM 3056 O O . VAL B 1 9 ? -4.621 43.281 10.734 1 96.75 9 VAL B O 1
ATOM 3059 N N . PRO B 1 10 ? -2.504 42.781 11.141 1 97.94 10 PRO B N 1
ATOM 3060 C CA . PRO B 1 10 ? -2.535 41.656 10.211 1 97.94 10 PRO B CA 1
ATOM 3061 C C . PRO B 1 10 ? -3.029 40.344 10.867 1 97.94 10 PRO B C 1
ATOM 3063 O O . PRO B 1 10 ? -3.094 40.281 12.102 1 97.94 10 PRO B O 1
ATOM 3066 N N . VAL B 1 11 ? -3.461 39.406 10.055 1 98.56 11 VAL B N 1
ATOM 3067 C CA . VAL B 1 11 ? -3.652 38.031 10.484 1 98.56 11 VAL B CA 1
ATOM 3068 C C . VAL B 1 11 ? -2.484 37.156 10 1 98.56 11 VAL B C 1
ATOM 3070 O O . VAL B 1 11 ? -2.133 37.188 8.82 1 98.56 11 VAL B O 1
ATOM 3073 N N . ILE B 1 12 ? -1.89 36.469 10.922 1 98.81 12 ILE B N 1
ATOM 3074 C CA . ILE B 1 12 ? -0.761 35.594 10.578 1 98.81 12 ILE B CA 1
ATOM 3075 C C . ILE B 1 12 ? -1.154 34.125 10.75 1 98.81 12 ILE B C 1
ATOM 3077 O O . ILE B 1 12 ? -1.576 33.719 11.836 1 98.81 12 ILE B O 1
ATOM 3081 N N . VAL B 1 13 ? -1.099 33.375 9.688 1 98.75 13 VAL B N 1
ATOM 3082 C CA . VAL B 1 13 ? -1.333 31.938 9.68 1 98.75 13 VAL B CA 1
ATOM 3083 C C . VAL B 1 13 ? -0.027 31.203 9.375 1 98.75 13 VAL B C 1
ATOM 3085 O O . VAL B 1 13 ? 0.694 31.562 8.445 1 98.75 13 VAL B O 1
ATOM 3088 N N . SER B 1 14 ? 0.256 30.234 10.18 1 98.31 14 SER B N 1
ATOM 3089 C CA . SER B 1 14 ? 1.541 29.547 10.023 1 98.31 14 SER B CA 1
ATOM 3090 C C . SER B 1 14 ? 1.364 28.047 9.945 1 98.31 14 SER B C 1
ATOM 3092 O O . SER B 1 14 ? 0.558 27.469 10.672 1 98.31 14 SER B O 1
ATOM 3094 N N . ASP B 1 15 ? 2.113 27.422 9.023 1 96.25 15 ASP B N 1
ATOM 3095 C CA . ASP B 1 15 ? 2.357 25.984 9.117 1 96.25 15 ASP B CA 1
ATOM 3096 C C . ASP B 1 15 ? 3.244 25.656 10.32 1 96.25 15 ASP B C 1
ATOM 3098 O O . ASP B 1 15 ? 3.738 26.562 11 1 96.25 15 ASP B O 1
ATOM 3102 N N . ILE B 1 16 ? 3.391 24.391 10.617 1 93.69 16 ILE B N 1
ATOM 3103 C CA . ILE B 1 16 ? 4.129 23.984 11.812 1 93.69 16 ILE B CA 1
ATOM 3104 C C . ILE B 1 16 ? 5.387 23.219 11.406 1 93.69 16 ILE B C 1
ATOM 3106 O O . ILE B 1 16 ? 6.504 23.719 11.57 1 93.69 16 ILE B O 1
ATOM 3110 N N . ASP B 1 17 ? 5.191 22.062 10.766 1 88.62 17 ASP B N 1
ATOM 3111 C CA . ASP B 1 17 ? 6.316 21.203 10.414 1 88.62 17 ASP B CA 1
ATOM 3112 C C . ASP B 1 17 ? 7.168 21.828 9.312 1 88.62 17 ASP B C 1
ATOM 3114 O O . ASP B 1 17 ? 6.656 22.172 8.242 1 88.62 17 ASP B O 1
ATOM 3118 N N . GLY B 1 18 ? 8.383 22.016 9.664 1 88.12 18 GLY B N 1
ATOM 3119 C CA . GLY B 1 18 ? 9.281 22.672 8.719 1 88.12 18 GLY B CA 1
ATOM 3120 C C . GLY B 1 18 ? 9.328 24.172 8.875 1 88.12 18 GLY B C 1
ATOM 3121 O O . GLY B 1 18 ? 10.141 24.844 8.25 1 88.12 18 GLY B O 1
ATOM 3122 N N . VAL B 1 19 ? 8.438 24.656 9.734 1 93.5 19 VAL B N 1
ATOM 3123 C CA . VAL B 1 19 ? 8.367 26.094 9.969 1 93.5 19 VAL B CA 1
ATOM 3124 C C . VAL B 1 19 ? 8.688 26.391 11.43 1 93.5 19 VAL B C 1
ATOM 3126 O O . VAL B 1 19 ? 9.766 26.906 11.742 1 93.5 19 VAL B O 1
ATOM 3129 N N . LEU B 1 20 ? 7.848 25.938 12.297 1 92.69 20 LEU B N 1
ATOM 3130 C CA . LEU B 1 20 ? 8.039 26.156 13.727 1 92.69 20 LEU B CA 1
ATOM 3131 C C . LEU B 1 20 ? 8.852 25.016 14.344 1 92.69 20 LEU B C 1
ATOM 3133 O O . LEU B 1 20 ? 9.555 25.219 15.336 1 92.69 20 LEU B O 1
ATOM 3137 N N . LYS B 1 21 ? 8.648 23.859 13.742 1 85.69 21 LYS B N 1
ATOM 3138 C CA . LYS B 1 21 ? 9.328 22.656 14.242 1 85.69 21 LYS B CA 1
ATOM 3139 C C . LYS B 1 21 ? 9.977 21.875 13.109 1 85.69 21 LYS B C 1
ATOM 3141 O O . LYS B 1 21 ? 9.438 21.812 12 1 85.69 21 LYS B O 1
ATOM 3146 N N . GLN B 1 22 ? 11.234 21.484 13.445 1 73.81 22 GLN B N 1
ATOM 3147 C CA . GLN B 1 22 ? 11.938 20.641 12.484 1 73.81 22 GLN B CA 1
ATOM 3148 C C . GLN B 1 22 ? 11.961 19.188 12.93 1 73.81 22 GLN B C 1
ATOM 3150 O O . GLN B 1 22 ? 12.781 18.812 13.766 1 73.81 22 GLN B O 1
ATOM 3155 N N . GLY B 1 23 ? 10.938 18.344 12.641 1 63.94 23 GLY B N 1
ATOM 3156 C CA . GLY B 1 23 ? 10.875 16.938 12.984 1 63.94 23 GLY B CA 1
ATOM 3157 C C . GLY B 1 23 ? 10.188 16.672 14.312 1 63.94 23 GLY B C 1
ATOM 3158 O O . GLY B 1 23 ? 9.812 17.609 15.023 1 63.94 23 GLY B O 1
ATOM 3159 N N . PHE B 1 24 ? 10.055 15.414 14.664 1 57.44 24 PHE B N 1
ATOM 3160 C CA . PHE B 1 24 ? 9.289 15.023 15.844 1 57.44 24 PHE B CA 1
ATOM 3161 C C . PHE B 1 24 ? 10.117 15.211 17.109 1 57.44 24 PHE B C 1
ATOM 3163 O O . PHE B 1 24 ? 9.578 15.562 18.156 1 57.44 24 PHE B O 1
ATOM 3170 N N . ASN B 1 25 ? 11.43 15.133 16.875 1 56.44 25 ASN B N 1
ATOM 3171 C CA . ASN B 1 25 ? 12.242 15.07 18.078 1 56.44 25 ASN B CA 1
ATOM 3172 C C . ASN B 1 25 ? 13.133 16.312 18.219 1 56.44 25 ASN B C 1
ATOM 3174 O O . ASN B 1 25 ? 13.875 16.438 19.188 1 56.44 25 ASN B O 1
ATOM 3178 N N . LYS B 1 26 ? 13.102 17.141 17.266 1 61.66 26 LYS B N 1
ATOM 3179 C CA . LYS B 1 26 ? 14.062 18.234 17.359 1 61.66 26 LYS B CA 1
ATOM 3180 C C . LYS B 1 26 ? 13.445 19.453 18.062 1 61.66 26 LYS B C 1
ATOM 3182 O O . LYS B 1 26 ? 12.289 19.797 17.797 1 61.66 26 LYS B O 1
ATOM 3187 N N . CYS B 1 27 ? 14.148 19.875 18.859 1 59.62 27 CYS B N 1
ATOM 3188 C CA . CYS B 1 27 ? 13.805 21.062 19.641 1 59.62 27 CYS B CA 1
ATOM 3189 C C . CYS B 1 27 ? 13.656 22.281 18.734 1 59.62 27 CYS B C 1
ATOM 3191 O O . CYS B 1 27 ? 14.312 22.359 17.688 1 59.62 27 CYS B O 1
ATOM 3193 N N . ILE B 1 28 ? 12.703 23.078 19.094 1 78.25 28 ILE B N 1
ATOM 3194 C CA . ILE B 1 28 ? 12.492 24.375 18.453 1 78.25 28 ILE B CA 1
ATOM 3195 C C . ILE B 1 28 ? 13.703 25.281 18.672 1 78.25 28 ILE B C 1
ATOM 3197 O O . ILE B 1 28 ? 14.266 25.312 19.781 1 78.25 28 ILE B O 1
ATOM 3201 N N . SER B 1 29 ? 14.211 25.859 17.656 1 84.81 29 SER B N 1
ATOM 3202 C CA . SER B 1 29 ? 15.383 26.719 17.766 1 84.81 29 SER B CA 1
ATOM 3203 C C . SER B 1 29 ? 15.062 27.969 18.578 1 84.81 29 SER B C 1
ATOM 3205 O O . SER B 1 29 ? 13.914 28.422 18.625 1 84.81 29 SER B O 1
ATOM 3207 N N . ASP B 1 30 ? 16.094 28.531 19.188 1 89.25 30 ASP B N 1
ATOM 3208 C CA . ASP B 1 30 ? 15.945 29.75 19.969 1 89.25 30 ASP B CA 1
ATOM 3209 C C . ASP B 1 30 ? 15.445 30.906 19.094 1 89.25 30 ASP B C 1
ATOM 3211 O O . ASP B 1 30 ? 14.672 31.75 19.547 1 89.25 30 ASP B O 1
ATOM 3215 N N . LYS B 1 31 ? 15.875 30.891 17.938 1 92.25 31 LYS B N 1
ATOM 3216 C CA . LYS B 1 31 ? 15.492 31.938 17 1 92.25 31 LYS B CA 1
ATOM 3217 C C . LYS B 1 31 ? 14.008 31.875 16.672 1 92.25 31 LYS B C 1
ATOM 3219 O O . LYS B 1 31 ? 13.328 32.906 16.641 1 92.25 31 LYS B O 1
ATOM 3224 N N . VAL B 1 32 ? 13.508 30.734 16.469 1 92.88 32 VAL B N 1
ATOM 3225 C CA . VAL B 1 32 ? 12.086 30.516 16.188 1 92.88 32 VAL B CA 1
ATOM 3226 C C . VAL B 1 32 ? 11.258 30.859 17.422 1 92.88 32 VAL B C 1
ATOM 3228 O O . VAL B 1 32 ? 10.227 31.516 17.312 1 92.88 32 VAL B O 1
ATOM 3231 N N . LEU B 1 33 ? 11.758 30.5 18.531 1 93.88 33 LEU B N 1
ATOM 3232 C CA . LEU B 1 33 ? 11.039 30.766 19.781 1 93.88 33 LEU B CA 1
ATOM 3233 C C . LEU B 1 33 ? 10.945 32.281 20.047 1 93.88 33 LEU B C 1
ATOM 3235 O O . LEU B 1 33 ? 9.914 32.75 20.484 1 93.88 33 LEU B O 1
ATOM 3239 N N . LYS B 1 34 ? 12.016 32.938 19.812 1 95.44 34 LYS B N 1
ATOM 3240 C CA . LYS B 1 34 ? 12.039 34.406 19.984 1 95.44 34 LYS B CA 1
ATOM 3241 C C . LYS B 1 34 ? 10.992 35.062 19.109 1 95.44 34 LYS B C 1
ATOM 3243 O O . LYS B 1 34 ? 10.234 35.938 19.562 1 95.44 34 LYS B O 1
ATOM 3248 N N . ALA B 1 35 ? 10.953 34.688 17.906 1 97.31 35 ALA B N 1
ATOM 3249 C CA . ALA B 1 35 ? 10 35.25 16.969 1 97.31 35 ALA B CA 1
ATOM 3250 C C . ALA B 1 35 ? 8.562 34.906 17.359 1 97.31 35 ALA B C 1
ATOM 3252 O O . ALA B 1 35 ? 7.656 35.719 17.219 1 97.31 35 ALA B O 1
ATOM 3253 N N . LEU B 1 36 ? 8.367 33.656 17.781 1 97.12 36 LEU B N 1
ATOM 3254 C CA . LEU B 1 36 ? 7.039 33.219 18.188 1 97.12 36 LEU B CA 1
ATOM 3255 C C . LEU B 1 36 ? 6.551 34 19.406 1 97.12 36 LEU B C 1
ATOM 3257 O O . LEU B 1 36 ? 5.395 34.438 19.453 1 97.12 36 LEU B O 1
ATOM 3261 N N . LYS B 1 37 ? 7.398 34.219 20.328 1 96.81 37 LYS B N 1
ATOM 3262 C CA . LYS B 1 37 ? 7.051 35.031 21.484 1 96.81 37 LYS B CA 1
ATOM 3263 C C . LYS B 1 37 ? 6.738 36.469 21.094 1 96.81 37 LYS B C 1
ATOM 3265 O O . LYS B 1 37 ? 5.816 37.062 21.625 1 96.81 37 LYS B O 1
ATOM 3270 N N . ALA B 1 38 ? 7.473 36.969 20.188 1 97.38 38 ALA B N 1
ATOM 3271 C CA . ALA B 1 38 ? 7.25 38.312 19.719 1 97.38 38 ALA B CA 1
ATOM 3272 C C . ALA B 1 38 ? 5.855 38.469 19.125 1 97.38 38 ALA B C 1
ATOM 3274 O O . ALA B 1 38 ? 5.105 39.375 19.5 1 97.38 38 ALA B O 1
ATOM 3275 N N . VAL B 1 39 ? 5.523 37.594 18.25 1 97.06 39 VAL B N 1
ATOM 3276 C CA . VAL B 1 39 ? 4.262 37.75 17.531 1 97.06 39 VAL B CA 1
ATOM 3277 C C . VAL B 1 39 ? 3.092 37.469 18.484 1 97.06 39 VAL B C 1
ATOM 3279 O O . VAL B 1 39 ? 1.992 38 18.281 1 97.06 39 VAL B O 1
ATOM 3282 N N . ARG B 1 40 ? 3.363 36.719 19.547 1 97.38 40 ARG B N 1
ATOM 3283 C CA . ARG B 1 40 ? 2.285 36.375 20.453 1 97.38 40 ARG B CA 1
ATOM 3284 C C . ARG B 1 40 ? 2.254 37.281 21.672 1 97.38 40 ARG B C 1
ATOM 3286 O O . ARG B 1 40 ? 1.496 37.062 22.609 1 97.38 40 ARG B O 1
ATOM 3293 N N . SER B 1 41 ? 3.064 38.312 21.719 1 97.31 41 SER B N 1
ATOM 3294 C CA . SER B 1 41 ? 3.037 39.312 22.766 1 97.31 41 SER B CA 1
ATOM 3295 C C . SER B 1 41 ? 1.859 40.281 22.562 1 97.31 41 SER B C 1
ATOM 3297 O O . SER B 1 41 ? 1.214 40.281 21.516 1 97.31 41 SER B O 1
ATOM 3299 N N . LEU B 1 42 ? 1.629 41.062 23.625 1 96.44 42 LEU B N 1
ATOM 3300 C CA . LEU B 1 42 ? 0.582 42.094 23.562 1 96.44 42 LEU B CA 1
ATOM 3301 C C . LEU B 1 42 ? 0.985 43.219 22.625 1 96.44 42 LEU B C 1
ATOM 3303 O O . LEU B 1 42 ? 2.164 43.562 22.531 1 96.44 42 LEU B O 1
ATOM 3307 N N . LEU B 1 43 ? -0.016 43.75 22 1 96.25 43 LEU B N 1
ATOM 3308 C CA . LEU B 1 43 ? 0.23 44.844 21.047 1 96.25 43 LEU B CA 1
ATOM 3309 C C . LEU B 1 43 ? 1.003 45.969 21.703 1 96.25 43 LEU B C 1
ATOM 3311 O O . LEU B 1 43 ? 1.902 46.562 21.078 1 96.25 43 LEU B O 1
ATOM 3315 N N . GLY B 1 44 ? 0.609 46.25 22.922 1 96 44 GLY B N 1
ATOM 3316 C CA . GLY B 1 44 ? 1.326 47.312 23.625 1 96 44 GLY B CA 1
ATOM 3317 C C . GLY B 1 44 ? 2.797 46.969 23.828 1 96 44 GLY B C 1
ATOM 3318 O O . GLY B 1 44 ? 3.633 47.875 23.859 1 96 44 GLY B O 1
ATOM 3319 N N . GLU B 1 45 ? 3.117 45.75 23.984 1 96.44 45 GLU B N 1
ATOM 3320 C CA . GLU B 1 45 ? 4.492 45.281 24.156 1 96.44 45 GLU B CA 1
ATOM 3321 C C . GLU B 1 45 ? 5.242 45.312 22.828 1 96.44 45 GLU B C 1
ATOM 3323 O O . GLU B 1 45 ? 6.453 45.531 22.797 1 96.44 45 GLU B O 1
ATOM 3328 N N . ILE B 1 46 ? 4.531 45.062 21.797 1 96.69 46 ILE B N 1
ATOM 3329 C CA . ILE B 1 46 ? 5.141 44.969 20.469 1 96.69 46 ILE B CA 1
ATOM 3330 C C . ILE B 1 46 ? 5.492 46.375 19.984 1 96.69 46 ILE B C 1
ATOM 3332 O O . ILE B 1 46 ? 6.613 46.625 19.516 1 96.69 46 ILE B O 1
ATOM 3336 N N . ASP B 1 47 ? 4.547 47.281 20.156 1 96.75 47 ASP B N 1
ATOM 3337 C CA . ASP B 1 47 ? 4.68 48.625 19.625 1 96.75 47 ASP B CA 1
ATOM 3338 C C . ASP B 1 47 ? 3.832 49.625 20.406 1 96.75 47 ASP B C 1
ATOM 3340 O O . ASP B 1 47 ? 2.732 49.969 20 1 96.75 47 ASP B O 1
ATOM 3344 N N . ALA B 1 48 ? 4.387 50.125 21.406 1 95.56 48 ALA B N 1
ATOM 3345 C CA . ALA B 1 48 ? 3.676 51.031 22.328 1 95.56 48 ALA B CA 1
ATOM 3346 C C . ALA B 1 48 ? 3.273 52.312 21.609 1 95.56 48 ALA B C 1
ATOM 3348 O O . ALA B 1 48 ? 2.223 52.906 21.906 1 95.56 48 ALA B O 1
ATOM 3349 N N . ASN B 1 49 ? 4.105 52.75 20.688 1 95.31 49 ASN B N 1
ATOM 3350 C CA . ASN B 1 49 ? 3.832 54 19.984 1 95.31 49 ASN B CA 1
ATOM 3351 C C . ASN B 1 49 ? 2.605 53.875 19.078 1 95.31 49 ASN B C 1
ATOM 3353 O O . ASN B 1 49 ? 1.801 54.781 18.984 1 95.31 49 ASN B O 1
ATOM 3357 N N . ARG B 1 50 ? 2.492 52.75 18.547 1 94.62 50 ARG B N 1
ATOM 3358 C CA . ARG B 1 50 ? 1.416 52.531 17.594 1 94.62 50 ARG B CA 1
ATOM 3359 C C . ARG B 1 50 ? 0.123 52.125 18.281 1 94.62 50 ARG B C 1
ATOM 3361 O O . ARG B 1 50 ? -0.961 52.562 17.906 1 94.62 50 ARG B O 1
ATOM 3368 N N . PHE B 1 51 ? 0.173 51.312 19.375 1 94.88 51 PHE B N 1
ATOM 3369 C CA . PHE B 1 51 ? -1.028 50.656 19.891 1 94.88 51 PHE B CA 1
ATOM 3370 C C . PHE B 1 51 ? -1.342 51.125 21.297 1 94.88 51 PHE B C 1
ATOM 3372 O O . PHE B 1 51 ? -2.445 50.906 21.797 1 94.88 51 PHE B O 1
ATOM 3379 N N . GLY B 1 52 ? -0.431 51.75 21.891 1 94.06 52 GLY B N 1
ATOM 3380 C CA . GLY B 1 52 ? -0.569 52.125 23.281 1 94.06 52 GLY B CA 1
ATOM 3381 C C . GLY B 1 52 ? 0.096 51.156 24.234 1 94.06 52 GLY B C 1
ATOM 3382 O O . GLY B 1 52 ? -0.018 49.938 24.078 1 94.06 52 GLY B O 1
ATOM 3383 N N . GLU B 1 53 ? 0.659 51.656 25.234 1 92.88 53 GLU B N 1
ATOM 3384 C CA . GLU B 1 53 ? 1.475 50.875 26.156 1 92.88 53 GLU B CA 1
ATOM 3385 C C . GLU B 1 53 ? 0.629 49.875 26.906 1 92.88 53 GLU B C 1
ATOM 3387 O O . GLU B 1 53 ? 1.112 48.781 27.266 1 92.88 53 GLU B O 1
ATOM 3392 N N . ASN B 1 54 ? -0.668 50.188 27.062 1 93.12 54 ASN B N 1
ATOM 3393 C CA . ASN B 1 54 ? -1.503 49.344 27.906 1 93.12 54 ASN B CA 1
ATOM 3394 C C . ASN B 1 54 ? -2.43 48.469 27.078 1 93.12 54 ASN B C 1
ATOM 3396 O O . ASN B 1 54 ? -3.342 47.812 27.609 1 93.12 54 ASN B O 1
ATOM 3400 N N . ASP B 1 55 ? -2.119 48.438 25.812 1 92.62 55 ASP B N 1
ATOM 3401 C CA . ASP B 1 55 ? -2.961 47.594 24.969 1 92.62 55 ASP B CA 1
ATOM 3402 C C . ASP B 1 55 ? -2.766 46.094 25.312 1 92.62 55 ASP B C 1
ATOM 3404 O O . ASP B 1 55 ? -1.633 45.625 25.422 1 92.62 55 ASP B O 1
ATOM 3408 N N . GLN B 1 56 ? -3.881 45.438 25.484 1 92.81 56 GLN B N 1
ATOM 3409 C CA . GLN B 1 56 ? -3.812 44.062 25.984 1 92.81 56 GLN B CA 1
ATOM 3410 C C . GLN B 1 56 ? -4.195 43.062 24.906 1 92.81 56 GLN B C 1
ATOM 3412 O O . GLN B 1 56 ? -4.25 41.844 25.156 1 92.81 56 GLN B O 1
ATOM 3417 N N . GLU B 1 57 ? -4.371 43.5 23.719 1 94.44 57 GLU B N 1
ATOM 3418 C CA . GLU B 1 57 ? -4.762 42.625 22.641 1 94.44 57 GLU B CA 1
ATOM 3419 C C . GLU B 1 57 ? -3.541 42.031 21.938 1 94.44 57 GLU B C 1
ATOM 3421 O O . GLU B 1 57 ? -2.408 42.438 22.219 1 94.44 57 GLU B O 1
ATOM 3426 N N . LYS B 1 58 ? -3.789 41.031 21.125 1 96.19 58 LYS B N 1
ATOM 3427 C CA . LYS B 1 58 ? -2.717 40.344 20.406 1 96.19 58 LYS B CA 1
ATOM 3428 C C . LYS B 1 58 ? -2.963 40.406 18.906 1 96.19 58 LYS B C 1
ATOM 3430 O O . LYS B 1 58 ? -4.098 40.562 18.453 1 96.19 58 LYS B O 1
ATOM 3435 N N . ILE B 1 59 ? -1.875 40.281 18.172 1 97 59 ILE B N 1
ATOM 3436 C CA . ILE B 1 59 ? -2.012 40 16.75 1 97 59 ILE B CA 1
ATOM 3437 C C . ILE B 1 59 ? -2.691 38.656 16.547 1 97 59 ILE B C 1
ATOM 3439 O O . ILE B 1 59 ? -2.314 37.688 17.188 1 97 59 ILE B O 1
ATOM 3443 N N . PRO B 1 60 ? -3.787 38.625 15.719 1 97.81 60 PRO B N 1
ATOM 3444 C CA . PRO B 1 60 ? -4.355 37.312 15.398 1 97.81 60 PRO B CA 1
ATOM 3445 C C . PRO B 1 60 ? -3.336 36.344 14.773 1 97.81 60 PRO B C 1
ATOM 3447 O O . PRO B 1 60 ? -2.785 36.656 13.711 1 97.81 60 PRO B O 1
ATOM 3450 N N . PHE B 1 61 ? -3.086 35.25 15.453 1 98.44 61 PHE B N 1
ATOM 3451 C CA . PHE B 1 61 ? -2.119 34.219 15.031 1 98.44 61 PHE B CA 1
ATOM 3452 C C . PHE B 1 61 ? -2.729 32.844 15.086 1 98.44 61 PHE B C 1
ATOM 3454 O O . PHE B 1 61 ? -3.238 32.406 16.125 1 98.44 61 PHE B O 1
ATOM 3461 N N . PHE B 1 62 ? -2.693 32.125 13.977 1 98.56 62 PHE B N 1
ATOM 3462 C CA . PHE B 1 62 ? -3.312 30.812 13.883 1 98.56 62 PHE B CA 1
ATOM 3463 C C . PHE B 1 62 ? -2.354 29.797 13.266 1 98.56 62 PHE B C 1
ATOM 3465 O O . PHE B 1 62 ? -1.506 30.172 12.445 1 98.56 62 PHE B O 1
ATOM 3472 N N . LEU B 1 63 ? -2.51 28.578 13.719 1 98.06 63 LEU B N 1
ATOM 3473 C CA . LEU B 1 63 ? -1.794 27.469 13.117 1 98.06 63 LEU B CA 1
ATOM 3474 C C . LEU B 1 63 ? -2.67 26.75 12.094 1 98.06 63 LEU B C 1
ATOM 3476 O O . LEU B 1 63 ? -3.822 26.406 12.383 1 98.06 63 LEU B O 1
ATOM 3480 N N . LEU B 1 64 ? -2.178 26.594 10.914 1 98.06 64 LEU B N 1
ATOM 3481 C CA . LEU B 1 64 ? -2.828 25.828 9.859 1 98.06 64 LEU B CA 1
ATOM 3482 C C . LEU B 1 64 ? -1.927 24.688 9.375 1 98.06 64 LEU B C 1
ATOM 3484 O O . LEU B 1 64 ? -0.913 24.938 8.719 1 98.06 64 LEU B O 1
ATOM 3488 N N . THR B 1 65 ? -2.303 23.438 9.664 1 95.88 65 THR B N 1
ATOM 3489 C CA . THR B 1 65 ? -1.427 22.297 9.398 1 95.88 65 THR B CA 1
ATOM 3490 C C . THR B 1 65 ? -2.223 21.125 8.844 1 95.88 65 THR B C 1
ATOM 3492 O O . THR B 1 65 ? -3.436 21.031 9.039 1 95.88 65 THR B O 1
ATOM 3495 N N . ASN B 1 66 ? -1.592 20.25 8.086 1 95 66 ASN B N 1
ATOM 3496 C CA . ASN B 1 66 ? -2.201 19 7.609 1 95 66 ASN B CA 1
ATOM 3497 C C . ASN B 1 66 ? -2.037 17.875 8.617 1 95 66 ASN B C 1
ATOM 3499 O O . ASN B 1 66 ? -2.352 16.719 8.312 1 95 66 ASN B O 1
ATOM 3503 N N . ARG B 1 67 ? -1.604 18.281 9.773 1 91.25 67 ARG B N 1
ATOM 3504 C CA . ARG B 1 67 ? -1.648 17.312 10.867 1 91.25 67 ARG B CA 1
ATOM 3505 C C . ARG B 1 67 ? -3.086 17.031 11.281 1 91.25 67 ARG B C 1
ATOM 3507 O O . ARG B 1 67 ? -3.947 17.906 11.211 1 91.25 67 ARG B O 1
ATOM 3514 N N . GLY B 1 68 ? -3.197 15.758 11.586 1 91.88 68 GLY B N 1
ATOM 3515 C CA . GLY B 1 68 ? -4.504 15.305 12.047 1 91.88 68 GLY B CA 1
ATOM 3516 C C . GLY B 1 68 ? -4.438 14.055 12.898 1 91.88 68 GLY B C 1
ATOM 3517 O O . GLY B 1 68 ? -3.473 13.852 13.641 1 91.88 68 GLY B O 1
ATOM 3518 N N . ALA B 1 69 ? -5.531 13.461 12.977 1 91.69 69 ALA B N 1
ATOM 3519 C CA . ALA B 1 69 ? -5.676 12.258 13.797 1 91.69 69 ALA B CA 1
ATOM 3520 C C . ALA B 1 69 ? -5.555 12.594 15.281 1 91.69 69 ALA B C 1
ATOM 3522 O O . ALA B 1 69 ? -4.953 11.836 16.047 1 91.69 69 ALA B O 1
ATOM 3523 N N . MET B 1 70 ? -5.867 13.695 15.641 1 94.44 70 MET B N 1
ATOM 3524 C CA . MET B 1 70 ? -6.047 14.227 16.984 1 94.44 70 MET B CA 1
ATOM 3525 C C . MET B 1 70 ? -6.988 15.422 16.984 1 94.44 70 MET B C 1
ATOM 3527 O O . MET B 1 70 ? -7.18 16.062 15.938 1 94.44 70 MET B O 1
ATOM 3531 N N . THR B 1 71 ? -7.543 15.703 18.109 1 94.19 71 THR B N 1
ATOM 3532 C CA . THR B 1 71 ? -8.43 16.859 18.188 1 94.19 71 THR B CA 1
ATOM 3533 C C . THR B 1 71 ? -7.617 18.156 18.25 1 94.19 71 THR B C 1
ATOM 3535 O O . THR B 1 71 ? -6.43 18.125 18.578 1 94.19 71 THR B O 1
ATOM 3538 N N . GLU B 1 72 ? -8.281 19.266 18.016 1 95.75 72 GLU B N 1
ATOM 3539 C CA . GLU B 1 72 ? -7.633 20.562 18.141 1 95.75 72 GLU B CA 1
ATOM 3540 C C . GLU B 1 72 ? -7.172 20.812 19.578 1 95.75 72 GLU B C 1
ATOM 3542 O O . GLU B 1 72 ? -6.105 21.391 19.797 1 95.75 72 GLU B O 1
ATOM 3547 N N . LYS B 1 73 ? -7.941 20.328 20.484 1 95.12 73 LYS B N 1
ATOM 3548 C CA . LYS B 1 73 ? -7.57 20.469 21.891 1 95.12 73 LYS B CA 1
ATOM 3549 C C . LYS B 1 73 ? -6.285 19.703 22.188 1 95.12 73 LYS B C 1
ATOM 3551 O O . LYS B 1 73 ? -5.367 20.234 22.812 1 95.12 73 LYS B O 1
ATOM 3556 N N . GLN B 1 74 ? -6.25 18.5 21.766 1 95.44 74 GLN B N 1
ATOM 3557 C CA . GLN B 1 74 ? -5.062 17.672 21.953 1 95.44 74 GLN B CA 1
ATOM 3558 C C . GLN B 1 74 ? -3.842 18.297 21.281 1 95.44 74 GLN B C 1
ATOM 3560 O O . GLN B 1 74 ? -2.75 18.312 21.844 1 95.44 74 GLN B O 1
ATOM 3565 N N . HIS B 1 75 ? -4.086 18.719 20.125 1 95.88 75 HIS B N 1
ATOM 3566 C CA . HIS B 1 75 ? -3.002 19.344 19.375 1 95.88 75 HIS B CA 1
ATOM 3567 C C . HIS B 1 75 ? -2.494 20.609 20.078 1 95.88 75 HIS B C 1
ATOM 3569 O O . HIS B 1 75 ? -1.287 20.844 20.125 1 95.88 75 HIS B O 1
ATOM 3575 N N . CYS B 1 76 ? -3.373 21.406 20.578 1 96.56 76 CYS B N 1
ATOM 3576 C CA . CYS B 1 76 ? -3.031 22.609 21.328 1 96.56 76 CYS B CA 1
ATOM 3577 C C . CYS B 1 76 ? -2.135 22.281 22.516 1 96.56 76 CYS B C 1
ATOM 3579 O O . CYS B 1 76 ? -1.118 22.953 22.734 1 96.56 76 CYS B O 1
ATOM 3581 N N . ILE B 1 77 ? -2.49 21.281 23.203 1 96.12 77 ILE B N 1
ATOM 3582 C CA . ILE B 1 77 ? -1.711 20.844 24.359 1 96.12 77 ILE B CA 1
ATOM 3583 C C . ILE B 1 77 ? -0.318 20.406 23.906 1 96.12 77 ILE B C 1
ATOM 3585 O O . ILE B 1 77 ? 0.686 20.797 24.5 1 96.12 77 ILE B O 1
ATOM 3589 N N . MET B 1 78 ? -0.306 19.656 22.891 1 93.38 78 MET B N 1
ATOM 3590 C CA . MET B 1 78 ? 0.956 19.172 22.359 1 93.38 78 MET B CA 1
ATOM 3591 C C . MET B 1 78 ? 1.855 20.328 21.922 1 93.38 78 MET B C 1
ATOM 3593 O O . MET B 1 78 ? 3.051 20.328 22.219 1 93.38 78 MET B O 1
ATOM 3597 N N . MET B 1 79 ? 1.329 21.312 21.25 1 93.5 79 MET B N 1
ATOM 3598 C CA . MET B 1 79 ? 2.096 22.438 20.75 1 93.5 79 MET B CA 1
ATOM 3599 C C . MET B 1 79 ? 2.625 23.297 21.906 1 93.5 79 MET B C 1
ATOM 3601 O O . MET B 1 79 ? 3.785 23.703 21.891 1 93.5 79 MET B O 1
ATOM 3605 N N . ASN B 1 80 ? 1.793 23.562 22.859 1 95.75 80 ASN B N 1
ATOM 3606 C CA . ASN B 1 80 ? 2.225 24.344 24 1 95.75 80 ASN B CA 1
ATOM 3607 C C . ASN B 1 80 ? 3.352 23.641 24.766 1 95.75 80 ASN B C 1
ATOM 3609 O O . ASN B 1 80 ? 4.293 24.297 25.219 1 95.75 80 ASN B O 1
ATOM 3613 N N . LYS B 1 81 ? 3.234 22.375 24.859 1 93.38 81 LYS B N 1
ATOM 3614 C CA . LYS B 1 81 ? 4.297 21.609 25.5 1 93.38 81 LYS B CA 1
ATOM 3615 C C . LYS B 1 81 ? 5.59 21.672 24.688 1 93.38 81 LYS B C 1
ATOM 3617 O O . LYS B 1 81 ? 6.668 21.891 25.25 1 93.38 81 LYS B O 1
ATOM 3622 N N . ALA B 1 82 ? 5.465 21.516 23.469 1 90.12 82 ALA B N 1
ATOM 3623 C CA . ALA B 1 82 ? 6.629 21.516 22.578 1 90.12 82 ALA B CA 1
ATOM 3624 C C . ALA B 1 82 ? 7.352 22.859 22.641 1 90.12 82 ALA B C 1
ATOM 3626 O O . ALA B 1 82 ? 8.578 22.906 22.531 1 90.12 82 ALA B O 1
ATOM 3627 N N . MET B 1 83 ? 6.59 23.969 22.859 1 91.81 83 MET B N 1
ATOM 3628 C CA . MET B 1 83 ? 7.16 25.312 22.844 1 91.81 83 MET B CA 1
ATOM 3629 C C . MET B 1 83 ? 7.523 25.781 24.234 1 91.81 83 MET B C 1
ATOM 3631 O O . MET B 1 83 ? 8.102 26.844 24.422 1 91.81 83 MET B O 1
ATOM 3635 N N . GLY B 1 84 ? 7.152 25 25.203 1 91.38 84 GLY B N 1
ATOM 3636 C CA . GLY B 1 84 ? 7.367 25.391 26.594 1 91.38 84 GLY B CA 1
ATOM 3637 C C . GLY B 1 84 ? 6.379 26.438 27.062 1 91.38 84 GLY B C 1
ATOM 3638 O O . GLY B 1 84 ? 6.656 27.172 28.016 1 91.38 84 GLY B O 1
ATOM 3639 N N . PHE B 1 85 ? 5.312 26.562 26.406 1 95 85 PHE B N 1
ATOM 3640 C CA . PHE B 1 85 ? 4.328 27.594 26.734 1 95 85 PHE B CA 1
ATOM 3641 C C . PHE B 1 85 ? 3.385 27.109 27.828 1 95 85 PHE B C 1
ATOM 3643 O O . PHE B 1 85 ? 2.551 27.875 28.312 1 95 85 PHE B O 1
ATOM 3650 N N . ASP B 1 86 ? 3.482 25.828 28.203 1 93.31 86 ASP B N 1
ATOM 3651 C CA . ASP B 1 86 ? 2.682 25.297 29.297 1 93.31 86 ASP B CA 1
ATOM 3652 C C . ASP B 1 86 ? 3.293 25.641 30.656 1 93.31 86 ASP B C 1
ATOM 3654 O O . ASP B 1 86 ? 2.672 25.422 31.688 1 93.31 86 ASP B O 1
ATOM 3658 N N . GLN B 1 87 ? 4.441 26.234 30.625 1 93.88 87 GLN B N 1
ATOM 3659 C CA . GLN B 1 87 ? 5.094 26.688 31.844 1 93.88 87 GLN B CA 1
ATOM 3660 C C . GLN B 1 87 ? 4.57 28.062 32.25 1 93.88 87 GLN B C 1
ATOM 3662 O O . GLN B 1 87 ? 4.301 28.906 31.406 1 93.88 87 GLN B O 1
ATOM 3667 N N . GLU B 1 88 ? 4.566 28.312 33.5 1 91.44 88 GLU B N 1
ATOM 3668 C CA . GLU B 1 88 ? 3.973 29.516 34.062 1 91.44 88 GLU B CA 1
ATOM 3669 C C . GLU B 1 88 ? 4.617 30.781 33.5 1 91.44 88 GLU B C 1
ATOM 3671 O O . GLU B 1 88 ? 3.924 31.719 33.125 1 91.44 88 GLU B O 1
ATOM 3676 N N . GLN B 1 89 ? 5.91 30.781 33.375 1 91.88 89 GLN B N 1
ATOM 3677 C CA . GLN B 1 89 ? 6.648 31.953 32.938 1 91.88 89 GLN B CA 1
ATOM 3678 C C . GLN B 1 89 ? 6.352 32.281 31.484 1 91.88 89 GLN B C 1
ATOM 3680 O O . GLN B 1 89 ? 6.555 33.438 31.047 1 91.88 89 GLN B O 1
ATOM 3685 N N . ASN B 1 90 ? 5.82 31.344 30.688 1 93.88 90 ASN B N 1
ATOM 3686 C CA . ASN B 1 90 ? 5.582 31.531 29.266 1 93.88 90 ASN B CA 1
ATOM 3687 C C . ASN B 1 90 ? 4.105 31.375 28.922 1 93.88 90 ASN B C 1
ATOM 3689 O O . ASN B 1 90 ? 3.744 31.328 27.734 1 93.88 90 ASN B O 1
ATOM 3693 N N . SER B 1 91 ? 3.25 31.375 29.891 1 94.19 91 SER B N 1
ATOM 3694 C CA . SER B 1 91 ? 1.84 31.047 29.703 1 94.19 91 SER B CA 1
ATOM 3695 C C . SER B 1 91 ? 1.135 32.125 28.875 1 94.19 91 SER B C 1
ATOM 3697 O O . SER B 1 91 ? 0.14 31.828 28.203 1 94.19 91 SER B O 1
ATOM 3699 N N . LYS B 1 92 ? 1.639 33.344 28.922 1 94.75 92 LYS B N 1
ATOM 3700 C CA . LYS B 1 92 ? 1.002 34.406 28.188 1 94.75 92 LYS B CA 1
ATOM 3701 C C . LYS B 1 92 ? 1.129 34.188 26.672 1 94.75 92 LYS B C 1
ATOM 3703 O O . LYS B 1 92 ? 0.386 34.781 25.891 1 94.75 92 LYS B O 1
ATOM 3708 N N . PHE B 1 93 ? 2.045 33.312 26.297 1 96.81 93 PHE B N 1
ATOM 3709 C CA . PHE B 1 93 ? 2.283 33.062 24.875 1 96.81 93 PHE B CA 1
ATOM 3710 C C . PHE B 1 93 ? 1.524 31.828 24.406 1 96.81 93 PHE B C 1
ATOM 3712 O O . PHE B 1 93 ? 1.558 31.469 23.234 1 96.81 93 PHE B O 1
ATOM 3719 N N . ALA B 1 94 ? 0.818 31.141 25.266 1 97.12 94 ALA B N 1
ATOM 3720 C CA . ALA B 1 94 ? 0.213 29.844 25 1 97.12 94 ALA B CA 1
ATOM 3721 C C . ALA B 1 94 ? -0.824 29.938 23.875 1 97.12 94 ALA B C 1
ATOM 3723 O O . ALA B 1 94 ? -1.582 30.906 23.812 1 97.12 94 ALA B O 1
ATOM 3724 N N . PHE B 1 95 ? -0.798 28.891 23.078 1 97.44 95 PHE B N 1
ATOM 3725 C CA . PHE B 1 95 ? -1.846 28.75 22.078 1 97.44 95 PHE B CA 1
ATOM 3726 C C . PHE B 1 95 ? -3.182 28.422 22.734 1 97.44 95 PHE B C 1
ATOM 3728 O O . PHE B 1 95 ? -3.223 27.75 23.766 1 97.44 95 PHE B O 1
ATOM 3735 N N . GLN B 1 96 ? -4.172 28.922 22.062 1 97.12 96 GLN B N 1
ATOM 3736 C CA . GLN B 1 96 ? -5.531 28.516 22.406 1 97.12 96 GLN B CA 1
ATOM 3737 C C . GLN B 1 96 ? -6.074 27.5 21.406 1 97.12 96 GLN B C 1
ATOM 3739 O O . GLN B 1 96 ? -5.621 27.438 20.266 1 97.12 96 GLN B O 1
ATOM 3744 N N . GLU B 1 97 ? -7.039 26.75 21.859 1 96.75 97 GLU B N 1
ATOM 3745 C CA . GLU B 1 97 ? -7.598 25.672 21.047 1 96.75 97 GLU B CA 1
ATOM 3746 C C . GLU B 1 97 ? -8.062 26.172 19.688 1 96.75 97 GLU B C 1
ATOM 3748 O O . GLU B 1 97 ? -7.793 25.547 18.656 1 96.75 97 GLU B O 1
ATOM 3753 N N . HIS B 1 98 ? -8.734 27.328 19.719 1 96.94 98 HIS B N 1
ATOM 3754 C CA . HIS B 1 98 ? -9.344 27.828 18.484 1 96.94 98 HIS B CA 1
ATOM 3755 C C . HIS B 1 98 ? -8.281 28.328 17.516 1 96.94 98 HIS B C 1
ATOM 3757 O O . HIS B 1 98 ? -8.586 28.609 16.344 1 96.94 98 HIS B O 1
ATOM 3763 N N . GLU B 1 99 ? -7.039 28.391 17.969 1 98.19 99 GLU B N 1
ATOM 3764 C CA . GLU B 1 99 ? -5.965 28.891 17.109 1 98.19 99 GLU B CA 1
ATOM 3765 C C . GLU B 1 99 ? -5.32 27.75 16.328 1 98.19 99 GLU B C 1
ATOM 3767 O O . GLU B 1 99 ? -4.367 27.953 15.586 1 98.19 99 GLU B O 1
ATOM 3772 N N . ASN B 1 100 ? -5.855 26.531 16.516 1 97.75 100 ASN B N 1
ATOM 3773 C CA . ASN B 1 100 ? -5.367 25.344 15.836 1 97.75 100 ASN B CA 1
ATOM 3774 C C . ASN B 1 100 ? -6.355 24.859 14.773 1 97.75 100 ASN B C 1
ATOM 3776 O O . ASN B 1 100 ? -7.453 24.406 15.094 1 97.75 100 ASN B O 1
ATOM 3780 N N . ILE B 1 101 ? -5.926 24.953 13.531 1 97.56 101 ILE B N 1
ATOM 3781 C CA . ILE B 1 101 ? -6.719 24.453 12.414 1 97.56 101 ILE B CA 1
ATOM 3782 C C . ILE B 1 101 ? -6.035 23.234 11.797 1 97.56 101 ILE B C 1
ATOM 3784 O O . ILE B 1 101 ? -4.941 23.344 11.234 1 97.56 101 ILE B O 1
ATOM 3788 N N . LEU B 1 102 ? -6.676 22.094 11.906 1 96.88 102 LEU B N 1
ATOM 3789 C CA . LEU B 1 102 ? -6.094 20.828 11.5 1 96.88 102 LEU B CA 1
ATOM 3790 C C . LEU B 1 102 ? -6.711 20.344 10.188 1 96.88 102 LEU B C 1
ATOM 3792 O O . LEU B 1 102 ? -7.555 21.031 9.609 1 96.88 102 LEU B O 1
ATOM 3796 N N . ASN B 1 103 ? -6.219 19.219 9.711 1 94.56 103 ASN B N 1
ATOM 3797 C CA . ASN B 1 103 ? -6.605 18.75 8.383 1 94.56 103 ASN B CA 1
ATOM 3798 C C . ASN B 1 103 ? -8.086 18.375 8.328 1 94.56 103 ASN B C 1
ATOM 3800 O O . ASN B 1 103 ? -8.711 18.422 7.266 1 94.56 103 ASN B O 1
ATOM 3804 N N . HIS B 1 104 ? -8.711 18.031 9.484 1 94.19 104 HIS B N 1
ATOM 3805 C CA . HIS B 1 104 ? -10.109 17.594 9.484 1 94.19 104 HIS B CA 1
ATOM 3806 C C . HIS B 1 104 ? -11.039 18.766 9.797 1 94.19 104 HIS B C 1
ATOM 3808 O O . HIS B 1 104 ? -12.266 18.625 9.734 1 94.19 104 HIS B O 1
ATOM 3814 N N . SER B 1 105 ? -10.508 19.906 10.188 1 94.81 105 SER B N 1
ATOM 3815 C CA . SER B 1 105 ? -11.32 21.031 10.672 1 94.81 105 SER B CA 1
ATOM 3816 C C . SER B 1 105 ? -12.383 21.422 9.648 1 94.81 105 SER B C 1
ATOM 3818 O O . SER B 1 105 ? -13.555 21.594 10 1 94.81 105 SER B O 1
ATOM 3820 N N . ALA B 1 106 ? -11.977 21.469 8.375 1 94.81 106 ALA B N 1
ATOM 3821 C CA . ALA B 1 106 ? -12.914 21.844 7.324 1 94.81 106 ALA B CA 1
ATOM 3822 C C . ALA B 1 106 ? -13.82 20.672 6.945 1 94.81 106 ALA B C 1
ATOM 3824 O O . ALA B 1 106 ? -14.836 20.859 6.277 1 94.81 106 ALA B O 1
ATOM 3825 N N . LEU B 1 107 ? -13.477 19.516 7.332 1 93.56 107 LEU B N 1
ATOM 3826 C CA . LEU B 1 107 ? -14.195 18.281 7.004 1 93.56 107 LEU B CA 1
ATOM 3827 C C . LEU B 1 107 ? -15.305 18.016 8.016 1 93.56 107 LEU B C 1
ATOM 3829 O O . LEU B 1 107 ? -16.219 17.219 7.758 1 93.56 107 LEU B O 1
ATOM 3833 N N . ALA B 1 108 ? -15.344 18.672 9.164 1 91.81 108 ALA B N 1
ATOM 3834 C CA . ALA B 1 108 ? -16.219 18.406 10.305 1 91.81 108 ALA B CA 1
ATOM 3835 C C . ALA B 1 108 ? -17.688 18.453 9.891 1 91.81 108 ALA B C 1
ATOM 3837 O O . ALA B 1 108 ? -18.469 17.578 10.266 1 91.81 108 ALA B O 1
ATOM 3838 N N . PRO B 1 109 ? -18.078 19.422 9.062 1 91.5 109 PRO B N 1
ATOM 3839 C CA . PRO B 1 109 ? -19.5 19.469 8.664 1 91.5 109 PRO B CA 1
ATOM 3840 C C . PRO B 1 109 ? -19.922 18.25 7.863 1 91.5 109 PRO B C 1
ATOM 3842 O O . PRO B 1 109 ? -21.078 17.828 7.93 1 91.5 109 PRO B O 1
ATOM 3845 N N . LYS B 1 110 ? -19.031 17.641 7.105 1 93.62 110 LYS B N 1
ATOM 3846 C CA . LYS B 1 110 ? -19.359 16.453 6.309 1 93.62 110 LYS B CA 1
ATOM 3847 C C . LYS B 1 110 ? -19.734 15.273 7.203 1 93.62 110 LYS B C 1
ATOM 3849 O O . LYS B 1 110 ? -20.609 14.477 6.863 1 93.62 110 LYS B O 1
ATOM 3854 N N . PHE B 1 111 ? -19.094 15.148 8.336 1 92.5 111 PHE B N 1
ATOM 3855 C CA . PHE B 1 111 ? -19.422 14.094 9.289 1 92.5 111 PHE B CA 1
ATOM 3856 C C . PHE B 1 111 ? -20.891 14.18 9.703 1 92.5 111 PHE B C 1
ATOM 3858 O O . PHE B 1 111 ? -21.562 13.156 9.812 1 92.5 111 PHE B O 1
ATOM 3865 N N . ARG B 1 112 ? -21.359 15.336 9.859 1 90.38 112 ARG B N 1
ATOM 3866 C CA . ARG B 1 112 ? -22.703 15.57 10.359 1 90.38 112 ARG B CA 1
ATOM 3867 C C . ARG B 1 112 ? -23.766 15.156 9.336 1 90.38 112 ARG B C 1
ATOM 3869 O O . ARG B 1 112 ? -24.891 14.812 9.695 1 90.38 112 ARG B O 1
ATOM 3876 N N . THR B 1 113 ? -23.391 15.148 8.117 1 93.62 113 THR B N 1
ATOM 3877 C CA . THR B 1 113 ? -24.312 14.758 7.059 1 93.62 113 THR B CA 1
ATOM 3878 C C . THR B 1 113 ? -24.594 13.258 7.105 1 93.62 113 THR B C 1
ATOM 3880 O O . THR B 1 113 ? -25.531 12.773 6.473 1 93.62 113 THR B O 1
ATOM 3883 N N . PHE B 1 114 ? -23.828 12.492 7.906 1 95.12 114 PHE B N 1
ATOM 3884 C CA . PHE B 1 114 ? -23.984 11.047 7.977 1 95.12 114 PHE B CA 1
ATOM 3885 C C . PHE B 1 114 ? -24.344 10.609 9.391 1 95.12 114 PHE B C 1
ATOM 3887 O O . PHE B 1 114 ? -23.984 9.508 9.82 1 95.12 114 PHE B O 1
ATOM 3894 N N . GLN B 1 115 ? -25.031 11.398 10.141 1 88.69 115 GLN B N 1
ATOM 3895 C CA . GLN B 1 115 ? -25.297 11.172 11.555 1 88.69 115 GLN B CA 1
ATOM 3896 C C . GLN B 1 115 ? -26.062 9.875 11.773 1 88.69 115 GLN B C 1
ATOM 3898 O O . GLN B 1 115 ? -25.859 9.18 12.773 1 88.69 115 GLN B O 1
ATOM 3903 N N . ASP B 1 116 ? -26.891 9.438 10.836 1 91.06 116 ASP B N 1
ATOM 3904 C CA . ASP B 1 116 ? -27.719 8.242 11.016 1 91.06 116 ASP B CA 1
ATOM 3905 C C . ASP B 1 116 ? -27.234 7.113 10.109 1 91.06 116 ASP B C 1
ATOM 3907 O O . ASP B 1 116 ? -27.938 6.129 9.906 1 91.06 116 ASP B O 1
ATOM 3911 N N . LYS B 1 117 ? -26.047 7.332 9.609 1 95.88 117 LYS B N 1
ATOM 3912 C CA . LYS B 1 117 ? -25.5 6.367 8.664 1 95.88 117 LYS B CA 1
ATOM 3913 C C . LYS B 1 117 ? -24.125 5.887 9.094 1 95.88 117 LYS B C 1
ATOM 3915 O O . LYS B 1 117 ? -23.344 6.652 9.672 1 95.88 117 LYS B O 1
ATOM 3920 N N . LEU B 1 118 ? -23.828 4.617 8.812 1 98 118 LEU B N 1
ATOM 3921 C CA . LEU B 1 118 ? -22.531 4.047 9.18 1 98 118 LEU B CA 1
ATOM 3922 C C . LEU B 1 118 ? -21.453 4.492 8.203 1 98 118 LEU B C 1
ATOM 3924 O O . LEU B 1 118 ? -21.594 4.332 6.984 1 98 118 LEU B O 1
ATOM 3928 N N . VAL B 1 119 ? -20.391 5.094 8.727 1 98.38 119 VAL B N 1
ATOM 3929 C CA . VAL B 1 119 ? -19.281 5.527 7.883 1 98.38 119 VAL B CA 1
ATOM 3930 C C . VAL B 1 119 ? -18 4.777 8.273 1 98.38 119 VAL B C 1
ATOM 3932 O O . VAL B 1 119 ? -17.906 4.266 9.391 1 98.38 119 VAL B O 1
ATOM 3935 N N . MET B 1 120 ? -17.094 4.641 7.387 1 98.56 120 MET B N 1
ATOM 3936 C CA . MET B 1 120 ? -15.805 4.004 7.645 1 98.56 120 MET B CA 1
ATOM 3937 C C . MET B 1 120 ? -14.711 5.047 7.855 1 98.56 120 MET B C 1
ATOM 3939 O O . MET B 1 120 ? -14.609 6.012 7.094 1 98.56 120 MET B O 1
ATOM 3943 N N . LEU B 1 121 ? -13.953 4.852 8.891 1 98.25 121 LEU B N 1
ATOM 3944 C CA . LEU B 1 121 ? -12.781 5.68 9.156 1 98.25 121 LEU B CA 1
ATOM 3945 C C . LEU B 1 121 ? -11.5 4.934 8.82 1 98.25 121 LEU B C 1
ATOM 3947 O O . LEU B 1 121 ? -11.281 3.814 9.297 1 98.25 121 LEU B O 1
ATOM 3951 N N . LEU B 1 122 ? -10.688 5.52 7.996 1 98 122 LEU B N 1
ATOM 3952 C CA . LEU B 1 122 ? -9.375 4.973 7.691 1 98 122 LEU B CA 1
ATOM 3953 C C . LEU B 1 122 ? -8.266 5.926 8.141 1 98 122 LEU B C 1
ATOM 3955 O O . LEU B 1 122 ? -8.406 7.145 8.023 1 98 122 LEU B O 1
ATOM 3959 N N . GLY B 1 123 ? -7.18 5.406 8.633 1 96.31 123 GLY B N 1
ATOM 3960 C CA . GLY B 1 123 ? -6.051 6.188 9.117 1 96.31 123 GLY B CA 1
ATOM 3961 C C . GLY B 1 123 ? -5.438 5.625 10.383 1 96.31 123 GLY B C 1
ATOM 3962 O O . GLY B 1 123 ? -5.832 4.555 10.852 1 96.31 123 GLY B O 1
ATOM 3963 N N . THR B 1 124 ? -4.477 6.281 10.914 1 93.62 124 THR B N 1
ATOM 3964 C CA . THR B 1 124 ? -3.807 5.957 12.172 1 93.62 124 THR B CA 1
ATOM 3965 C C . THR B 1 124 ? -3.977 7.086 13.188 1 93.62 124 THR B C 1
ATOM 3967 O O . THR B 1 124 ? -4.398 8.188 12.828 1 93.62 124 THR B O 1
ATOM 3970 N N . GLY B 1 125 ? -3.709 6.758 14.461 1 91.62 125 GLY B N 1
ATOM 3971 C CA . GLY B 1 125 ? -3.859 7.758 15.508 1 91.62 125 GLY B CA 1
ATOM 3972 C C . GLY B 1 125 ? -5.254 7.797 16.094 1 91.62 125 GLY B C 1
ATOM 3973 O O . GLY B 1 125 ? -5.992 6.812 16.031 1 91.62 125 GLY B O 1
ATOM 3974 N N . ALA B 1 126 ? -5.621 8.945 16.641 1 94.5 126 ALA B N 1
ATOM 3975 C CA . ALA B 1 126 ? -6.891 9.086 17.359 1 94.5 126 ALA B CA 1
ATOM 3976 C C . ALA B 1 126 ? -8.016 9.461 16.406 1 94.5 126 ALA B C 1
ATOM 3978 O O . ALA B 1 126 ? -8.75 10.422 16.641 1 94.5 126 ALA B O 1
ATOM 3979 N N . ILE B 1 127 ? -8.203 8.656 15.352 1 95.44 127 ILE B N 1
ATOM 3980 C CA . ILE B 1 127 ? -9.156 9 14.305 1 95.44 127 ILE B CA 1
ATOM 3981 C C . ILE B 1 127 ? -10.586 8.805 14.82 1 95.44 127 ILE B C 1
ATOM 3983 O O . ILE B 1 127 ? -11.508 9.5 14.391 1 95.44 127 ILE B O 1
ATOM 3987 N N . GLU B 1 128 ? -10.781 7.875 15.766 1 95.88 128 GLU B N 1
ATOM 3988 C CA . GLU B 1 128 ? -12.094 7.699 16.375 1 95.88 128 GLU B CA 1
ATOM 3989 C C . GLU B 1 128 ? -12.5 8.938 17.172 1 95.88 128 GLU B C 1
ATOM 3991 O O . GLU B 1 128 ? -13.633 9.414 17.062 1 95.88 128 GLU B O 1
ATOM 3996 N N . GLU B 1 129 ? -11.57 9.461 17.953 1 95 129 GLU B N 1
ATOM 3997 C CA . GLU B 1 129 ? -11.836 10.656 18.734 1 95 129 GLU B CA 1
ATOM 3998 C C . GLU B 1 129 ? -12.18 11.844 17.844 1 95 129 GLU B C 1
ATOM 4000 O O . GLU B 1 129 ? -13.039 12.656 18.188 1 95 129 GLU B O 1
ATOM 4005 N N . VAL B 1 130 ? -11.469 11.898 16.75 1 95.19 130 VAL B N 1
ATOM 4006 C CA . VAL B 1 130 ? -11.727 12.977 15.797 1 95.19 130 VAL B CA 1
ATOM 4007 C C . VAL B 1 130 ? -13.148 12.867 15.258 1 95.19 130 VAL B C 1
ATOM 4009 O O . VAL B 1 130 ? -13.875 13.859 15.203 1 95.19 130 VAL B O 1
ATOM 4012 N N . ALA B 1 131 ? -13.523 11.664 14.852 1 94.56 131 ALA B N 1
ATOM 4013 C CA . ALA B 1 131 ? -14.867 11.453 14.32 1 94.56 131 ALA B CA 1
ATOM 4014 C C . ALA B 1 131 ? -15.93 11.812 15.359 1 94.56 131 ALA B C 1
ATOM 4016 O O . ALA B 1 131 ? -16.906 12.492 15.047 1 94.56 131 ALA B O 1
ATOM 4017 N N . GLU B 1 132 ? -15.727 11.383 16.562 1 93.5 132 GLU B N 1
ATOM 4018 C CA . GLU B 1 132 ? -16.672 11.664 17.641 1 93.5 132 GLU B CA 1
ATOM 4019 C C . GLU B 1 132 ? -16.75 13.164 17.922 1 93.5 132 GLU B C 1
ATOM 4021 O O . GLU B 1 132 ? -17.844 13.711 18.109 1 93.5 132 GLU B O 1
ATOM 4026 N N . TYR B 1 133 ? -15.594 13.703 17.922 1 91.12 133 TYR B N 1
ATOM 4027 C CA . TYR B 1 133 ? -15.516 15.148 18.141 1 91.12 133 TYR B CA 1
ATOM 4028 C C . TYR B 1 133 ? -16.266 15.906 17.047 1 91.12 133 TYR B C 1
ATOM 4030 O O . TYR B 1 133 ? -16.875 16.953 17.312 1 91.12 133 TYR B O 1
ATOM 4038 N N . CYS B 1 134 ? -16.234 15.367 15.875 1 90.38 134 CYS B N 1
ATOM 4039 C CA . CYS B 1 134 ? -16.891 16 14.734 1 90.38 134 CYS B CA 1
ATOM 4040 C C . CYS B 1 134 ? -18.375 15.633 14.688 1 90.38 134 CYS B C 1
ATOM 4042 O O . CYS B 1 134 ? -19.094 16.078 13.789 1 90.38 134 CYS B O 1
ATOM 4044 N N . GLY B 1 135 ? -18.844 14.797 15.602 1 87 135 GLY B N 1
ATOM 4045 C CA . GLY B 1 135 ? -20.281 14.555 15.742 1 87 135 GLY B CA 1
ATOM 4046 C C . GLY B 1 135 ? -20.719 13.234 15.148 1 87 135 GLY B C 1
ATOM 4047 O O . GLY B 1 135 ? -21.922 12.984 15.016 1 87 135 GLY B O 1
ATOM 4048 N N . SER B 1 136 ? -19.766 12.414 14.781 1 88.38 136 SER B N 1
ATOM 4049 C CA . SER B 1 136 ? -20.141 11.109 14.242 1 88.38 136 SER B CA 1
ATOM 4050 C C . SER B 1 136 ? -20.375 10.102 15.367 1 88.38 136 SER B C 1
ATOM 4052 O O . SER B 1 136 ? -19.562 9.992 16.281 1 88.38 136 SER B O 1
ATOM 4054 N N . GLN B 1 137 ? -21.531 9.406 15.242 1 86.31 137 GLN B N 1
ATOM 4055 C CA . GLN B 1 137 ? -21.828 8.398 16.25 1 86.31 137 GLN B CA 1
ATOM 4056 C C . GLN B 1 137 ? -21.812 6.996 15.656 1 86.31 137 GLN B C 1
ATOM 4058 O O . GLN B 1 137 ? -21.656 6.008 16.375 1 86.31 137 GLN B O 1
ATOM 4063 N N . LYS B 1 138 ? -21.938 6.934 14.469 1 96.25 138 LYS B N 1
ATOM 4064 C CA . LYS B 1 138 ? -21.969 5.641 13.789 1 96.25 138 LYS B CA 1
ATOM 4065 C C . LYS B 1 138 ? -20.797 5.488 12.844 1 96.25 138 LYS B C 1
ATOM 4067 O O . LYS B 1 138 ? -20.875 5.867 11.672 1 96.25 138 LYS B O 1
ATOM 4072 N N . TYR B 1 139 ? -19.766 4.949 13.398 1 97.94 139 TYR B N 1
ATOM 4073 C CA . TYR B 1 139 ? -18.578 4.75 12.586 1 97.94 139 TYR B CA 1
ATOM 4074 C C . TYR B 1 139 ? -17.953 3.379 12.852 1 97.94 139 TYR B C 1
ATOM 4076 O O . TYR B 1 139 ? -18.297 2.717 13.836 1 97.94 139 TYR B O 1
ATOM 4084 N N . ILE B 1 140 ? -17.172 2.938 11.953 1 98.44 140 ILE B N 1
ATOM 4085 C CA . ILE B 1 140 ? -16.359 1.738 12.102 1 98.44 140 ILE B CA 1
ATOM 4086 C C . ILE B 1 140 ? -15 1.956 11.438 1 98.44 140 ILE B C 1
ATOM 4088 O O . ILE B 1 140 ? -14.914 2.52 10.344 1 98.44 140 ILE B O 1
ATOM 4092 N N . THR B 1 141 ? -13.922 1.611 12.125 1 98.06 141 THR B N 1
ATOM 4093 C CA . THR B 1 141 ? -12.594 1.758 11.539 1 98.06 141 THR B CA 1
ATOM 4094 C C . THR B 1 141 ? -12.289 0.591 10.602 1 98.06 141 THR B C 1
ATOM 4096 O O . THR B 1 141 ? -12.945 -0.451 10.664 1 98.06 141 THR B O 1
ATOM 4099 N N . GLY B 1 142 ? -11.32 0.805 9.734 1 97.88 142 GLY B N 1
ATOM 4100 C CA . GLY B 1 142 ? -10.891 -0.29 8.883 1 97.88 142 GLY B CA 1
ATOM 4101 C C . GLY B 1 142 ? -10.523 -1.54 9.656 1 97.88 142 GLY B C 1
ATOM 4102 O O . GLY B 1 142 ? -10.945 -2.643 9.305 1 97.88 142 GLY B O 1
ATOM 4103 N N . ASN B 1 143 ? -9.734 -1.383 10.727 1 97.06 143 ASN B N 1
ATOM 4104 C CA . ASN B 1 143 ? -9.336 -2.508 11.562 1 97.06 143 ASN B CA 1
ATOM 4105 C C . ASN B 1 143 ? -10.539 -3.201 12.188 1 97.06 143 ASN B C 1
ATOM 4107 O O . ASN B 1 143 ? -10.602 -4.43 12.234 1 97.06 143 ASN B O 1
ATOM 4111 N N . GLU B 1 144 ? -11.422 -2.402 12.703 1 97.88 144 GLU B N 1
ATOM 4112 C CA . GLU B 1 144 ? -12.633 -2.963 13.297 1 97.88 144 GLU B CA 1
ATOM 4113 C C . GLU B 1 144 ? -13.438 -3.756 12.266 1 97.88 144 GLU B C 1
ATOM 4115 O O . GLU B 1 144 ? -13.969 -4.824 12.57 1 97.88 144 GLU B O 1
ATOM 4120 N N . TYR B 1 145 ? -13.555 -3.195 11.086 1 98.38 145 TYR B N 1
ATOM 4121 C CA . TY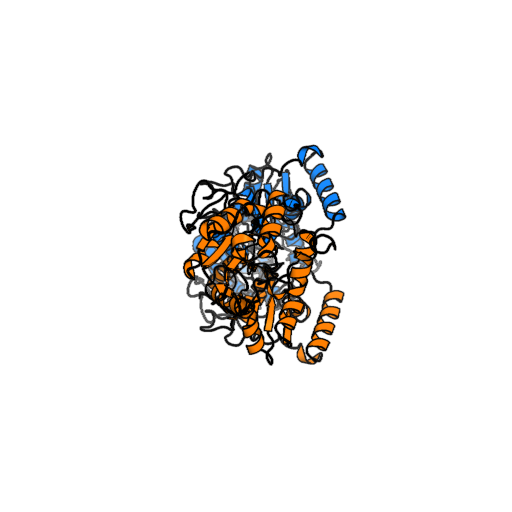R B 1 145 ? -14.289 -3.855 10.016 1 98.38 145 TYR B CA 1
ATOM 4122 C C . TYR B 1 145 ? -13.68 -5.211 9.688 1 98.38 145 TYR B C 1
ATOM 4124 O O . TYR B 1 145 ? -14.398 -6.203 9.539 1 98.38 145 TYR B O 1
ATOM 4132 N N . ILE B 1 146 ? -12.391 -5.293 9.594 1 97.25 146 ILE B N 1
ATOM 4133 C CA . ILE B 1 146 ? -11.664 -6.527 9.305 1 97.25 146 ILE B CA 1
ATOM 4134 C C . ILE B 1 146 ? -11.852 -7.516 10.453 1 97.25 146 ILE B C 1
ATOM 4136 O O . ILE B 1 146 ? -12.016 -8.719 10.227 1 97.25 146 ILE B O 1
ATOM 4140 N N . CYS B 1 147 ? -11.797 -7.02 11.664 1 97.62 147 CYS B N 1
ATOM 4141 C CA . CYS B 1 147 ? -12 -7.883 12.82 1 97.62 147 CYS B CA 1
ATOM 4142 C C . CYS B 1 147 ? -13.406 -8.477 12.82 1 97.62 147 CYS B C 1
ATOM 4144 O O . CYS B 1 147 ? -13.602 -9.625 13.219 1 97.62 147 CYS B O 1
ATOM 4146 N N . CYS B 1 148 ? -14.352 -7.699 12.375 1 97.69 148 CYS B N 1
ATOM 4147 C CA . CYS B 1 148 ? -15.742 -8.148 12.312 1 97.69 148 CYS B CA 1
ATOM 4148 C C . CYS B 1 148 ? -15.945 -9.125 11.156 1 97.69 148 CYS B C 1
ATOM 4150 O O . CYS B 1 148 ? -16.766 -10.039 11.25 1 97.69 148 CYS B O 1
ATOM 4152 N N . PHE B 1 149 ? -15.211 -8.922 10.078 1 96.31 149 PHE B N 1
ATOM 4153 C CA . PHE B 1 149 ? -15.328 -9.734 8.867 1 96.31 149 PHE B CA 1
ATOM 4154 C C . PHE B 1 149 ? -13.953 -10.141 8.352 1 96.31 149 PHE B C 1
ATOM 4156 O O . PHE B 1 149 ? -13.562 -9.742 7.25 1 96.31 149 PHE B O 1
ATOM 4163 N N . PRO B 1 150 ? -13.281 -11.047 9.039 1 93.75 150 PRO B N 1
ATOM 4164 C CA . PRO B 1 150 ? -11.875 -11.336 8.75 1 93.75 150 PRO B CA 1
ATOM 4165 C C . PRO B 1 150 ? -11.664 -11.977 7.379 1 93.75 150 PRO B C 1
ATOM 4167 O O . PRO B 1 150 ? -10.562 -11.914 6.828 1 93.75 150 PRO B O 1
ATOM 4170 N N . PHE B 1 151 ? -12.695 -12.539 6.773 1 89.25 151 PHE B N 1
ATOM 4171 C CA . PHE B 1 151 ? -12.594 -13.188 5.469 1 89.25 151 PHE B CA 1
ATOM 4172 C C . PHE B 1 151 ? -12.328 -12.164 4.375 1 89.25 151 PHE B C 1
ATOM 4174 O O . PHE B 1 151 ? -11.938 -12.523 3.262 1 89.25 151 PHE B O 1
ATOM 4181 N N . LEU B 1 152 ? -12.539 -10.898 4.676 1 93.56 152 LEU B N 1
ATOM 4182 C CA . LEU B 1 152 ? -12.281 -9.836 3.707 1 93.56 152 LEU B CA 1
ATOM 4183 C C . LEU B 1 152 ? -10.781 -9.633 3.504 1 93.56 152 LEU B C 1
ATOM 4185 O O . LEU B 1 152 ? -10.352 -9.195 2.438 1 93.56 152 LEU B O 1
ATOM 4189 N N . CYS B 1 153 ? -10.031 -9.883 4.551 1 92.25 153 CYS B N 1
ATOM 4190 C CA . CYS B 1 153 ? -8.578 -9.828 4.523 1 92.25 153 CYS B CA 1
ATOM 4191 C C . CYS B 1 153 ? -7.977 -11.062 5.184 1 92.25 153 CYS B C 1
ATOM 4193 O O . CYS B 1 153 ? -7.512 -11 6.324 1 92.25 153 CYS B O 1
ATOM 4195 N N . PRO B 1 154 ? -7.883 -12.078 4.484 1 85.12 154 PRO B N 1
ATOM 4196 C CA . PRO B 1 154 ? -7.555 -13.375 5.082 1 85.12 154 PRO B CA 1
ATOM 4197 C C . PRO B 1 154 ? -6.156 -13.406 5.691 1 85.12 154 PRO B C 1
ATOM 4199 O O . PRO B 1 154 ? -5.875 -14.234 6.566 1 85.12 154 PRO B O 1
ATOM 4202 N N . PHE B 1 155 ? -5.262 -12.516 5.309 1 83.69 155 PHE B N 1
ATOM 4203 C CA . PHE B 1 155 ? -3.891 -12.562 5.809 1 83.69 155 PHE B CA 1
ATOM 4204 C C . PHE B 1 155 ? -3.66 -11.469 6.848 1 83.69 155 PHE B C 1
ATOM 4206 O O . PHE B 1 155 ? -2.525 -11.047 7.066 1 83.69 155 PHE B O 1
ATOM 4213 N N . ASN B 1 156 ? -4.773 -11.023 7.422 1 85.38 156 ASN B N 1
ATOM 4214 C CA . ASN B 1 156 ? -4.613 -10.031 8.484 1 85.38 156 ASN B CA 1
ATOM 4215 C C . ASN B 1 156 ? -3.82 -10.594 9.656 1 85.38 156 ASN B C 1
ATOM 4217 O O . ASN B 1 156 ? -3.795 -11.812 9.867 1 85.38 156 ASN B O 1
ATOM 4221 N N . SER B 1 157 ? -3.211 -9.742 10.406 1 83.69 157 SER B N 1
ATOM 4222 C CA . SER B 1 157 ? -2.285 -10.188 11.438 1 83.69 157 SER B CA 1
ATOM 4223 C C . SER B 1 157 ? -2.941 -10.164 12.82 1 83.69 157 SER B C 1
ATOM 4225 O O . SER B 1 157 ? -2.268 -10.336 13.836 1 83.69 157 SER B O 1
ATOM 4227 N N . PHE B 1 158 ? -4.254 -9.977 12.891 1 92.19 158 PHE B N 1
ATOM 4228 C CA . PHE B 1 158 ? -4.922 -9.852 14.18 1 92.19 158 PHE B CA 1
ATOM 4229 C C . PHE B 1 158 ? -5.117 -11.219 14.82 1 92.19 158 PHE B C 1
ATOM 4231 O O . PHE B 1 158 ? -5.453 -12.188 14.141 1 92.19 158 PHE B O 1
ATOM 4238 N N . SER B 1 159 ? -4.871 -11.312 16.109 1 94.69 159 SER B N 1
ATOM 4239 C CA . SER B 1 159 ? -5.152 -12.539 16.844 1 94.69 159 SER B CA 1
ATOM 4240 C C . SER B 1 159 ? -6.652 -12.773 16.969 1 94.69 159 SER B C 1
ATOM 4242 O O . SER B 1 159 ? -7.445 -11.836 16.859 1 94.69 159 SER B O 1
ATOM 4244 N N . GLN B 1 160 ? -7.039 -14.016 17.234 1 95.56 160 GLN B N 1
ATOM 4245 C CA . GLN B 1 160 ? -8.445 -14.352 17.438 1 95.56 160 GLN B CA 1
ATOM 4246 C C . GLN B 1 160 ? -9.023 -13.609 18.641 1 95.56 160 GLN B C 1
ATOM 4248 O O . GLN B 1 160 ? -10.164 -13.156 18.609 1 95.56 160 GLN B O 1
ATOM 4253 N N . GLU B 1 161 ? -8.18 -13.484 19.641 1 97.06 161 GLU B N 1
ATOM 4254 C CA . GLU B 1 161 ? -8.602 -12.773 20.828 1 97.06 161 GLU B CA 1
ATOM 4255 C C . GLU B 1 161 ? -8.859 -11.297 20.531 1 97.06 161 GLU B C 1
ATOM 4257 O O . GLU B 1 161 ? -9.883 -10.75 20.953 1 97.06 161 GLU B O 1
ATOM 4262 N N . PHE B 1 162 ? -7.965 -10.711 19.828 1 96.88 162 PHE B N 1
ATOM 4263 C CA . PHE B 1 162 ? -8.117 -9.305 19.469 1 96.88 162 PHE B CA 1
ATOM 4264 C C . PHE B 1 162 ? -9.352 -9.094 18.594 1 96.88 162 PHE B C 1
ATOM 4266 O O . PHE B 1 162 ? -10.094 -8.125 18.781 1 96.88 162 PHE B O 1
ATOM 4273 N N . LYS B 1 163 ? -9.625 -9.984 17.688 1 97 163 LYS B N 1
ATOM 4274 C CA . LYS B 1 163 ? -10.797 -9.906 16.828 1 97 163 LYS B CA 1
ATOM 4275 C C . LYS B 1 163 ? -12.086 -10 17.641 1 97 163 LYS B C 1
ATOM 4277 O O . LYS B 1 163 ? -13.008 -9.211 17.438 1 97 163 LYS B O 1
ATOM 4282 N N . ALA B 1 164 ? -12.07 -10.906 18.562 1 96.94 164 ALA B N 1
ATOM 4283 C CA . ALA B 1 164 ? -13.258 -11.102 19.391 1 96.94 164 ALA B CA 1
ATOM 4284 C C . ALA B 1 164 ? -13.523 -9.867 20.25 1 96.94 164 ALA B C 1
ATOM 4286 O O . ALA B 1 164 ? -14.664 -9.406 20.344 1 96.94 164 ALA B O 1
ATOM 4287 N N . GLU B 1 165 ? -12.477 -9.375 20.828 1 98.12 165 GLU B N 1
ATOM 4288 C CA . GLU B 1 165 ? -12.609 -8.188 21.672 1 98.12 165 GLU B CA 1
ATOM 4289 C C . GLU B 1 165 ? -13.07 -6.98 20.859 1 98.12 165 GLU B C 1
ATOM 4291 O O . GLU B 1 165 ? -13.914 -6.211 21.312 1 98.12 165 GLU B O 1
ATOM 4296 N N . THR B 1 166 ? -12.484 -6.82 19.734 1 97.88 166 THR B N 1
ATOM 4297 C CA . THR B 1 166 ? -12.82 -5.703 18.859 1 97.88 166 THR B CA 1
ATOM 4298 C C . THR B 1 166 ? -14.273 -5.805 18.391 1 97.88 166 THR B C 1
ATOM 4300 O O . THR B 1 166 ? -14.984 -4.801 18.344 1 97.88 166 THR B O 1
ATOM 4303 N N . LYS B 1 167 ? -14.695 -6.984 18.016 1 97.69 167 LYS B N 1
ATOM 4304 C CA . LYS B 1 167 ? -16.078 -7.211 17.594 1 97.69 167 LYS B CA 1
ATOM 4305 C C . LYS B 1 167 ? -17.047 -6.848 18.703 1 97.69 167 LYS B C 1
ATOM 4307 O O . LYS B 1 167 ? -18.094 -6.234 18.438 1 97.69 167 LYS B O 1
ATOM 4312 N N . GLU B 1 168 ? -16.719 -7.199 19.922 1 98 168 GLU B N 1
ATOM 4313 C CA . GLU B 1 168 ? -17.578 -6.871 21.062 1 98 168 GLU B CA 1
ATOM 4314 C C . GLU B 1 168 ? -17.656 -5.363 21.266 1 98 168 GLU B C 1
ATOM 4316 O O . GLU B 1 168 ? -18.734 -4.836 21.594 1 98 168 GLU B O 1
ATOM 4321 N N . LYS B 1 169 ? -16.578 -4.695 21.109 1 97.25 169 LYS B N 1
ATOM 4322 C CA . LYS B 1 169 ? -16.547 -3.24 21.203 1 97.25 169 LYS B CA 1
ATOM 4323 C C . LYS B 1 169 ? -17.469 -2.605 20.172 1 97.25 169 LYS B C 1
ATOM 4325 O O . LYS B 1 169 ? -18.203 -1.668 20.469 1 97.25 169 LYS B O 1
ATOM 4330 N N . VAL B 1 170 ? -17.406 -3.109 18.953 1 97.75 170 VAL B N 1
ATOM 4331 C CA . VAL B 1 170 ? -18.219 -2.6 17.859 1 97.75 170 VAL B CA 1
ATOM 4332 C C . VAL B 1 170 ? -19.703 -2.879 18.141 1 97.75 170 VAL B C 1
ATOM 4334 O O . VAL B 1 170 ? -20.547 -2.01 17.938 1 97.75 170 VAL B O 1
ATOM 4337 N N . LYS B 1 171 ? -20.031 -4.059 18.625 1 97.56 171 LYS B N 1
ATOM 4338 C CA . LYS B 1 171 ? -21.406 -4.426 18.984 1 97.56 171 LYS B CA 1
ATOM 4339 C C . LYS B 1 171 ? -22 -3.443 19.984 1 97.56 171 LYS B C 1
ATOM 4341 O O . LYS B 1 171 ? -23.109 -2.967 19.812 1 97.56 171 LYS B O 1
ATOM 4346 N N . LYS B 1 172 ? -21.203 -3.199 21 1 97 172 LYS B N 1
ATOM 4347 C CA . LYS B 1 172 ? -21.656 -2.301 22.047 1 97 172 LYS B CA 1
ATOM 4348 C C . LYS B 1 172 ? -21.875 -0.888 21.516 1 97 172 LYS B C 1
ATOM 4350 O O . LYS B 1 172 ? -22.906 -0.27 21.781 1 97 172 LYS B O 1
ATOM 4355 N N . ARG B 1 173 ? -20.922 -0.38 20.75 1 95.75 173 ARG B N 1
ATOM 4356 C CA . ARG B 1 173 ? -20.984 0.99 20.25 1 95.75 173 ARG B CA 1
ATOM 4357 C C . ARG B 1 173 ? -22.156 1.165 19.297 1 95.75 173 ARG B C 1
ATOM 4359 O O . ARG B 1 173 ? -22.859 2.184 19.328 1 95.75 173 ARG B O 1
ATOM 4366 N N . LEU B 1 174 ? -22.391 0.141 18.453 1 96.56 174 LEU B N 1
ATOM 4367 C CA . LEU B 1 174 ? -23.375 0.274 17.391 1 96.56 174 LEU B CA 1
ATOM 4368 C C . LEU B 1 174 ? -24.688 -0.416 17.781 1 96.56 174 LEU B C 1
ATOM 4370 O O . LEU B 1 174 ? -25.609 -0.494 16.984 1 96.56 174 LEU B O 1
ATOM 4374 N N . ASN B 1 175 ? -24.812 -0.936 18.984 1 96.06 175 ASN B N 1
ATOM 4375 C CA . ASN B 1 175 ? -25.984 -1.628 19.484 1 96.06 175 ASN B CA 1
ATOM 4376 C C . ASN B 1 175 ? -26.406 -2.764 18.547 1 96.06 175 ASN B C 1
ATOM 4378 O O . ASN B 1 175 ? -27.562 -2.805 18.094 1 96.06 175 ASN B O 1
ATOM 4382 N N . LEU B 1 176 ? -25.438 -3.693 18.281 1 97.19 176 LEU B N 1
ATOM 4383 C CA . LEU B 1 176 ? -25.641 -4.812 17.375 1 97.19 176 LEU B CA 1
ATOM 4384 C C . LEU B 1 176 ? -25.688 -6.133 18.141 1 97.19 176 LEU B C 1
ATOM 4386 O O . LEU B 1 176 ? -25.25 -6.207 19.281 1 97.19 176 LEU B O 1
ATOM 4390 N N . THR B 1 177 ? -26.25 -7.195 17.453 1 96.75 177 THR B N 1
ATOM 4391 C CA . THR B 1 177 ? -26.25 -8.578 17.922 1 96.75 177 THR B CA 1
ATOM 4392 C C . THR B 1 177 ? -25.453 -9.469 16.969 1 96.75 177 THR B C 1
ATOM 4394 O O . THR B 1 177 ? -25.047 -9.023 15.891 1 96.75 177 THR B O 1
ATOM 4397 N N . ASP B 1 178 ? -25.203 -10.703 17.359 1 94.94 178 ASP B N 1
ATOM 4398 C CA . ASP B 1 178 ? -24.438 -11.641 16.547 1 94.94 178 ASP B CA 1
ATOM 4399 C C . ASP B 1 178 ? -25.109 -11.867 15.203 1 94.94 178 ASP B C 1
ATOM 4401 O O . ASP B 1 178 ? -24.422 -12.125 14.203 1 94.94 178 ASP B O 1
ATOM 4405 N N . ASP B 1 179 ? -26.391 -11.68 15.109 1 94.19 179 ASP B N 1
ATOM 4406 C CA . ASP B 1 179 ? -27.156 -11.906 13.891 1 94.19 179 ASP B CA 1
ATOM 4407 C C . ASP B 1 179 ? -26.844 -10.844 12.836 1 94.19 179 ASP B C 1
ATOM 4409 O O . ASP B 1 179 ? -27.062 -11.055 11.648 1 94.19 179 ASP B O 1
ATOM 4413 N N . ASP B 1 180 ? -26.234 -9.766 13.312 1 95.38 180 ASP B N 1
ATOM 4414 C CA . ASP B 1 180 ? -25.969 -8.656 12.414 1 95.38 180 ASP B CA 1
ATOM 4415 C C . ASP B 1 180 ? -24.688 -8.906 11.602 1 95.38 180 ASP B C 1
ATOM 4417 O O . ASP B 1 180 ? -24.422 -8.211 10.625 1 95.38 180 ASP B O 1
ATOM 4421 N N . PHE B 1 181 ? -23.953 -9.93 11.953 1 95.69 181 PHE B N 1
ATOM 4422 C CA . PHE B 1 181 ? -22.641 -10.117 11.367 1 95.69 181 PHE B CA 1
ATOM 4423 C C . PHE B 1 181 ? -22.672 -11.195 10.281 1 95.69 181 PHE B C 1
ATOM 4425 O O . PHE B 1 181 ? -21.641 -11.688 9.852 1 95.69 181 PHE B O 1
ATOM 4432 N N . HIS B 1 182 ? -23.828 -11.562 9.789 1 92.5 182 HIS B N 1
ATOM 4433 C CA . HIS B 1 182 ? -23.969 -12.586 8.758 1 92.5 182 HIS B CA 1
ATOM 4434 C C . HIS B 1 182 ? -23.469 -12.078 7.41 1 92.5 182 HIS B C 1
ATOM 4436 O O . HIS B 1 182 ? -23.094 -12.875 6.539 1 92.5 182 HIS B O 1
ATOM 4442 N N . GLU B 1 183 ? -23.516 -10.75 7.25 1 93.44 183 GLU B N 1
ATOM 4443 C CA . GLU B 1 183 ? -22.984 -10.117 6.047 1 93.44 183 GLU B CA 1
ATOM 4444 C C . GLU B 1 183 ? -22.234 -8.836 6.387 1 93.44 183 GLU B C 1
ATOM 4446 O O . GLU B 1 183 ? -22.516 -8.18 7.387 1 93.44 183 GLU B O 1
ATOM 4451 N N . PRO B 1 184 ? -21.328 -8.516 5.551 1 96.31 184 PRO B N 1
ATOM 4452 C CA . PRO B 1 184 ? -20.609 -7.27 5.809 1 96.31 184 PRO B CA 1
ATOM 4453 C C . PRO B 1 184 ? -21.531 -6.047 5.832 1 96.31 184 PRO B C 1
ATOM 4455 O O . PRO B 1 184 ? -22.5 -5.988 5.082 1 96.31 184 PRO B O 1
ATOM 4458 N N . PHE B 1 185 ? -21.156 -5.094 6.629 1 97.81 185 PHE B N 1
ATOM 4459 C CA . PHE B 1 185 ? -21.969 -3.902 6.809 1 97.81 185 PHE B CA 1
ATOM 4460 C C . PHE B 1 185 ? -21.922 -3.021 5.566 1 97.81 185 PHE B C 1
ATOM 4462 O O . PHE B 1 185 ? -20.875 -2.865 4.945 1 97.81 185 PHE B O 1
ATOM 4469 N N . GLN B 1 186 ? -23.094 -2.459 5.285 1 98.12 186 GLN B N 1
ATOM 4470 C CA . GLN B 1 186 ? -23.109 -1.364 4.32 1 98.12 186 GLN B CA 1
ATOM 4471 C C . GLN B 1 186 ? -22.438 -0.12 4.883 1 98.12 186 GLN B C 1
ATOM 4473 O O . GLN B 1 186 ? -22.656 0.248 6.039 1 98.12 186 GLN B O 1
ATOM 4478 N N . ILE B 1 187 ? -21.594 0.516 4.141 1 98.62 187 ILE B N 1
ATOM 4479 C CA . ILE B 1 187 ? -20.922 1.762 4.496 1 98.62 187 ILE B CA 1
ATOM 4480 C C . ILE B 1 187 ? -21.438 2.893 3.602 1 98.62 187 ILE B C 1
ATOM 4482 O O . ILE B 1 187 ? -21.594 2.711 2.393 1 98.62 187 ILE B O 1
ATOM 4486 N N . HIS B 1 188 ? -21.625 4.039 4.191 1 98.44 188 HIS B N 1
ATOM 4487 C CA . HIS B 1 188 ? -22.297 5.094 3.436 1 98.44 188 HIS B CA 1
ATOM 4488 C C . HIS B 1 188 ? -21.297 6.172 3.01 1 98.44 188 HIS B C 1
ATOM 4490 O O . HIS B 1 188 ? -21.609 7.004 2.152 1 98.44 188 HIS B O 1
ATOM 4496 N N . ALA B 1 189 ? -20.125 6.168 3.604 1 98.38 189 ALA B N 1
ATOM 4497 C CA . ALA B 1 189 ? -19.031 7.059 3.242 1 98.38 189 ALA B CA 1
ATOM 4498 C C . ALA B 1 189 ? -17.703 6.57 3.844 1 98.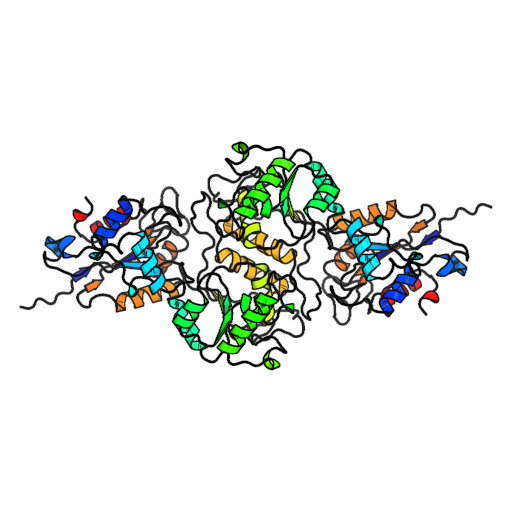38 189 ALA B C 1
ATOM 4500 O O . ALA B 1 189 ? -17.703 5.883 4.867 1 98.38 189 ALA B O 1
ATOM 4501 N N . ILE B 1 190 ? -16.656 6.875 3.203 1 98.69 190 ILE B N 1
ATOM 4502 C CA . ILE B 1 190 ? -15.336 6.57 3.719 1 98.69 190 ILE B CA 1
ATOM 4503 C C . ILE B 1 190 ? -14.586 7.871 4.016 1 98.69 190 ILE B C 1
ATOM 4505 O O . ILE B 1 190 ? -14.555 8.781 3.182 1 98.69 190 ILE B O 1
ATOM 4509 N N . PHE B 1 191 ? -14.055 8.023 5.211 1 98.06 191 PHE B N 1
ATOM 4510 C CA . PHE B 1 191 ? -13.211 9.141 5.605 1 98.06 191 PHE B CA 1
ATOM 4511 C C . PHE B 1 191 ? -11.773 8.68 5.816 1 98.06 191 PHE B C 1
ATOM 4513 O O . PHE B 1 191 ? -11.484 7.934 6.758 1 98.06 191 PHE B O 1
ATOM 4520 N N . ILE B 1 192 ? -10.914 9.078 4.961 1 98.06 192 ILE B N 1
ATOM 4521 C CA . ILE B 1 192 ? -9.484 8.867 5.152 1 98.06 192 ILE B CA 1
ATOM 4522 C C . ILE B 1 192 ? -8.883 10.039 5.922 1 98.06 192 ILE B C 1
ATOM 4524 O O . ILE B 1 192 ? -8.609 11.094 5.34 1 98.06 192 ILE B O 1
ATOM 4528 N N . LEU B 1 193 ? -8.609 9.852 7.184 1 97.19 193 LEU B N 1
ATOM 4529 C CA . LEU B 1 193 ? -8.312 10.961 8.078 1 97.19 193 LEU B CA 1
ATOM 4530 C C . LEU B 1 193 ? -6.809 11.125 8.266 1 97.19 193 LEU B C 1
ATOM 4532 O O . LEU B 1 193 ? -6.34 12.188 8.688 1 97.19 193 LEU B O 1
ATOM 4536 N N . SER B 1 194 ? -6.082 10.094 8.062 1 96.25 194 SER B N 1
ATOM 4537 C CA . SER B 1 194 ? -4.621 10.047 8.039 1 96.25 194 SER B CA 1
ATOM 4538 C C . SER B 1 194 ? -4.121 8.859 7.215 1 96.25 194 SER B C 1
ATOM 4540 O O . SER B 1 194 ? -4.918 8.039 6.754 1 96.25 194 SER B O 1
ATOM 4542 N N . MET B 1 195 ? -2.898 8.836 6.926 1 95.25 195 MET B N 1
ATOM 4543 C CA . MET B 1 195 ? -2.354 7.707 6.184 1 95.25 195 MET B CA 1
ATOM 4544 C C . MET B 1 195 ? -2.553 6.406 6.957 1 95.25 195 MET B C 1
ATOM 4546 O O . MET B 1 195 ? -2.133 6.293 8.109 1 95.25 195 MET B O 1
ATOM 4550 N N . PRO B 1 196 ? -3.244 5.426 6.355 1 94 196 PRO B N 1
ATOM 4551 C CA . PRO B 1 196 ? -3.375 4.141 7.047 1 94 196 PRO B CA 1
ATOM 4552 C C . PRO B 1 196 ? -2.055 3.381 7.133 1 94 196 PRO B C 1
ATOM 4554 O O . PRO B 1 196 ? -1.147 3.617 6.332 1 94 196 PRO B O 1
ATOM 4557 N N . PHE B 1 197 ? -2.016 2.576 8.203 1 87.5 197 PHE B N 1
ATOM 4558 C CA . PHE B 1 197 ? -1.042 1.493 8.148 1 87.5 197 PHE B CA 1
ATOM 4559 C C . PHE B 1 197 ? -1.62 0.281 7.426 1 87.5 197 PHE B C 1
ATOM 4561 O O . PHE B 1 197 ? -2.84 0.15 7.301 1 87.5 197 PHE B O 1
ATOM 4568 N N . ASN B 1 198 ? -0.827 -0.517 6.848 1 91.81 198 ASN B N 1
ATOM 4569 C CA . ASN B 1 198 ? -1.269 -1.675 6.078 1 91.81 198 ASN B CA 1
ATOM 4570 C C . ASN B 1 198 ? -2.072 -1.259 4.852 1 91.81 198 ASN B C 1
ATOM 4572 O O . ASN B 1 198 ? -3.26 -1.572 4.746 1 91.81 198 ASN B O 1
ATOM 4576 N N . TRP B 1 199 ? -1.471 -0.61 3.926 1 96.56 199 TRP B N 1
ATOM 4577 C CA . TRP B 1 199 ? -2.105 -0.087 2.721 1 96.56 199 TRP B CA 1
ATOM 4578 C C . TRP B 1 199 ? -2.861 -1.187 1.982 1 96.56 199 TRP B C 1
ATOM 4580 O O . TRP B 1 199 ? -3.9 -0.929 1.368 1 96.56 199 TRP B O 1
ATOM 4590 N N . GLU B 1 200 ? -2.336 -2.426 1.998 1 95.88 200 GLU B N 1
ATOM 4591 C CA . GLU B 1 200 ? -2.965 -3.537 1.29 1 95.88 200 GLU B CA 1
ATOM 4592 C C . GLU B 1 200 ? -4.367 -3.807 1.822 1 95.88 200 GLU B C 1
ATOM 4594 O O . GLU B 1 200 ? -5.305 -4.012 1.045 1 95.88 200 GLU B O 1
ATOM 4599 N N . GLU B 1 201 ? -4.496 -3.77 3.141 1 96.31 201 GLU B N 1
ATOM 4600 C CA . GLU B 1 201 ? -5.793 -4.031 3.758 1 96.31 201 GLU B CA 1
ATOM 4601 C C . GLU B 1 201 ? -6.77 -2.883 3.506 1 96.31 201 GLU B C 1
ATOM 4603 O O . GLU B 1 201 ? -7.934 -3.111 3.172 1 96.31 201 GLU B O 1
ATOM 4608 N N . SER B 1 202 ? -6.301 -1.673 3.705 1 97.5 202 SER B N 1
ATOM 4609 C CA . SER B 1 202 ? -7.145 -0.508 3.461 1 97.5 202 SER B CA 1
ATOM 4610 C C . SER B 1 202 ? -7.586 -0.441 2.004 1 97.5 202 SER B C 1
ATOM 4612 O O . SER B 1 202 ? -8.742 -0.126 1.713 1 97.5 202 SER B O 1
ATOM 4614 N N . THR B 1 203 ? -6.668 -0.74 1.108 1 97.88 203 THR B N 1
ATOM 4615 C CA . THR B 1 203 ? -6.973 -0.75 -0.318 1 97.88 203 THR B CA 1
ATOM 4616 C C . THR B 1 203 ? -8.031 -1.798 -0.637 1 97.88 203 THR B C 1
ATOM 4618 O O . THR B 1 203 ? -8.984 -1.521 -1.368 1 97.88 203 THR B O 1
ATOM 4621 N N . GLN B 1 204 ? -7.855 -2.998 -0.091 1 97.12 204 GLN B N 1
ATOM 4622 C CA . GLN B 1 204 ? -8.82 -4.074 -0.298 1 97.12 204 GLN B CA 1
ATOM 4623 C C . GLN B 1 204 ? -10.219 -3.65 0.145 1 97.12 204 GLN B C 1
ATOM 4625 O O . GLN B 1 204 ? -11.195 -3.867 -0.576 1 97.12 204 GLN B O 1
ATOM 4630 N N . LEU B 1 205 ? -10.336 -3.029 1.319 1 97.81 205 LEU B N 1
ATOM 4631 C CA . LEU B 1 205 ? -11.625 -2.59 1.854 1 97.81 205 LEU B CA 1
ATOM 4632 C C . LEU B 1 205 ? -12.258 -1.547 0.943 1 97.81 205 LEU B C 1
ATOM 4634 O O . LEU B 1 205 ? -13.453 -1.623 0.65 1 97.81 205 LEU B O 1
ATOM 4638 N N . ILE B 1 206 ? -11.484 -0.598 0.531 1 98.56 206 ILE B N 1
ATOM 4639 C CA . ILE B 1 206 ? -11.992 0.467 -0.329 1 98.56 206 ILE B CA 1
ATOM 4640 C C . ILE B 1 206 ? -12.539 -0.132 -1.622 1 98.56 206 ILE B C 1
ATOM 4642 O O . ILE B 1 206 ? -13.656 0.189 -2.037 1 98.56 206 ILE B O 1
ATOM 4646 N N . LEU B 1 207 ? -11.773 -1.036 -2.223 1 97.62 207 LEU B N 1
ATOM 4647 C CA . LEU B 1 207 ? -12.203 -1.664 -3.467 1 97.62 207 LEU B CA 1
ATOM 4648 C C . LEU B 1 207 ? -13.508 -2.428 -3.268 1 97.62 207 LEU B C 1
ATOM 4650 O O . LEU B 1 207 ? -14.422 -2.334 -4.094 1 97.62 207 LEU B O 1
ATOM 4654 N N . ASP B 1 208 ? -13.594 -3.156 -2.195 1 97.62 208 ASP B N 1
ATOM 4655 C CA . ASP B 1 208 ? -14.797 -3.943 -1.917 1 97.62 208 ASP B CA 1
ATOM 4656 C C . ASP B 1 208 ? -16.016 -3.041 -1.749 1 97.62 208 ASP B C 1
ATOM 4658 O O . ASP B 1 208 ? -17.062 -3.291 -2.348 1 97.62 208 ASP B O 1
ATOM 4662 N N . LEU B 1 209 ? -15.836 -2.014 -1.009 1 98.31 209 LEU B N 1
ATOM 4663 C CA . LEU B 1 209 ? -16.969 -1.157 -0.646 1 98.31 209 LEU B CA 1
ATOM 4664 C C . LEU B 1 209 ? -17.375 -0.283 -1.822 1 98.31 209 LEU B C 1
ATOM 4666 O O . LEU B 1 209 ? -18.531 0.165 -1.891 1 98.31 209 LEU B O 1
ATOM 4670 N N . LEU B 1 210 ? -16.453 -0.078 -2.74 1 98.25 210 LEU B N 1
ATOM 4671 C CA . LEU B 1 210 ? -16.766 0.753 -3.898 1 98.25 210 LEU B CA 1
ATOM 4672 C C . LEU B 1 210 ? -17.125 -0.106 -5.102 1 98.25 210 LEU B C 1
ATOM 4674 O O . LEU B 1 210 ? -17.234 0.399 -6.223 1 98.25 210 LEU B O 1
ATOM 4678 N N . SER B 1 211 ? -17.312 -1.383 -4.898 1 96.69 211 SER B N 1
ATOM 4679 C CA . SER B 1 211 ? -17.703 -2.299 -5.965 1 96.69 211 SER B CA 1
ATOM 4680 C C . SER B 1 211 ? -19.156 -2.084 -6.379 1 96.69 211 SER B C 1
ATOM 4682 O O . SER B 1 211 ? -19.594 -2.586 -7.418 1 96.69 211 SER B O 1
ATOM 4684 N N . THR B 1 212 ? -19.938 -1.357 -5.559 1 96.88 212 THR B N 1
ATOM 4685 C CA . THR B 1 212 ? -21.312 -1.006 -5.832 1 96.88 212 THR B CA 1
ATOM 4686 C C . THR B 1 212 ? -21.547 0.492 -5.641 1 96.88 212 THR B C 1
ATOM 4688 O O . THR B 1 212 ? -20.641 1.21 -5.207 1 96.88 212 THR B O 1
ATOM 4691 N N . GLU B 1 213 ? -22.781 0.896 -5.934 1 96.88 213 GLU B N 1
ATOM 4692 C CA . GLU B 1 213 ? -23.109 2.314 -5.84 1 96.88 213 GLU B CA 1
ATOM 4693 C C . GLU B 1 213 ? -23.453 2.711 -4.41 1 96.88 213 GLU B C 1
ATOM 4695 O O . GLU B 1 213 ? -23.375 3.885 -4.047 1 96.88 213 GLU B O 1
ATOM 4700 N N . ASP B 1 214 ? -23.828 1.735 -3.59 1 97.19 214 ASP B N 1
ATOM 4701 C CA . ASP B 1 214 ? -24.438 2.119 -2.316 1 97.19 214 ASP B CA 1
ATOM 4702 C C . ASP B 1 214 ? -23.547 1.697 -1.145 1 97.19 214 ASP B C 1
ATOM 4704 O O . ASP B 1 214 ? -23.969 1.773 0.013 1 97.19 214 ASP B O 1
ATOM 4708 N N . GLY B 1 215 ? -22.406 1.134 -1.389 1 97.75 215 GLY B N 1
ATOM 4709 C CA . GLY B 1 215 ? -21.453 0.834 -0.325 1 97.75 215 GLY B CA 1
ATOM 4710 C C . GLY B 1 215 ? -21.641 -0.553 0.261 1 97.75 215 GLY B C 1
ATOM 4711 O O . GLY B 1 215 ? -21.031 -0.884 1.283 1 97.75 215 GLY B O 1
ATOM 4712 N N . LYS B 1 216 ? -22.516 -1.379 -0.37 1 97.38 216 LYS B N 1
ATOM 4713 C CA . LYS B 1 216 ? -22.562 -2.814 -0.104 1 97.38 216 LYS B CA 1
ATOM 4714 C C . LYS B 1 216 ? -21.547 -3.566 -0.968 1 97.38 216 LYS B C 1
ATOM 4716 O O . LYS B 1 216 ? -21.391 -3.256 -2.15 1 97.38 216 LYS B O 1
ATOM 4721 N N . ILE B 1 217 ? -20.922 -4.539 -0.362 1 96.75 217 ILE B N 1
ATOM 4722 C CA . ILE B 1 217 ? -19.953 -5.309 -1.144 1 96.75 217 ILE B CA 1
ATOM 4723 C C . ILE B 1 217 ? -20.688 -6.145 -2.188 1 96.75 217 ILE B C 1
ATOM 4725 O O . ILE B 1 217 ? -21.672 -6.816 -1.873 1 96.75 217 ILE B O 1
ATOM 4729 N N . ALA B 1 218 ? -20.234 -6.109 -3.393 1 94.12 218 ALA B N 1
ATOM 4730 C CA . ALA B 1 218 ? -20.875 -6.809 -4.504 1 94.12 218 ALA B CA 1
ATOM 4731 C C . ALA B 1 218 ? -20.797 -8.32 -4.316 1 94.12 218 ALA B C 1
ATOM 4733 O O . ALA B 1 218 ? -19.859 -8.828 -3.682 1 94.12 218 ALA B O 1
ATOM 4734 N N . GLN B 1 219 ? -21.719 -8.984 -4.863 1 88.88 219 GLN B N 1
ATOM 4735 C CA . GLN B 1 219 ? -21.719 -10.445 -4.84 1 88.88 219 GLN B CA 1
ATOM 4736 C C . GLN B 1 219 ? -20.781 -11.016 -5.902 1 88.88 219 GLN B C 1
ATOM 4738 O O . GLN B 1 219 ? -20.281 -12.133 -5.762 1 88.88 219 GLN B O 1
ATOM 4743 N N . GLN B 1 220 ? -20.656 -10.219 -6.91 1 85.25 220 GLN B N 1
ATOM 4744 C CA . GLN B 1 220 ? -19.75 -10.539 -8.008 1 85.25 220 GLN B CA 1
ATOM 4745 C C . GLN B 1 220 ? -18.953 -9.312 -8.438 1 85.25 220 GLN B C 1
ATOM 4747 O O . GLN B 1 220 ? -19.484 -8.211 -8.5 1 85.25 220 GLN B O 1
ATOM 4752 N N . MET B 1 221 ? -17.75 -9.594 -8.781 1 83.88 221 MET B N 1
ATOM 4753 C CA . MET B 1 221 ? -16.906 -8.477 -9.195 1 83.88 221 MET B CA 1
ATOM 4754 C C . MET B 1 221 ? -17.438 -7.844 -10.484 1 83.88 221 MET B C 1
ATOM 4756 O O . MET B 1 221 ? -17.578 -8.523 -11.5 1 83.88 221 MET B O 1
ATOM 4760 N N . PRO B 1 222 ? -17.656 -6.574 -10.461 1 87.38 222 PRO B N 1
ATOM 4761 C CA . PRO B 1 222 ? -18.094 -5.926 -11.703 1 87.38 222 PRO B CA 1
ATOM 4762 C C . PRO B 1 222 ? -16.969 -5.805 -12.734 1 87.38 222 PRO B C 1
ATOM 4764 O O . PRO B 1 222 ? -15.812 -5.578 -12.367 1 87.38 222 PRO B O 1
ATOM 4767 N N . ALA B 1 223 ? -17.328 -5.953 -13.969 1 82.19 223 ALA B N 1
ATOM 4768 C CA . ALA B 1 223 ? -16.359 -5.785 -15.047 1 82.19 223 ALA B CA 1
ATOM 4769 C C . ALA B 1 223 ? -15.836 -4.348 -15.094 1 82.19 223 ALA B C 1
ATOM 4771 O O . ALA B 1 223 ? -14.656 -4.117 -15.359 1 82.19 223 ALA B O 1
ATOM 4772 N N . ILE B 1 224 ? -16.797 -3.475 -14.883 1 91.06 224 ILE B N 1
ATOM 4773 C CA . ILE B 1 224 ? -16.5 -2.051 -14.789 1 91.06 224 ILE B CA 1
ATOM 4774 C C . ILE B 1 224 ? -17.047 -1.487 -13.484 1 91.06 224 ILE B C 1
ATOM 4776 O O . ILE B 1 224 ? -18.156 -1.846 -13.07 1 91.06 224 ILE B O 1
ATOM 4780 N N . GLY B 1 225 ? -16.281 -0.629 -12.875 1 92.38 225 GLY B N 1
ATOM 4781 C CA . GLY B 1 225 ? -16.75 -0.021 -11.633 1 92.38 225 GLY B CA 1
ATOM 4782 C C . GLY B 1 225 ? -18.031 0.753 -11.797 1 92.38 225 GLY B C 1
ATOM 4783 O O . GLY B 1 225 ? -18.391 1.16 -12.898 1 92.38 225 GLY B O 1
ATOM 4784 N N . PRO B 1 226 ? -18.734 0.944 -10.711 1 94.94 226 PRO B N 1
ATOM 4785 C CA . PRO B 1 226 ? -19.984 1.688 -10.773 1 94.94 226 PRO B CA 1
ATOM 4786 C C . PRO B 1 226 ? -19.797 3.131 -11.242 1 94.94 226 PRO B C 1
ATOM 4788 O O . PRO B 1 226 ? -18.734 3.713 -11.039 1 94.94 226 PRO B O 1
ATOM 4791 N N . GLU B 1 227 ? -20.766 3.65 -11.883 1 92.19 227 GLU B N 1
ATOM 4792 C CA . GLU B 1 227 ? -20.75 5.035 -12.344 1 92.19 227 GLU B CA 1
ATOM 4793 C C . GLU B 1 227 ? -20.531 6 -11.188 1 92.19 227 GLU B C 1
ATOM 4795 O O . GLU B 1 227 ? -19.781 6.973 -11.312 1 92.19 227 GLU B O 1
ATOM 4800 N N . LYS B 1 228 ? -21.297 5.668 -10.125 1 95.12 228 LYS B N 1
ATOM 4801 C CA . LYS B 1 228 ? -21.156 6.445 -8.898 1 95.12 228 LYS B CA 1
ATOM 4802 C C . LYS B 1 228 ? -20.969 5.535 -7.688 1 95.12 228 LYS B C 1
ATOM 4804 O O . LYS B 1 228 ? -21.688 4.543 -7.539 1 95.12 228 LYS B O 1
ATOM 4809 N N . HIS B 1 229 ? -19.984 5.801 -6.941 1 97.69 229 HIS B N 1
ATOM 4810 C CA . HIS B 1 229 ? -19.781 5.082 -5.688 1 97.69 229 HIS B CA 1
ATOM 4811 C C . HIS B 1 229 ? -19.984 6 -4.488 1 97.69 229 HIS B C 1
ATOM 4813 O O . HIS B 1 229 ? -20.203 7.203 -4.652 1 97.69 229 HIS B O 1
ATOM 4819 N N . ILE B 1 230 ? -20.031 5.461 -3.287 1 98.38 230 ILE B N 1
ATOM 4820 C CA . ILE B 1 230 ? -20.203 6.254 -2.074 1 98.38 230 ILE B CA 1
ATOM 4821 C C . ILE B 1 230 ? -19.078 7.273 -1.96 1 98.38 230 ILE B C 1
ATOM 4823 O O . ILE B 1 230 ? -17.984 7.066 -2.502 1 98.38 230 ILE B O 1
ATOM 4827 N N . PRO B 1 231 ? -19.312 8.398 -1.287 1 98.19 231 PRO B N 1
ATOM 4828 C CA . PRO B 1 231 ? -18.266 9.43 -1.184 1 98.19 231 PRO B CA 1
ATOM 4829 C C . PRO B 1 231 ? -17.047 8.961 -0.392 1 98.19 231 PRO B C 1
ATOM 4831 O O . PRO B 1 231 ? -17.203 8.219 0.584 1 98.19 231 PRO B O 1
ATOM 4834 N N . VAL B 1 232 ? -15.961 9.328 -0.852 1 98.56 232 VAL B N 1
ATOM 4835 C CA . VAL B 1 232 ? -14.688 9.133 -0.159 1 98.56 232 VAL B CA 1
ATOM 4836 C C . VAL B 1 232 ? -14.039 10.484 0.115 1 98.56 232 VAL B C 1
ATOM 4838 O O . VAL B 1 232 ? -13.672 11.203 -0.817 1 98.56 232 VAL B O 1
ATOM 4841 N N . TYR B 1 233 ? -13.914 10.844 1.37 1 98.06 233 TYR B N 1
ATOM 4842 C CA . TYR B 1 233 ? -13.32 12.109 1.788 1 98.06 233 TYR B CA 1
ATOM 4843 C C . TYR B 1 233 ? -11.891 11.898 2.271 1 98.06 233 TYR B C 1
ATOM 4845 O O . TYR B 1 233 ? -11.617 10.977 3.047 1 98.06 233 TYR B O 1
ATOM 4853 N N . VAL B 1 234 ? -10.969 12.711 1.819 1 97.94 234 VAL B N 1
ATOM 4854 C CA . VAL B 1 234 ? -9.555 12.633 2.174 1 97.94 234 VAL B CA 1
ATOM 4855 C C . VAL B 1 234 ? -9.141 13.906 2.916 1 97.94 234 VAL B C 1
ATOM 4857 O O . VAL B 1 234 ? -9.219 15.008 2.369 1 97.94 234 VAL B O 1
ATOM 4860 N N . ALA B 1 235 ? -8.594 13.758 4.078 1 96.88 235 ALA B N 1
ATOM 4861 C CA . ALA B 1 235 ? -8.367 14.891 4.969 1 96.88 235 ALA B CA 1
ATOM 4862 C C . ALA B 1 235 ? -7.195 15.734 4.484 1 96.88 235 ALA B C 1
ATOM 4864 O O . ALA B 1 235 ? -7.121 16.938 4.777 1 96.88 235 ALA B O 1
ATOM 4865 N N . TYR B 1 236 ? -6.223 15.125 3.844 1 95.75 236 TYR B N 1
ATOM 4866 C CA . TYR B 1 236 ? -5.078 15.828 3.281 1 95.75 236 TYR B CA 1
ATOM 4867 C C . TYR B 1 236 ? -4.371 14.984 2.229 1 95.75 236 TYR B C 1
ATOM 4869 O O . TYR B 1 236 ? -4.527 13.758 2.205 1 95.75 236 TYR B O 1
ATOM 4877 N N . ASN B 1 237 ? -3.596 15.602 1.395 1 94.88 237 ASN B N 1
ATOM 4878 C CA . ASN B 1 237 ? -3.078 14.844 0.261 1 94.88 237 ASN B CA 1
ATOM 4879 C C . ASN B 1 237 ? -1.609 15.164 -0.004 1 94.88 237 ASN B C 1
ATOM 4881 O O . ASN B 1 237 ? -1.15 15.094 -1.146 1 94.88 237 ASN B O 1
ATOM 4885 N N . ASP B 1 238 ? -0.863 15.578 1.059 1 92.31 238 ASP B N 1
ATOM 4886 C CA . ASP B 1 238 ? 0.582 15.727 0.915 1 92.31 238 ASP B CA 1
ATOM 4887 C C . ASP B 1 238 ? 1.229 14.406 0.515 1 92.31 238 ASP B C 1
ATOM 4889 O O . ASP B 1 238 ? 0.848 13.344 1.015 1 92.31 238 ASP B O 1
ATOM 4893 N N . THR B 1 239 ? 2.209 14.484 -0.338 1 92.31 239 THR B N 1
ATOM 4894 C CA . THR B 1 239 ? 2.865 13.242 -0.739 1 92.31 239 THR B CA 1
ATOM 4895 C C . THR B 1 239 ? 4.059 12.945 0.167 1 92.31 239 THR B C 1
ATOM 4897 O O . THR B 1 239 ? 4.445 11.789 0.332 1 92.31 239 THR B O 1
ATOM 4900 N N . THR B 1 240 ? 4.691 14 0.686 1 89.06 240 THR B N 1
ATOM 4901 C CA . THR B 1 240 ? 5.832 13.82 1.575 1 89.06 240 THR B CA 1
ATOM 4902 C C . THR B 1 240 ? 5.789 14.828 2.723 1 89.06 240 THR B C 1
ATOM 4904 O O . THR B 1 240 ? 5.051 15.812 2.664 1 89.06 240 THR B O 1
ATOM 4907 N N . TYR B 1 241 ? 6.547 14.531 3.748 1 83.25 241 TYR B N 1
ATOM 4908 C CA . TYR B 1 241 ? 6.762 15.453 4.859 1 83.25 241 TYR B CA 1
ATOM 4909 C C . TYR B 1 241 ? 8.211 15.406 5.332 1 83.25 241 TYR B C 1
ATOM 4911 O O . TYR B 1 241 ? 8.922 14.438 5.07 1 83.25 241 TYR B O 1
ATOM 4919 N N . LYS B 1 242 ? 8.562 16.453 5.93 1 80.75 242 LYS B N 1
ATOM 4920 C CA . LYS B 1 242 ? 9.914 16.531 6.469 1 80.75 242 LYS B CA 1
ATOM 4921 C C . LYS B 1 242 ? 10.008 15.82 7.82 1 80.75 242 LYS B C 1
ATOM 4923 O O . LYS B 1 242 ? 9.281 16.172 8.758 1 80.75 242 LYS B O 1
ATOM 4928 N N . SER B 1 243 ? 10.914 14.781 7.84 1 78.38 243 SER B N 1
ATOM 4929 C CA . SER B 1 243 ? 11.203 14.062 9.078 1 78.38 243 SER B CA 1
ATOM 4930 C C . SER B 1 243 ? 12.617 14.367 9.57 1 78.38 243 SER B C 1
ATOM 4932 O O . SER B 1 243 ? 13.227 15.352 9.156 1 78.38 243 SER B O 1
ATOM 4934 N N . ASP B 1 244 ? 13.039 13.57 10.578 1 77.94 244 ASP B N 1
ATOM 4935 C CA . ASP B 1 244 ? 14.398 13.719 11.078 1 77.94 244 ASP B CA 1
ATOM 4936 C C . ASP B 1 244 ? 15.414 13.188 10.07 1 77.94 244 ASP B C 1
ATOM 4938 O O . ASP B 1 244 ? 16.594 13.562 10.109 1 77.94 244 ASP B O 1
ATOM 4942 N N . PHE B 1 245 ? 14.984 12.336 9.234 1 81.88 245 PHE B N 1
ATOM 4943 C CA . PHE B 1 245 ? 15.859 11.812 8.195 1 81.88 245 PHE B CA 1
ATOM 4944 C C . PHE B 1 245 ? 16.078 12.859 7.105 1 81.88 245 PHE B C 1
ATOM 4946 O O . PHE B 1 245 ? 15.273 13.766 6.938 1 81.88 245 PHE B O 1
ATOM 4953 N N . GLN B 1 246 ? 17.156 12.758 6.441 1 80.56 246 GLN B N 1
ATOM 4954 C CA . GLN B 1 246 ? 17.562 13.758 5.461 1 80.56 246 GLN B CA 1
ATOM 4955 C C . GLN B 1 246 ? 16.594 13.797 4.281 1 80.56 246 GLN B C 1
ATOM 4957 O O . GLN B 1 246 ? 16.359 14.859 3.699 1 80.56 246 GLN B O 1
ATOM 4962 N N . LEU B 1 247 ? 16.094 12.633 3.959 1 86.06 247 LEU B N 1
ATOM 4963 C CA . LEU B 1 247 ? 15.117 12.578 2.875 1 86.06 247 LEU B CA 1
ATOM 4964 C C . LEU B 1 247 ? 13.695 12.641 3.416 1 86.06 247 LEU B C 1
ATOM 4966 O O . LEU B 1 247 ? 13.414 12.109 4.492 1 86.06 247 LEU B O 1
ATOM 4970 N N . PRO B 1 248 ? 12.852 13.281 2.684 1 83.75 248 PRO B N 1
ATOM 4971 C CA . PRO B 1 248 ? 11.453 13.297 3.113 1 83.75 248 PRO B CA 1
ATOM 4972 C C . PRO B 1 248 ? 10.828 11.906 3.135 1 83.75 248 PRO B C 1
ATOM 4974 O O . PRO B 1 248 ? 11.312 10.992 2.465 1 83.75 248 PRO B O 1
ATOM 4977 N N . ARG B 1 249 ? 9.805 11.742 3.953 1 90.56 249 ARG B N 1
ATOM 4978 C CA . ARG B 1 249 ? 9.062 10.492 4.062 1 90.56 249 ARG B CA 1
ATOM 4979 C C . ARG B 1 249 ? 7.711 10.602 3.363 1 90.56 249 ARG B C 1
ATOM 4981 O O . ARG B 1 249 ? 7.117 11.68 3.307 1 90.56 249 ARG B O 1
ATOM 4988 N N . ILE B 1 250 ? 7.23 9.469 2.869 1 93.12 250 ILE B N 1
ATOM 4989 C CA . ILE B 1 250 ? 5.965 9.492 2.141 1 93.12 250 ILE B CA 1
ATOM 4990 C C . ILE B 1 250 ? 4.801 9.523 3.127 1 93.12 250 ILE B C 1
ATOM 4992 O O . ILE B 1 250 ? 4.918 9.031 4.25 1 93.12 250 ILE B O 1
ATOM 4996 N N . VAL B 1 251 ? 3.756 10.125 2.668 1 93.31 251 VAL B N 1
ATOM 4997 C CA . VAL B 1 251 ? 2.564 10.195 3.504 1 93.31 251 VAL B CA 1
ATOM 4998 C C . VAL B 1 251 ? 1.316 10 2.646 1 93.31 251 VAL B C 1
ATOM 5000 O O . VAL B 1 251 ? 1.378 9.375 1.587 1 93.31 251 VAL B O 1
ATOM 5003 N N . ASN B 1 252 ? 0.187 10.547 3.039 1 96.25 252 ASN B N 1
ATOM 5004 C CA . ASN B 1 252 ? -1.155 10.164 2.609 1 96.25 252 ASN B CA 1
ATOM 5005 C C . ASN B 1 252 ? -1.345 10.375 1.109 1 96.25 252 ASN B C 1
ATOM 5007 O O . ASN B 1 252 ? -2.094 9.641 0.466 1 96.25 252 ASN B O 1
ATOM 5011 N N . GLY B 1 253 ? -0.717 11.375 0.575 1 96.5 253 GLY B N 1
ATOM 5012 C CA . GLY B 1 253 ? -0.841 11.609 -0.854 1 96.5 253 GLY B CA 1
ATOM 5013 C C . GLY B 1 253 ? -0.329 10.453 -1.696 1 96.5 253 GLY B C 1
ATOM 5014 O O . GLY B 1 253 ? -0.812 10.227 -2.807 1 96.5 253 GLY B O 1
ATOM 5015 N N . CYS B 1 254 ? 0.654 9.773 -1.242 1 97.38 254 CYS B N 1
ATOM 5016 C CA . CYS B 1 254 ? 1.141 8.578 -1.929 1 97.38 254 CYS B CA 1
ATOM 5017 C C . CYS B 1 254 ? 0.127 7.445 -1.838 1 97.38 254 CYS B C 1
ATOM 5019 O O . CYS B 1 254 ? -0.066 6.703 -2.801 1 97.38 254 CYS B O 1
ATOM 5021 N N . PHE B 1 255 ? -0.51 7.324 -0.698 1 98.19 255 PHE B N 1
ATOM 5022 C CA . PHE B 1 255 ? -1.557 6.32 -0.546 1 98.19 255 PHE B CA 1
ATOM 5023 C C . PHE B 1 255 ? -2.701 6.582 -1.52 1 98.19 255 PHE B C 1
ATOM 5025 O O . PHE B 1 255 ? -3.174 5.66 -2.188 1 98.19 255 PHE B O 1
ATOM 5032 N N . THR B 1 256 ? -3.141 7.836 -1.608 1 98.06 256 THR B N 1
ATOM 5033 C CA . THR B 1 256 ? -4.258 8.156 -2.492 1 98.06 256 THR B CA 1
ATOM 5034 C C . THR B 1 256 ? -3.859 7.973 -3.953 1 98.06 256 THR B C 1
ATOM 5036 O O . THR B 1 256 ? -4.68 7.57 -4.781 1 98.06 256 THR B O 1
ATOM 5039 N N . ALA B 1 257 ? -2.613 8.305 -4.27 1 97.81 257 ALA B N 1
ATOM 5040 C CA . ALA B 1 257 ? -2.125 8.031 -5.617 1 97.81 257 ALA B CA 1
ATOM 5041 C C . ALA B 1 257 ? -2.203 6.539 -5.938 1 97.81 257 ALA B C 1
ATOM 5043 O O . ALA B 1 257 ? -2.627 6.148 -7.027 1 97.81 257 ALA B O 1
ATOM 5044 N N . ALA B 1 258 ? -1.817 5.715 -5.012 1 98.12 258 ALA B N 1
ATOM 5045 C CA . ALA B 1 258 ? -1.873 4.266 -5.168 1 98.12 258 ALA B CA 1
ATOM 5046 C C . ALA B 1 258 ? -3.307 3.791 -5.391 1 98.12 258 ALA B C 1
ATOM 5048 O O . ALA B 1 258 ? -3.578 3.025 -6.32 1 98.12 258 ALA B O 1
ATOM 5049 N N . ILE B 1 259 ? -4.215 4.277 -4.566 1 98 259 ILE B N 1
ATOM 5050 C CA . ILE B 1 259 ? -5.605 3.834 -4.633 1 98 259 ILE B CA 1
ATOM 5051 C C . ILE B 1 259 ? -6.203 4.215 -5.984 1 98 259 ILE B C 1
ATOM 5053 O O . ILE B 1 259 ? -6.973 3.445 -6.566 1 98 259 ILE B O 1
ATOM 5057 N N . LYS B 1 260 ? -5.918 5.426 -6.43 1 98.12 260 LYS B N 1
ATOM 5058 C CA . LYS B 1 260 ? -6.418 5.871 -7.727 1 98.12 260 LYS B CA 1
ATOM 5059 C C . LYS B 1 260 ? -5.973 4.93 -8.844 1 98.12 260 LYS B C 1
ATOM 5061 O O . LYS B 1 260 ? -6.781 4.512 -9.672 1 98.12 260 LYS B O 1
ATOM 5066 N N . GLU B 1 261 ? -4.723 4.617 -8.82 1 98.06 261 GLU B N 1
ATOM 5067 C CA . GLU B 1 261 ? -4.168 3.748 -9.852 1 98.06 261 GLU B CA 1
ATOM 5068 C C . GLU B 1 261 ? -4.746 2.34 -9.758 1 98.06 261 GLU B C 1
ATOM 5070 O O . GLU B 1 261 ? -5.109 1.744 -10.773 1 98.06 261 GLU B O 1
ATOM 5075 N N . ILE B 1 262 ? -4.816 1.759 -8.602 1 97.88 262 ILE B N 1
ATOM 5076 C CA . ILE B 1 262 ? -5.305 0.4 -8.391 1 97.88 262 ILE B CA 1
ATOM 5077 C C . ILE B 1 262 ? -6.781 0.316 -8.773 1 97.88 262 ILE B C 1
ATOM 5079 O O . ILE B 1 262 ? -7.211 -0.646 -9.414 1 97.88 262 ILE B O 1
ATOM 5083 N N . TYR B 1 263 ? -7.559 1.342 -8.344 1 97.88 263 TYR B N 1
ATOM 5084 C CA . TYR B 1 263 ? -8.977 1.377 -8.688 1 97.88 263 TYR B CA 1
ATOM 5085 C C . TYR B 1 263 ? -9.172 1.363 -10.195 1 97.88 263 TYR B C 1
ATOM 5087 O O . TYR B 1 263 ? -10.016 0.629 -10.719 1 97.88 263 TYR B O 1
ATOM 5095 N N . LYS B 1 264 ? -8.414 2.158 -10.852 1 97.06 264 LYS B N 1
ATOM 5096 C CA . LYS B 1 264 ? -8.469 2.207 -12.312 1 97.06 264 LYS B CA 1
ATOM 5097 C C . LYS B 1 264 ? -8.109 0.855 -12.922 1 97.06 264 LYS B C 1
ATOM 5099 O O . LYS B 1 264 ? -8.742 0.41 -13.883 1 97.06 264 LYS B O 1
ATOM 5104 N N . THR B 1 265 ? -7.137 0.221 -12.375 1 94.06 265 THR B N 1
ATOM 5105 C CA . THR B 1 265 ? -6.656 -1.069 -12.852 1 94.06 265 THR B CA 1
ATOM 5106 C C . THR B 1 265 ? -7.73 -2.143 -12.695 1 94.06 265 THR B C 1
ATOM 5108 O O . THR B 1 265 ? -7.949 -2.949 -13.594 1 94.06 265 THR B O 1
ATOM 5111 N N . ILE B 1 266 ? -8.406 -2.117 -11.594 1 93.75 266 ILE B N 1
ATOM 5112 C CA . ILE B 1 266 ? -9.344 -3.18 -11.242 1 93.75 266 ILE B CA 1
ATOM 5113 C C . ILE B 1 266 ? -10.703 -2.904 -11.875 1 93.75 266 ILE B C 1
ATOM 5115 O O . ILE B 1 266 ? -11.336 -3.812 -12.422 1 93.75 266 ILE B O 1
ATOM 5119 N N . TYR B 1 267 ? -11.148 -1.637 -11.836 1 95.5 267 TYR B N 1
ATOM 5120 C CA . TYR B 1 267 ? -12.523 -1.321 -12.18 1 95.5 267 TYR B CA 1
ATOM 5121 C C . TYR B 1 267 ? -12.602 -0.589 -13.508 1 95.5 267 TYR B C 1
ATOM 5123 O O . TYR B 1 267 ? -13.695 -0.268 -13.992 1 95.5 267 TYR B O 1
ATOM 5131 N N . LYS B 1 268 ? -11.461 -0.169 -14.117 1 93.81 268 LYS B N 1
ATOM 5132 C CA . LYS B 1 268 ? -11.383 0.433 -15.445 1 93.81 268 LYS B CA 1
ATOM 5133 C C . LYS B 1 268 ? -12.094 1.78 -15.484 1 93.81 268 LYS B C 1
ATOM 5135 O O . LYS B 1 268 ? -12.664 2.16 -16.516 1 93.81 268 LYS B O 1
ATOM 5140 N N . THR B 1 269 ? -12.289 2.355 -14.391 1 95.88 269 THR B N 1
ATOM 5141 C CA . THR B 1 269 ? -12.82 3.703 -14.227 1 95.88 269 THR B CA 1
ATOM 5142 C C . THR B 1 269 ? -12.07 4.445 -13.125 1 95.88 269 THR B C 1
ATOM 5144 O O . THR B 1 269 ? -11.234 3.859 -12.43 1 95.88 269 THR B O 1
ATOM 5147 N N . GLU B 1 270 ? -12.328 5.707 -13.062 1 96.81 270 GLU B N 1
ATOM 5148 C CA . GLU B 1 270 ? -11.617 6.52 -12.086 1 96.81 270 GLU B CA 1
ATOM 5149 C C . GLU B 1 270 ? -12.375 6.586 -10.766 1 96.81 270 GLU B C 1
ATOM 5151 O O . GL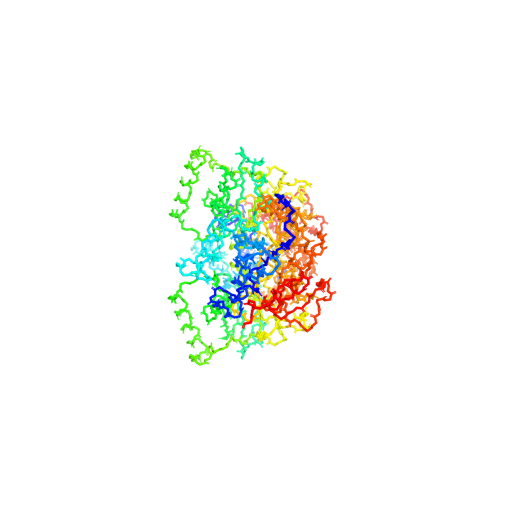U B 1 270 ? -13.602 6.691 -10.75 1 96.81 270 GLU B O 1
ATOM 5156 N N . ILE B 1 271 ? -11.672 6.449 -9.695 1 97.69 271 ILE B N 1
ATOM 5157 C CA . ILE B 1 271 ? -12.25 6.664 -8.375 1 97.69 271 ILE B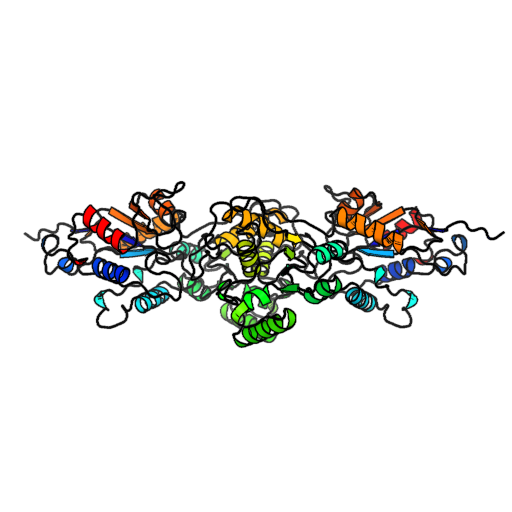 CA 1
ATOM 5158 C C . ILE B 1 271 ? -12.445 8.156 -8.133 1 97.69 271 ILE B C 1
ATOM 5160 O O . ILE B 1 271 ? -11.609 8.969 -8.539 1 97.69 271 ILE B O 1
ATOM 5164 N N . ASN B 1 272 ? -13.5 8.523 -7.508 1 97.62 272 ASN B N 1
ATOM 5165 C CA . ASN B 1 272 ? -13.766 9.906 -7.133 1 97.62 272 ASN B CA 1
ATOM 5166 C C . ASN B 1 272 ? -13.406 10.172 -5.676 1 97.62 272 ASN B C 1
ATOM 5168 O O . ASN B 1 272 ? -14.055 9.648 -4.766 1 97.62 272 ASN B O 1
ATOM 5172 N N . LEU B 1 273 ? -12.398 10.945 -5.441 1 97.94 273 LEU B N 1
ATOM 5173 C CA . LEU B 1 273 ? -11.953 11.336 -4.105 1 97.94 273 LEU B CA 1
ATOM 5174 C C . LEU B 1 273 ? -12.18 12.828 -3.873 1 97.94 273 LEU B C 1
ATOM 5176 O O . LEU B 1 273 ? -11.859 13.656 -4.73 1 97.94 273 LEU B O 1
ATOM 5180 N N . GLU B 1 274 ? -12.805 13.164 -2.801 1 97.56 274 GLU B N 1
ATOM 5181 C CA . GLU B 1 274 ? -12.938 14.57 -2.42 1 97.56 274 GLU B CA 1
ATOM 5182 C C . GLU B 1 274 ? -11.859 14.977 -1.414 1 97.56 274 GLU B C 1
ATOM 5184 O O . GLU B 1 274 ? -11.844 14.477 -0.285 1 97.56 274 GLU B O 1
ATOM 5189 N N . PHE B 1 275 ? -11.039 15.891 -1.784 1 97.06 275 PHE B N 1
ATOM 5190 C CA . PHE B 1 275 ? -9.859 16.25 -1.003 1 97.06 275 PHE B CA 1
ATOM 5191 C C . PHE B 1 275 ? -10.125 17.469 -0.131 1 97.06 275 PHE B C 1
ATOM 5193 O O . PHE B 1 275 ? -10.812 18.391 -0.556 1 97.06 275 PHE B O 1
ATOM 5200 N N . TYR B 1 276 ? -9.539 17.391 1.028 1 96.44 276 TYR B N 1
ATOM 5201 C CA . TYR B 1 276 ? -9.5 18.5 1.976 1 96.44 276 TYR B CA 1
ATOM 5202 C C . TYR B 1 276 ? -8.07 18.797 2.406 1 96.44 276 TYR B C 1
ATOM 5204 O O . TYR B 1 276 ? -7.117 18.297 1.808 1 96.44 276 TYR B O 1
ATOM 5212 N N . GLY B 1 277 ? -7.887 19.672 3.357 1 96.31 277 GLY B N 1
ATOM 5213 C CA . GLY B 1 277 ? -6.543 20.047 3.777 1 96.31 277 GLY B CA 1
ATOM 5214 C C . GLY B 1 277 ? -5.84 20.969 2.795 1 96.31 277 GLY B C 1
ATOM 5215 O O . GLY B 1 277 ? -6.34 21.203 1.691 1 96.31 277 GLY B O 1
ATOM 5216 N N . LYS B 1 278 ? -4.613 21.453 3.254 1 95.75 278 LYS B N 1
ATOM 5217 C CA . LYS B 1 278 ? -3.775 22.219 2.342 1 95.75 278 LYS B CA 1
ATOM 5218 C C . LYS B 1 278 ? -3.297 21.359 1.174 1 95.75 278 LYS B C 1
ATOM 5220 O O . LYS B 1 278 ? -2.994 20.172 1.349 1 95.75 278 LYS B O 1
ATOM 5225 N N . PRO B 1 279 ? -3.434 21.938 -0.096 1 96.5 279 PRO B N 1
ATOM 5226 C CA . PRO B 1 279 ? -3.652 23.328 -0.52 1 96.5 279 PRO B CA 1
ATOM 5227 C C . PRO B 1 279 ? -5.09 23.594 -0.971 1 96.5 279 PRO B C 1
ATOM 5229 O O . PRO B 1 279 ? -5.355 24.578 -1.663 1 96.5 279 PRO B O 1
ATOM 5232 N N . GLN B 1 280 ? -5.984 22.688 -0.634 1 96.38 280 GLN B N 1
ATOM 5233 C CA . GLN B 1 280 ? -7.348 22.844 -1.135 1 96.38 280 GLN B CA 1
ATOM 5234 C C . GLN B 1 280 ? -7.926 24.203 -0.759 1 96.38 280 GLN B C 1
ATOM 5236 O O . GLN B 1 280 ? -7.793 24.641 0.383 1 96.38 280 GLN B O 1
ATOM 5241 N N . LEU B 1 281 ? -8.617 24.781 -1.733 1 96.5 281 LEU B N 1
ATOM 5242 C CA . LEU B 1 281 ? -9.211 26.094 -1.506 1 96.5 281 LEU B CA 1
ATOM 5243 C C . LEU B 1 281 ? -10.227 26.047 -0.369 1 96.5 281 LEU B C 1
ATOM 5245 O O . LEU B 1 281 ? -10.305 26.969 0.444 1 96.5 281 LEU B O 1
ATOM 5249 N N . LYS B 1 282 ? -11 25 -0.288 1 95.06 282 LYS B N 1
ATOM 5250 C CA . LYS B 1 282 ? -12.016 24.875 0.751 1 95.06 282 LYS B CA 1
ATOM 5251 C C . LYS B 1 282 ? -11.391 24.922 2.143 1 95.06 282 LYS B C 1
ATOM 5253 O O . LYS B 1 282 ? -12.008 25.406 3.09 1 95.06 282 LYS B O 1
ATOM 5258 N N . GLN B 1 283 ? -10.188 24.375 2.281 1 96.12 283 GLN B N 1
ATOM 5259 C CA . GLN B 1 283 ? -9.484 24.438 3.557 1 96.12 283 GLN B CA 1
ATOM 5260 C C . GLN B 1 283 ? -9.117 25.875 3.906 1 96.12 283 GLN B C 1
ATOM 5262 O O . GLN B 1 283 ? -9.273 26.297 5.051 1 96.12 283 GLN B O 1
ATOM 5267 N N . PHE B 1 284 ? -8.68 26.641 2.977 1 97.81 284 PHE B N 1
ATOM 5268 C CA . PHE B 1 284 ? -8.266 28.031 3.197 1 97.81 284 PHE B CA 1
ATOM 5269 C C . PHE B 1 284 ? -9.477 28.938 3.387 1 97.81 284 PHE B C 1
ATOM 5271 O O . PHE B 1 284 ? -9.43 29.875 4.18 1 97.81 284 PHE B O 1
ATOM 5278 N N . GLU B 1 285 ? -10.523 28.672 2.629 1 97.69 285 GLU B N 1
ATOM 5279 C CA . GLU B 1 285 ? -11.766 29.406 2.842 1 97.69 285 GLU B CA 1
ATOM 5280 C C . GLU B 1 285 ? -12.312 29.156 4.246 1 97.69 285 GLU B C 1
ATOM 5282 O O . GLU B 1 285 ? -12.742 30.109 4.918 1 97.69 285 GLU B O 1
ATOM 5287 N N . PHE B 1 286 ? -12.305 27.953 4.637 1 97.19 286 PHE B N 1
ATOM 5288 C CA . PHE B 1 286 ? -12.703 27.641 6.004 1 97.19 286 PHE B CA 1
ATOM 5289 C C . PHE B 1 286 ? -11.836 28.391 7.004 1 97.19 286 PHE B C 1
ATOM 5291 O O . PHE B 1 286 ? -12.359 29.016 7.934 1 97.19 286 PHE B O 1
ATOM 5298 N N . ALA B 1 287 ? -10.547 28.297 6.836 1 97.81 287 ALA B N 1
ATOM 5299 C CA . ALA B 1 287 ? -9.617 28.969 7.75 1 97.81 287 ALA B CA 1
ATOM 5300 C C . ALA B 1 287 ? -9.891 30.469 7.812 1 97.81 287 ALA B C 1
ATOM 5302 O O . ALA B 1 287 ? -9.891 31.062 8.891 1 97.81 287 ALA B O 1
ATOM 5303 N N . ARG B 1 288 ? -10.094 31.062 6.664 1 97.69 288 ARG B N 1
ATOM 5304 C CA . ARG B 1 288 ? -10.391 32.5 6.613 1 97.69 288 ARG B CA 1
ATOM 5305 C C . ARG B 1 288 ? -11.633 32.812 7.426 1 97.69 288 ARG B C 1
ATOM 5307 O O . ARG B 1 288 ? -11.594 33.656 8.32 1 97.69 288 ARG B O 1
ATOM 5314 N N . ASP B 1 289 ? -12.719 32.125 7.129 1 97.31 289 ASP B N 1
ATOM 5315 C CA . ASP B 1 289 ? -13.984 32.375 7.797 1 97.31 289 ASP B CA 1
ATOM 5316 C C . ASP B 1 289 ? -13.898 32.094 9.289 1 97.31 289 ASP B C 1
ATOM 5318 O O . ASP B 1 289 ? -14.414 32.844 10.117 1 97.31 289 ASP B O 1
ATOM 5322 N N . TYR B 1 290 ? -13.273 31 9.578 1 96.81 290 TYR B N 1
ATOM 5323 C CA . TYR B 1 290 ? -13.094 30.578 10.961 1 96.81 290 TYR B CA 1
ATOM 5324 C C . TYR B 1 290 ? -12.281 31.594 11.75 1 96.81 290 TYR B C 1
ATOM 5326 O O . TYR B 1 290 ? -12.68 32 12.836 1 96.81 290 TYR B O 1
ATOM 5334 N N . THR B 1 291 ? -11.164 32.062 11.219 1 96.88 291 THR B N 1
ATOM 5335 C CA . THR B 1 291 ? -10.305 33 11.922 1 96.88 291 THR B CA 1
ATOM 5336 C C . THR B 1 291 ? -11 34.344 12.094 1 96.88 291 THR B C 1
ATOM 5338 O O . THR B 1 291 ? -10.867 34.969 13.141 1 96.88 291 THR B O 1
ATOM 5341 N N . LEU B 1 292 ? -11.719 34.75 11.125 1 95.56 292 LEU B N 1
ATOM 5342 C CA . LEU B 1 292 ? -12.453 36 11.195 1 95.56 292 LEU B CA 1
ATOM 5343 C C . LEU B 1 292 ? -13.445 36 12.352 1 95.56 292 LEU B C 1
ATOM 5345 O O . LEU B 1 292 ? -13.656 37.031 13.008 1 95.56 292 LEU B O 1
ATOM 5349 N N . SER B 1 293 ? -13.961 34.844 12.586 1 95.94 293 SER B N 1
ATOM 5350 C CA . SER B 1 293 ? -14.969 34.719 13.633 1 95.94 293 SER B CA 1
ATOM 5351 C C . SER B 1 293 ? -14.336 34.781 15.023 1 95.94 293 SER B C 1
ATOM 5353 O O . SER B 1 293 ? -15.023 35 16.016 1 95.94 293 SER B O 1
ATOM 5355 N N . HIS B 1 294 ? -13.062 34.688 15.078 1 95.69 294 HIS B N 1
ATOM 5356 C CA . HIS B 1 294 ? -12.391 34.625 16.375 1 95.69 294 HIS B CA 1
ATOM 5357 C C . HIS B 1 294 ? -11.547 35.875 16.594 1 95.69 294 HIS B C 1
ATOM 5359 O O . HIS B 1 294 ? -10.898 36 17.641 1 95.69 294 HIS B O 1
ATOM 5365 N N . ILE B 1 295 ? -11.539 36.719 15.625 1 94.44 295 ILE B N 1
ATOM 5366 C CA . ILE B 1 295 ? -10.766 37.969 15.727 1 94.44 295 ILE B CA 1
ATOM 5367 C C . ILE B 1 295 ? -11.539 39 16.547 1 94.44 295 ILE B C 1
ATOM 5369 O O . ILE B 1 295 ? -12.766 39.094 16.406 1 94.44 295 ILE B O 1
ATOM 5373 N N . ASP B 1 296 ? -10.805 39.719 17.359 1 91.25 296 ASP B N 1
ATOM 5374 C CA . ASP B 1 296 ? -11.391 40.781 18.188 1 91.25 296 ASP B CA 1
ATOM 5375 C C . ASP B 1 296 ? -12.156 41.781 17.328 1 91.25 296 ASP B C 1
ATOM 5377 O O . ASP B 1 296 ? -11.688 42.188 16.266 1 91.25 296 ASP B O 1
ATOM 5381 N N . LYS B 1 297 ? -13.297 42.188 17.828 1 90.88 297 LYS B N 1
ATOM 5382 C CA . LYS B 1 297 ? -14.164 43.094 17.094 1 90.88 297 LYS B CA 1
ATOM 5383 C C . LYS B 1 297 ? -13.508 44.469 16.922 1 90.88 297 LYS B C 1
ATOM 5385 O O . LYS B 1 297 ? -13.875 45.25 16.031 1 90.88 297 LYS B O 1
ATOM 5390 N N . ASN B 1 298 ? -12.516 44.719 17.75 1 90.62 298 ASN B N 1
ATOM 5391 C CA . ASN B 1 298 ? -11.828 46 17.703 1 90.62 298 ASN B CA 1
ATOM 5392 C C . ASN B 1 298 ? -10.703 46 16.672 1 90.62 298 ASN B C 1
ATOM 5394 O O . ASN B 1 298 ? -10.055 47.031 16.453 1 90.62 298 ASN B O 1
ATOM 5398 N N . HIS B 1 299 ? -10.562 44.844 16.031 1 93.88 299 HIS B N 1
ATOM 5399 C CA . HIS B 1 299 ? -9.5 44.75 15.031 1 93.88 299 HIS B CA 1
ATOM 5400 C C . HIS B 1 299 ? -10.047 45 13.625 1 93.88 299 HIS B C 1
ATOM 5402 O O . HIS B 1 299 ? -11.18 44.594 13.32 1 93.88 299 HIS B O 1
ATOM 5408 N N . GLU B 1 300 ? -9.289 45.688 12.867 1 95.56 300 GLU B N 1
ATOM 5409 C CA . GLU B 1 300 ? -9.43 45.75 11.414 1 95.56 300 GLU B CA 1
ATOM 5410 C C . GLU B 1 300 ? -8.289 45.031 10.711 1 95.56 300 GLU B C 1
ATOM 5412 O O . GLU B 1 300 ? -7.129 45.438 10.812 1 95.56 300 GLU B O 1
ATOM 5417 N N . VAL B 1 301 ? -8.641 44.031 10.008 1 96.62 301 VAL B N 1
ATOM 5418 C CA . VAL B 1 301 ? -7.633 43.156 9.391 1 96.62 301 VAL B CA 1
ATOM 5419 C C . VAL B 1 301 ? -7.035 43.875 8.18 1 96.62 301 VAL B C 1
ATOM 5421 O O . VAL B 1 301 ? -7.758 44.281 7.262 1 96.62 301 VAL B O 1
ATOM 5424 N N . THR B 1 302 ? -5.766 44.031 8.164 1 97.25 302 THR B N 1
ATOM 5425 C CA . THR B 1 302 ? -5.074 44.719 7.059 1 97.25 302 THR B CA 1
ATOM 5426 C C . THR B 1 302 ? -4.727 43.719 5.961 1 97.25 302 THR B C 1
ATOM 5428 O O . THR B 1 302 ? -5.047 43.938 4.793 1 97.25 302 THR B O 1
ATOM 5431 N N . ASN B 1 303 ? -4.082 42.594 6.316 1 97.62 303 ASN B N 1
ATOM 5432 C CA . ASN B 1 303 ? -3.619 41.562 5.402 1 97.62 303 ASN B CA 1
ATOM 5433 C C . ASN B 1 303 ? -3.635 40.188 6.062 1 97.62 303 ASN B C 1
ATOM 5435 O O . ASN B 1 303 ? -3.584 40.094 7.289 1 97.62 303 ASN B O 1
ATOM 5439 N N . TYR B 1 304 ? -3.77 39.219 5.211 1 98.44 304 TYR B N 1
ATOM 5440 C CA . TYR B 1 304 ? -3.543 37.812 5.625 1 98.44 304 TYR B CA 1
ATOM 5441 C C . TYR B 1 304 ? -2.186 37.312 5.148 1 98.44 304 TYR B C 1
ATOM 5443 O O . TYR B 1 304 ? -1.857 37.438 3.965 1 98.44 304 TYR B O 1
ATOM 5451 N N . TYR B 1 305 ? -1.426 36.812 6.086 1 98.81 305 TYR B N 1
ATOM 5452 C CA . TYR B 1 305 ? -0.134 36.219 5.746 1 98.81 305 TYR B CA 1
ATOM 5453 C C . TYR B 1 305 ? -0.132 34.719 6.016 1 98.81 305 TYR B C 1
ATOM 5455 O O . TYR B 1 305 ? -0.655 34.25 7.031 1 98.81 305 TYR B O 1
ATOM 5463 N N . MET B 1 306 ? 0.358 33.906 5.109 1 98.88 306 MET B N 1
ATOM 5464 C CA . MET B 1 306 ? 0.607 32.5 5.289 1 98.88 306 MET B CA 1
ATOM 5465 C C . MET B 1 306 ? 2.102 32.188 5.273 1 98.88 306 MET B C 1
ATOM 5467 O O . MET B 1 306 ? 2.771 32.406 4.258 1 98.88 306 MET B O 1
ATOM 5471 N N . ILE B 1 307 ? 2.623 31.75 6.371 1 98.75 307 ILE B N 1
ATOM 5472 C CA . ILE B 1 307 ? 4.012 31.312 6.457 1 98.75 307 ILE B CA 1
ATOM 5473 C C . ILE B 1 307 ? 4.09 29.797 6.281 1 98.75 307 ILE B C 1
ATOM 5475 O O . ILE B 1 307 ? 3.469 29.047 7.035 1 98.75 307 ILE B O 1
ATOM 5479 N N . GLY B 1 308 ? 4.805 29.297 5.293 1 97.12 308 GLY B N 1
ATOM 5480 C CA . GLY B 1 308 ? 4.883 27.859 5.027 1 97.12 308 GLY B CA 1
ATOM 5481 C C . GLY B 1 308 ? 6.211 27.438 4.43 1 97.12 308 GLY B C 1
ATOM 5482 O O . GLY B 1 308 ? 6.98 28.281 3.951 1 97.12 308 GLY B O 1
ATOM 5483 N N . ASP B 1 309 ? 6.52 26.109 4.449 1 94.06 309 ASP B N 1
ATOM 5484 C CA . ASP B 1 309 ? 7.766 25.578 3.906 1 94.06 309 ASP B CA 1
ATOM 5485 C C . ASP B 1 309 ? 7.504 24.734 2.664 1 94.06 309 ASP B C 1
ATOM 5487 O O . ASP B 1 309 ? 8.445 24.297 1.996 1 94.06 309 ASP B O 1
ATOM 5491 N N . ASN B 1 310 ? 6.297 24.422 2.389 1 93.25 310 ASN B N 1
ATOM 5492 C CA . ASN B 1 310 ? 5.945 23.578 1.262 1 93.25 310 ASN B CA 1
ATOM 5493 C C . ASN B 1 310 ? 5.238 24.359 0.159 1 93.25 310 ASN B C 1
ATOM 5495 O O . ASN B 1 310 ? 4.074 24.734 0.31 1 93.25 310 ASN B O 1
ATOM 5499 N N . PRO B 1 311 ? 5.895 24.578 -0.933 1 95.06 311 PRO B N 1
ATOM 5500 C CA . PRO B 1 311 ? 5.289 25.344 -2.021 1 95.06 311 PRO B CA 1
ATOM 5501 C C . PRO B 1 311 ? 3.977 24.734 -2.514 1 95.06 311 PRO B C 1
ATOM 5503 O O . PRO B 1 311 ? 3.008 25.453 -2.756 1 95.06 311 PRO B O 1
ATOM 5506 N N . GLN B 1 312 ? 3.896 23.406 -2.496 1 92.56 312 GLN B N 1
ATOM 5507 C CA . GLN B 1 312 ? 2.771 22.703 -3.113 1 92.56 312 GLN B CA 1
ATOM 5508 C C . GLN B 1 312 ? 1.589 22.609 -2.154 1 92.56 312 GLN B C 1
ATOM 5510 O O . GLN B 1 312 ? 0.495 22.203 -2.547 1 92.56 312 GLN B O 1
ATOM 5515 N N . SER B 1 313 ? 1.821 23.047 -0.961 1 94.94 313 SER B N 1
ATOM 5516 C CA . SER B 1 313 ? 0.771 22.984 0.05 1 94.94 313 SER B CA 1
ATOM 5517 C C . SER B 1 313 ? 0.46 24.359 0.606 1 94.94 313 SER B C 1
ATOM 5519 O O . SER B 1 313 ? -0.497 25.016 0.175 1 94.94 313 SER B O 1
ATOM 5521 N N . ASP B 1 314 ? 1.377 24.984 1.265 1 97.31 314 ASP B N 1
ATOM 5522 C CA . ASP B 1 314 ? 1.186 26.266 1.938 1 97.31 314 ASP B CA 1
ATOM 5523 C C . ASP B 1 314 ? 1.058 27.406 0.927 1 97.31 314 ASP B C 1
ATOM 5525 O O . ASP B 1 314 ? 0.108 28.188 0.984 1 97.31 314 ASP B O 1
ATOM 5529 N N . ILE B 1 315 ? 1.992 27.469 0.026 1 98.25 315 ILE B N 1
ATOM 5530 C CA . ILE B 1 315 ? 2.129 28.594 -0.877 1 98.25 315 ILE B CA 1
ATOM 5531 C C . ILE B 1 315 ? 1.045 28.531 -1.952 1 98.25 315 ILE B C 1
ATOM 5533 O O . ILE B 1 315 ? 0.376 29.531 -2.227 1 98.25 315 ILE B O 1
ATOM 5537 N N . GLN B 1 316 ? 0.889 27.375 -2.465 1 97.81 316 GLN B N 1
ATOM 5538 C CA . GLN B 1 316 ? -0.157 27.203 -3.465 1 97.81 316 GLN B CA 1
ATOM 5539 C C . GLN B 1 316 ? -1.521 27.609 -2.912 1 97.81 316 GLN B C 1
ATOM 5541 O O . GLN B 1 316 ? -2.273 28.328 -3.568 1 97.81 316 GLN B O 1
ATOM 5546 N N . GLY B 1 317 ? -1.893 27.156 -1.72 1 97.88 317 GLY B N 1
ATOM 5547 C CA . GLY B 1 317 ? -3.162 27.5 -1.099 1 97.88 317 GLY B CA 1
ATOM 5548 C C . GLY B 1 317 ? -3.305 28.984 -0.812 1 97.88 317 GLY B C 1
ATOM 5549 O O . GLY B 1 317 ? -4.348 29.578 -1.095 1 97.88 317 GLY B O 1
ATOM 5550 N N . ALA B 1 318 ? -2.279 29.562 -0.265 1 98.56 318 ALA B N 1
ATOM 5551 C CA . ALA B 1 318 ? -2.285 30.984 0.055 1 98.56 318 ALA B CA 1
ATOM 5552 C C . ALA B 1 318 ? -2.49 31.828 -1.201 1 98.56 318 ALA B C 1
ATOM 5554 O O . ALA B 1 318 ? -3.279 32.781 -1.196 1 98.56 318 ALA B O 1
ATOM 5555 N N . ASN B 1 319 ? -1.807 31.453 -2.252 1 98.38 319 ASN B N 1
ATOM 5556 C CA . ASN B 1 319 ? -1.935 32.156 -3.521 1 98.38 319 ASN B CA 1
ATOM 5557 C C . ASN B 1 319 ? -3.352 32.062 -4.078 1 98.38 319 ASN B C 1
ATOM 5559 O O . ASN B 1 319 ? -3.902 33.062 -4.566 1 98.38 319 ASN B O 1
ATOM 5563 N N . LYS B 1 320 ? -3.945 30.953 -3.994 1 97.62 320 LYS B N 1
ATOM 5564 C CA . LYS B 1 320 ? -5.27 30.719 -4.555 1 97.62 320 LYS B CA 1
ATOM 5565 C C . LYS B 1 320 ? -6.328 31.578 -3.865 1 97.62 320 LYS B C 1
ATOM 5567 O O . LYS B 1 320 ? -7.258 32.062 -4.512 1 97.62 320 LYS B O 1
ATOM 5572 N N . ILE B 1 321 ? -6.195 31.734 -2.561 1 98 321 ILE B N 1
ATOM 5573 C CA . ILE B 1 321 ? -7.219 32.469 -1.827 1 98 321 ILE B CA 1
ATOM 5574 C C . ILE B 1 321 ? -6.863 33.969 -1.79 1 98 321 ILE B C 1
ATOM 5576 O O . ILE B 1 321 ? -7.656 34.781 -1.323 1 98 321 ILE B O 1
ATOM 5580 N N . GLY B 1 322 ? -5.609 34.312 -2.158 1 98 322 GLY B N 1
ATOM 5581 C CA . GLY B 1 322 ? -5.219 35.719 -2.232 1 98 322 GLY B CA 1
ATOM 5582 C C . GLY B 1 322 ? -4.512 36.219 -0.983 1 98 322 GLY B C 1
ATOM 5583 O O . GLY B 1 322 ? -4.477 37.406 -0.715 1 98 322 GLY B O 1
ATOM 5584 N N . TRP B 1 323 ? -3.996 35.312 -0.149 1 98.69 323 TRP B N 1
ATOM 5585 C CA . TRP B 1 323 ? -3.191 35.688 1.006 1 98.69 323 TRP B CA 1
ATOM 5586 C C . TRP B 1 323 ? -1.755 36 0.593 1 98.69 323 TRP B C 1
ATOM 5588 O O . TRP B 1 323 ? -1.295 35.531 -0.456 1 98.69 323 TRP B O 1
ATOM 5598 N N . THR B 1 324 ? -1.1 36.781 1.331 1 98.81 324 THR B N 1
ATOM 5599 C CA . THR B 1 324 ? 0.327 37 1.112 1 98.81 324 THR B CA 1
ATOM 5600 C C . THR B 1 324 ? 1.128 35.781 1.562 1 98.81 324 THR B C 1
ATOM 5602 O O . THR B 1 324 ? 1.152 35.438 2.748 1 98.81 324 THR B O 1
ATOM 5605 N N . SER B 1 325 ? 1.759 35.094 0.581 1 98.88 325 SER B N 1
ATOM 5606 C CA . SER B 1 325 ? 2.482 33.875 0.855 1 98.88 325 SER B CA 1
ATOM 5607 C C . SER B 1 325 ? 3.947 34.156 1.179 1 98.88 325 SER B C 1
ATOM 5609 O O . SER B 1 325 ? 4.609 34.906 0.478 1 98.88 325 SER B O 1
ATOM 5611 N N . ILE B 1 326 ? 4.441 33.594 2.254 1 98.81 326 ILE B N 1
ATOM 5612 C CA . ILE B 1 326 ? 5.836 33.719 2.676 1 98.81 326 ILE B CA 1
ATOM 5613 C C . ILE B 1 326 ? 6.438 32.312 2.803 1 98.81 326 ILE B C 1
ATOM 5615 O O . ILE B 1 326 ? 6.043 31.531 3.676 1 98.81 326 ILE B O 1
ATOM 5619 N N . LEU B 1 327 ? 7.406 31.969 1.934 1 98.5 327 LEU B N 1
ATOM 5620 C CA . LEU B 1 327 ? 8.055 30.672 1.874 1 98.5 327 LEU B CA 1
ATOM 5621 C C . LEU B 1 327 ? 9.359 30.672 2.664 1 98.5 327 LEU B C 1
ATOM 5623 O O . LEU B 1 327 ? 10.211 31.547 2.455 1 98.5 327 LEU B O 1
ATOM 5627 N N . VAL B 1 328 ? 9.453 29.766 3.611 1 96.31 328 VAL B N 1
ATOM 5628 C CA . VAL B 1 328 ? 10.688 29.641 4.375 1 96.31 328 VAL B CA 1
ATOM 5629 C C . VAL B 1 328 ? 11.5 28.453 3.855 1 96.31 328 VAL B C 1
ATOM 5631 O O . VAL B 1 328 ? 10.953 27.562 3.205 1 96.31 328 VAL B O 1
ATOM 5634 N N . ARG B 1 329 ? 12.773 28.297 4.234 1 92.88 329 ARG B N 1
ATOM 5635 C CA . ARG B 1 329 ? 13.688 27.312 3.664 1 92.88 329 ARG B CA 1
ATOM 5636 C C . ARG B 1 329 ? 14.016 26.219 4.672 1 92.88 329 ARG B C 1
ATOM 5638 O O . ARG B 1 329 ? 14.953 25.453 4.473 1 92.88 329 ARG B O 1
ATOM 5645 N N . THR B 1 330 ? 13.273 26.109 5.66 1 88.94 330 THR B N 1
ATOM 5646 C CA . THR B 1 330 ? 13.68 25.281 6.793 1 88.94 330 THR B CA 1
ATOM 5647 C C . THR B 1 330 ? 12.977 23.922 6.758 1 88.94 330 THR B C 1
ATOM 5649 O O . THR B 1 330 ? 13.188 23.094 7.637 1 88.94 330 THR B O 1
ATOM 5652 N N . GLY B 1 331 ? 12.172 23.641 5.754 1 87.62 331 GLY B N 1
ATOM 5653 C CA . GLY B 1 331 ? 11.43 22.375 5.684 1 87.62 331 GLY B CA 1
ATOM 5654 C C . GLY B 1 331 ? 11.523 21.703 4.332 1 87.62 331 GLY B C 1
ATOM 5655 O O . GLY B 1 331 ? 12.625 21.438 3.842 1 87.62 331 GLY B O 1
ATOM 5656 N N . VAL B 1 332 ? 10.43 21.5 3.697 1 84.5 332 VAL B N 1
ATOM 5657 C CA . VAL B 1 332 ? 10.359 20.812 2.418 1 84.5 332 VAL B CA 1
ATOM 5658 C C . VAL B 1 332 ? 11.141 21.578 1.36 1 84.5 332 VAL B C 1
ATOM 5660 O O . VAL B 1 332 ? 11.891 20.984 0.581 1 84.5 332 VAL B O 1
ATOM 5663 N N . PHE B 1 333 ? 10.977 22.875 1.352 1 87.81 333 PHE B N 1
ATOM 5664 C CA . PHE B 1 333 ? 11.688 23.734 0.415 1 87.81 333 PHE B CA 1
ATOM 5665 C C . PHE B 1 333 ? 13.07 24.094 0.947 1 87.81 333 PHE B C 1
ATOM 5667 O O . PHE B 1 333 ? 13.203 24.578 2.072 1 87.81 333 PHE B O 1
ATOM 5674 N N . GLN B 1 334 ? 14.047 23.828 0.11 1 83.75 334 GLN B N 1
ATOM 5675 C CA . GLN B 1 334 ? 15.414 24.125 0.52 1 83.75 334 GLN B CA 1
ATOM 5676 C C . GLN B 1 334 ? 16.172 24.859 -0.585 1 83.75 334 GLN B C 1
ATOM 5678 O O . GLN B 1 334 ? 17.391 25 -0.521 1 83.75 334 GLN B O 1
ATOM 5683 N N . GLY B 1 335 ? 15.508 25.219 -1.581 1 82.62 335 GLY B N 1
ATOM 5684 C CA . GLY B 1 335 ? 16.141 25.797 -2.76 1 82.62 335 GLY B CA 1
ATOM 5685 C C . GLY B 1 335 ? 16.625 27.219 -2.543 1 82.62 335 GLY B C 1
ATOM 5686 O O . GLY B 1 335 ? 16.297 27.844 -1.531 1 82.62 335 GLY B O 1
ATOM 5687 N N . GLU B 1 336 ? 17.5 27.406 -3.674 1 86.06 336 GLU B N 1
ATOM 5688 C CA . GLU B 1 336 ? 17.906 28.812 -3.762 1 86.06 336 GLU B CA 1
ATOM 5689 C C . GLU B 1 336 ? 16.891 29.641 -4.516 1 86.06 336 GLU B C 1
ATOM 5691 O O . GLU B 1 336 ? 16.219 29.141 -5.426 1 86.06 336 GLU B O 1
ATOM 5696 N N . GLY B 1 337 ? 16.391 30.766 -3.951 1 92.5 337 GLY B N 1
ATOM 5697 C CA . GLY B 1 337 ? 15.406 31.594 -4.617 1 92.5 337 GLY B CA 1
ATOM 5698 C C . GLY B 1 337 ? 13.977 31.234 -4.25 1 92.5 337 GLY B C 1
ATOM 5699 O O . GLY B 1 337 ? 13.68 30.984 -3.078 1 92.5 337 GLY B O 1
ATOM 5700 N N . ASN B 1 338 ? 13.117 31.234 -5.422 1 96.75 338 ASN B N 1
ATOM 5701 C CA . ASN B 1 338 ? 11.703 30.922 -5.25 1 96.75 338 ASN B CA 1
ATOM 5702 C C . ASN B 1 338 ? 11.336 29.609 -5.934 1 96.75 338 ASN B C 1
ATOM 5704 O O . ASN B 1 338 ? 12.125 29.062 -6.711 1 96.75 338 ASN B O 1
ATOM 5708 N N . ASP B 1 339 ? 10.25 28.984 -5.531 1 94.06 339 ASP B N 1
ATOM 5709 C CA . ASP B 1 339 ? 9.781 27.781 -6.207 1 94.06 339 ASP B CA 1
ATOM 5710 C C . ASP B 1 339 ? 9.312 28.094 -7.625 1 94.06 339 ASP B C 1
ATOM 5712 O O . ASP B 1 339 ? 8.617 29.078 -7.852 1 94.06 339 ASP B O 1
ATOM 5716 N N . ASP B 1 340 ? 9.648 27.266 -8.602 1 91.5 340 ASP B N 1
ATOM 5717 C CA . ASP B 1 340 ? 9.359 27.531 -10.008 1 91.5 340 ASP B CA 1
ATOM 5718 C C . ASP B 1 340 ? 7.875 27.328 -10.305 1 91.5 340 ASP B C 1
ATOM 5720 O O . ASP B 1 340 ? 7.289 28.078 -11.102 1 91.5 340 ASP B O 1
ATOM 5724 N N . GLN B 1 341 ? 7.289 26.391 -9.68 1 90.75 341 GLN B N 1
ATOM 5725 C CA . GLN B 1 341 ? 5.914 26.016 -10.008 1 90.75 341 GLN B CA 1
ATOM 5726 C C . GLN B 1 341 ? 4.918 26.797 -9.148 1 90.75 341 GLN B C 1
ATOM 5728 O O . GLN B 1 341 ? 3.877 27.234 -9.641 1 90.75 341 GLN B O 1
ATOM 5733 N N . ASP B 1 342 ? 5.207 26.891 -7.883 1 95.5 342 ASP B N 1
ATOM 5734 C CA . ASP B 1 342 ? 4.371 27.609 -6.918 1 95.5 342 ASP B CA 1
ATOM 5735 C C . ASP B 1 342 ? 5.164 28.688 -6.191 1 95.5 342 ASP B C 1
ATOM 5737 O O . ASP B 1 342 ? 5.457 28.562 -5 1 95.5 342 ASP B O 1
ATOM 5741 N N . PRO B 1 343 ? 5.395 29.75 -6.871 1 97.62 343 PRO B N 1
ATOM 5742 C CA . PRO B 1 343 ? 6.215 30.812 -6.27 1 97.62 343 PRO B CA 1
ATOM 5743 C C . PRO B 1 343 ? 5.484 31.562 -5.168 1 97.62 343 PRO B C 1
ATOM 5745 O O . PRO B 1 343 ? 4.293 31.875 -5.305 1 97.62 343 PRO B O 1
ATOM 5748 N N . ALA B 1 344 ? 6.195 31.875 -4.109 1 98.69 344 ALA B N 1
ATOM 5749 C CA . ALA B 1 344 ? 5.668 32.688 -3.025 1 98.69 344 ALA B CA 1
ATOM 5750 C C . ALA B 1 344 ? 5.84 34.188 -3.332 1 98.69 344 ALA B C 1
ATOM 5752 O O . ALA B 1 344 ? 6.656 34.562 -4.176 1 98.69 344 ALA B O 1
ATOM 5753 N N . LYS B 1 345 ? 5.047 35 -2.707 1 98.62 345 LYS B N 1
ATOM 5754 C CA . LYS B 1 345 ? 5.266 36.438 -2.824 1 98.62 345 LYS B CA 1
ATOM 5755 C C . LYS B 1 345 ? 6.605 36.844 -2.217 1 98.62 345 LYS B C 1
ATOM 5757 O O . LYS B 1 345 ? 7.289 37.719 -2.738 1 98.62 345 LYS B O 1
ATOM 5762 N N . TYR B 1 346 ? 6.934 36.219 -1.078 1 98.62 346 TYR B N 1
ATOM 5763 C CA . TYR B 1 346 ? 8.227 36.438 -0.438 1 98.62 346 TYR B CA 1
ATOM 5764 C C . TYR B 1 346 ? 8.891 35.125 -0.07 1 98.62 346 TYR B C 1
ATOM 5766 O O . TYR B 1 346 ? 8.211 34.156 0.279 1 98.62 346 TYR B O 1
ATOM 5774 N N . VAL B 1 347 ? 10.18 35.062 -0.202 1 98.56 347 VAL B N 1
ATOM 5775 C CA . VAL B 1 347 ? 10.984 33.938 0.247 1 98.56 347 VAL B CA 1
ATOM 5776 C C . VAL B 1 347 ? 12 34.406 1.286 1 98.56 347 VAL B C 1
ATOM 5778 O O . VAL B 1 347 ? 12.727 35.375 1.057 1 98.56 347 VAL B O 1
ATOM 5781 N N . VAL B 1 348 ? 12 33.812 2.441 1 97.94 348 VAL B N 1
ATOM 5782 C CA . VAL B 1 348 ? 12.906 34.188 3.52 1 97.94 348 VAL B CA 1
ATOM 5783 C C . VAL B 1 348 ? 13.555 32.906 4.102 1 97.94 348 VAL B C 1
ATOM 5785 O O . VAL B 1 348 ? 13.234 31.797 3.693 1 97.94 348 VAL B O 1
ATOM 5788 N N . ASN B 1 349 ? 14.445 33.062 5.059 1 95.88 349 ASN B N 1
ATOM 5789 C CA . ASN B 1 349 ? 15.234 31.938 5.516 1 95.88 349 ASN B CA 1
ATOM 5790 C C . ASN B 1 349 ? 14.453 31.062 6.492 1 95.88 349 ASN B C 1
ATOM 5792 O O . ASN B 1 349 ? 14.547 29.828 6.449 1 95.88 349 ASN B O 1
ATOM 5796 N N . ASP B 1 350 ? 13.852 31.703 7.438 1 95.19 350 ASP B N 1
ATOM 5797 C CA . ASP B 1 350 ? 13.188 30.969 8.508 1 95.19 350 ASP B CA 1
ATOM 5798 C C . ASP B 1 350 ? 12.023 31.766 9.094 1 95.19 350 ASP B C 1
ATOM 5800 O O . ASP B 1 350 ? 11.656 32.812 8.555 1 95.19 350 ASP B O 1
ATOM 5804 N N . PHE B 1 351 ? 11.375 31.266 10.117 1 97.25 351 PHE B N 1
ATOM 5805 C CA . PHE B 1 351 ? 10.195 31.844 10.734 1 97.25 351 PHE B CA 1
ATOM 5806 C C . PHE B 1 351 ? 10.523 33.219 11.305 1 97.25 351 PHE B C 1
ATOM 5808 O O . PHE B 1 351 ? 9.695 34.156 11.242 1 97.25 351 PHE B O 1
ATOM 5815 N N . TYR B 1 352 ? 11.703 33.406 11.891 1 97.69 352 TYR B N 1
ATOM 5816 C CA . TYR B 1 352 ? 12.125 34.688 12.43 1 97.69 352 TYR B CA 1
ATOM 5817 C C . TYR B 1 352 ? 12.125 35.75 11.344 1 97.69 352 TYR B C 1
ATOM 5819 O O . TYR B 1 352 ? 11.57 36.844 11.539 1 97.69 352 TYR B O 1
ATOM 5827 N N . ASP B 1 353 ? 12.727 35.406 10.258 1 97.88 353 ASP B N 1
ATOM 5828 C CA . ASP B 1 353 ? 12.781 36.344 9.133 1 97.88 353 ASP B CA 1
ATOM 5829 C C . ASP B 1 353 ? 11.383 36.656 8.609 1 97.88 353 ASP B C 1
ATOM 5831 O O . ASP B 1 353 ? 11.125 37.781 8.156 1 97.88 353 ASP B O 1
ATOM 5835 N N . ALA B 1 354 ? 10.516 35.719 8.641 1 98.62 354 ALA B N 1
ATOM 5836 C CA . ALA B 1 354 ? 9.141 35.938 8.18 1 98.62 354 ALA B CA 1
ATOM 5837 C C . ALA B 1 354 ? 8.406 36.938 9.07 1 98.62 354 ALA B C 1
ATOM 5839 O O . ALA B 1 354 ? 7.742 37.844 8.57 1 98.62 354 ALA B O 1
ATOM 5840 N N . VAL B 1 355 ? 8.531 36.75 10.359 1 98.56 355 VAL B N 1
ATOM 5841 C CA . VAL B 1 355 ? 7.875 37.656 11.312 1 98.56 355 VAL B CA 1
ATOM 5842 C C . VAL B 1 355 ? 8.438 39.062 11.164 1 98.56 355 VAL B C 1
ATOM 5844 O O . VAL B 1 355 ? 7.691 40.031 11.141 1 98.56 355 VAL B O 1
ATOM 5847 N N . LYS B 1 356 ? 9.742 39.125 11.07 1 98.38 356 LYS B N 1
ATOM 5848 C CA . LYS B 1 356 ? 10.383 40.406 10.875 1 98.38 356 LYS B CA 1
ATOM 5849 C C . LYS B 1 356 ? 9.859 41.094 9.617 1 98.38 356 LYS B C 1
ATOM 5851 O O . LYS B 1 356 ? 9.539 42.281 9.641 1 98.38 356 LYS B O 1
ATOM 5856 N N . LEU B 1 357 ? 9.789 40.375 8.609 1 98.75 357 LEU B N 1
ATOM 5857 C CA . LEU B 1 357 ? 9.289 40.906 7.344 1 98.75 357 LEU B CA 1
ATOM 5858 C C . LEU B 1 357 ? 7.859 41.406 7.496 1 98.75 357 LEU B C 1
ATOM 5860 O O . LEU B 1 357 ? 7.52 42.469 7.004 1 98.75 357 LEU B O 1
ATOM 5864 N N . ILE B 1 358 ? 6.98 40.625 8.094 1 98.75 358 ILE B N 1
ATOM 5865 C CA . ILE B 1 358 ? 5.582 41 8.273 1 98.75 358 ILE B CA 1
ATOM 5866 C C . ILE B 1 358 ? 5.5 42.312 9.07 1 98.75 358 ILE B C 1
ATOM 5868 O O . ILE B 1 358 ? 4.742 43.219 8.711 1 98.75 358 ILE B O 1
ATOM 5872 N N . PHE B 1 359 ? 6.285 42.438 10.172 1 98.38 359 PHE B N 1
ATOM 5873 C CA . PHE B 1 359 ? 6.293 43.656 10.977 1 98.38 359 PHE B CA 1
ATOM 5874 C C . PHE B 1 359 ? 6.703 44.844 10.133 1 98.38 359 PHE B C 1
ATOM 5876 O O . PHE B 1 359 ? 6.07 45.906 10.195 1 98.38 359 PHE B O 1
ATOM 5883 N N . GLU B 1 360 ? 7.668 44.625 9.289 1 98.44 360 GLU B N 1
ATOM 5884 C CA . GLU B 1 360 ? 8.133 45.719 8.414 1 98.44 360 GLU B CA 1
ATOM 5885 C C . GLU B 1 360 ? 7.059 46.094 7.41 1 98.44 360 GLU B C 1
ATOM 5887 O O . GLU B 1 360 ? 6.789 47.281 7.219 1 98.44 360 GLU B O 1
ATOM 5892 N N . LEU B 1 361 ? 6.488 45.156 6.812 1 98.38 361 LEU B N 1
ATOM 5893 C CA . LEU B 1 361 ? 5.469 45.406 5.801 1 98.38 361 LEU B CA 1
ATOM 5894 C C . LEU B 1 361 ? 4.266 46.125 6.41 1 98.38 361 LEU B C 1
ATOM 5896 O O . LEU B 1 361 ? 3.607 46.906 5.738 1 98.38 361 LEU B O 1
ATOM 5900 N N . GLU B 1 362 ? 3.988 45.875 7.652 1 98.06 362 GLU B N 1
ATOM 5901 C CA . GLU B 1 362 ? 2.805 46.406 8.32 1 98.06 362 GLU B CA 1
ATOM 5902 C C . GLU B 1 362 ? 3.131 47.688 9.086 1 98.06 362 GLU B C 1
ATOM 5904 O O . GLU B 1 362 ? 2.252 48.281 9.703 1 98.06 362 GLU B O 1
ATOM 5909 N N . GLY B 1 363 ? 4.352 48.062 9.117 1 97.38 363 GLY B N 1
ATOM 5910 C CA . GLY B 1 363 ? 4.762 49.25 9.844 1 97.38 363 GLY B CA 1
ATOM 5911 C C . GLY B 1 363 ? 4.758 49.031 11.352 1 97.38 363 GLY B C 1
ATOM 5912 O O . GLY B 1 363 ? 4.434 49.969 12.102 1 97.38 363 GLY B O 1
ATOM 5913 N N . ILE B 1 364 ? 4.93 47.906 11.766 1 97.38 364 ILE B N 1
ATOM 5914 C CA . ILE B 1 364 ? 5.035 47.562 13.188 1 97.38 364 ILE B CA 1
ATOM 5915 C C . ILE B 1 364 ? 6.504 47.562 13.609 1 97.38 364 ILE B C 1
ATOM 5917 O O . ILE B 1 364 ? 7.375 47.125 12.852 1 97.38 364 ILE B O 1
ATOM 5921 N N . SER B 1 365 ? 6.75 48 14.789 1 97.12 365 SER B N 1
ATOM 5922 C CA . SER B 1 365 ? 8.117 48.031 15.305 1 97.12 365 SER B CA 1
ATOM 5923 C C . SER B 1 365 ? 8.742 46.656 15.367 1 97.12 365 SER B C 1
ATOM 5925 O O . SER B 1 365 ? 8.086 45.688 15.758 1 97.12 365 SER B O 1
ATOM 5927 N N . THR B 1 366 ? 10 46.562 15.008 1 96.38 366 THR B N 1
ATOM 5928 C CA . THR B 1 366 ? 10.695 45.281 15.062 1 96.38 366 THR B CA 1
ATOM 5929 C C . THR B 1 366 ? 11.609 45.219 16.281 1 96.38 366 THR B C 1
ATOM 5931 O O . THR B 1 366 ? 12.391 44.25 16.438 1 96.38 366 THR B O 1
ATOM 5934 N N . LYS B 1 367 ? 11.516 46.094 17.125 1 96 367 LYS B N 1
ATOM 5935 C CA . LYS B 1 367 ? 12.414 46.219 18.266 1 96 367 LYS B CA 1
ATOM 5936 C C . LYS B 1 367 ? 12.312 45 19.172 1 96 367 LYS B C 1
ATOM 5938 O O . LYS B 1 367 ? 13.305 44.562 19.75 1 96 367 LYS B O 1
ATOM 5943 N N . ILE B 1 368 ? 11.133 44.5 19.234 1 95.38 368 ILE B N 1
ATOM 5944 C CA . ILE B 1 368 ? 10.898 43.375 20.141 1 95.38 368 ILE B CA 1
ATOM 5945 C C . ILE B 1 368 ? 11.672 42.156 19.656 1 95.38 368 ILE B C 1
ATOM 5947 O O . ILE B 1 368 ? 11.906 41.188 20.406 1 95.38 368 ILE B O 1
ATOM 5951 N N . LEU B 1 369 ? 12.055 42.094 18.406 1 94.88 369 LEU B N 1
ATOM 5952 C CA . LEU B 1 369 ? 12.758 40.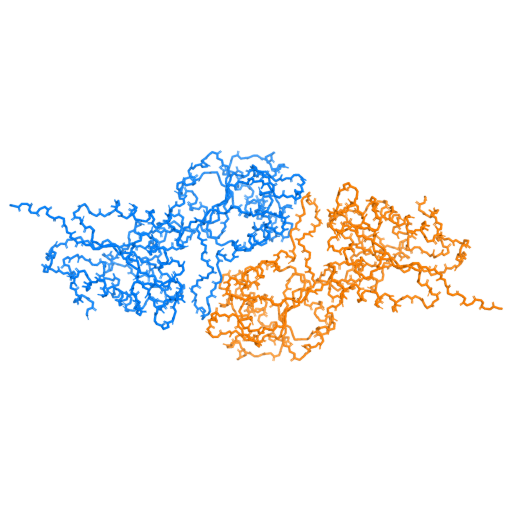969 17.828 1 94.88 369 LEU B CA 1
ATOM 5953 C C . LEU B 1 369 ? 14.266 41.094 18.047 1 94.88 369 LEU B C 1
ATOM 5955 O O . LEU B 1 369 ? 15.016 40.156 17.797 1 94.88 369 LEU B O 1
ATOM 5959 N N . ASP B 1 370 ? 14.727 42.312 18.438 1 85.81 370 ASP B N 1
ATOM 5960 C CA . ASP B 1 370 ? 16.141 42.562 18.672 1 85.81 370 ASP B CA 1
ATOM 5961 C C . ASP B 1 370 ? 16.578 41.969 20.031 1 85.81 370 ASP B C 1
ATOM 5963 O O . ASP B 1 370 ? 15.852 42.062 21.016 1 85.81 370 ASP B O 1
#

Radius of gyration: 31.43 Å; Cα contacts (8 Å, |Δi|>4): 1503; chains: 2; bounding box: 59×117×68 Å

Secondary structure (DSSP, 8-state):
----PPEEEEEEEE--BTTTBSSSSPPPPHHHHHHHHHHTSBHHHH-HHHH-TT---B--EEEE-S--SS-HHHHHHHHHHHHTTTSGGGGGGPPPGGGEE-TTGGGHHHHHTTTTS-EEEESSSSHHHHHHHTT--SEEEHHHHHHH-GGGSTT----HHHHHHHHHHHHHHHT--GGGGGSPPP-S-EEE-SPPS-HHHHHHHHHHHTTSSSSPPPSS--SS--SS---EEES---SEE--SSSSPEE-HHHHHHHHHHHHHHHHSS----EE-STT-HHHHHHHHHHHHHHS-TTEEEEEEEEEES-IIIIIHHHHHHT-EEEE-SSSS---SS--SSS--SEE-SSHHHHHHHHHHHHT---GGG-/----PPEEEEEEEE--BTTTBSSSSPPPPHHHHHHHHHHTSBHHHH-HHHH-TT---B--EEEE-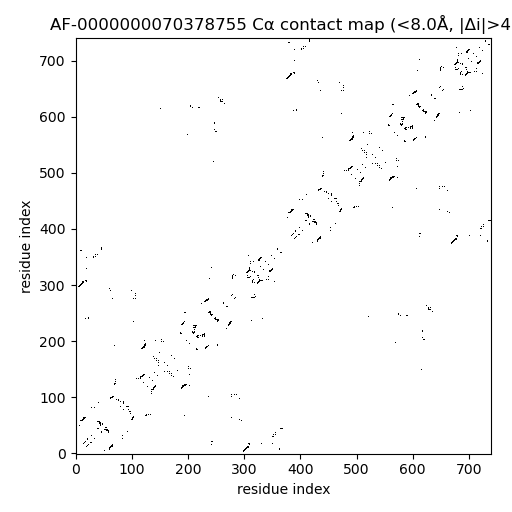S--SS-HHHHHHHHHHHHTTTSGGGGGGPPPGGGEE-TTGGGHHHHHTTTTS-EEEESSSSHHHHHHHTT--SEEEHHHHHHH-GGGSTT----HHHHHHHHHHHHHHHT--GGGGGSPPP-S-EEE-SPPS-HHHHHHHHHHHTTSSSSPPPSS--SS--SS---EEES---SEE--SSSS-EE-HHHHHHHHHHHHHHHHSS----EE-STT-HHHHHHHHHHHHHHS-TTEEEEEEEEEES-IIIIIHHHHHHT-EEEE-SSSS---SSS-SSS--SEE-SSHHHHHHHHHHHHT---GGG-

Solvent-accessible surface area (backbone atoms only — not comparable to full-atom values): 38475 Å² total; per-residue (Å²): 130,84,79,79,69,56,45,76,39,50,36,42,34,29,37,41,76,19,47,59,26,56,30,92,82,44,74,56,49,69,59,43,49,50,38,50,46,45,56,43,33,33,37,11,72,44,28,35,89,80,58,31,68,80,33,79,50,60,53,51,62,35,39,49,37,64,55,52,31,50,44,44,60,58,47,31,53,50,50,21,54,71,69,49,19,74,38,81,95,34,41,82,53,39,70,50,45,89,33,44,42,41,11,48,61,68,47,30,68,61,40,50,78,38,49,91,37,44,28,35,41,37,42,43,77,41,45,66,59,36,41,43,72,37,53,37,70,36,68,40,39,56,68,47,49,36,41,60,41,43,71,79,44,76,82,60,87,72,50,72,66,56,23,53,53,45,34,51,52,48,26,64,70,67,72,55,57,81,80,64,61,81,52,83,74,60,30,59,30,37,37,36,51,38,51,53,73,42,44,64,60,55,48,49,51,52,52,41,31,41,44,20,51,68,10,38,64,50,77,56,75,51,82,53,44,48,95,51,50,42,55,31,40,31,19,41,54,46,45,58,44,62,46,82,44,75,44,66,40,76,39,33,22,38,55,53,48,21,49,43,49,39,39,28,70,64,20,72,40,81,68,74,72,47,76,33,11,58,34,34,61,66,31,52,51,41,48,52,57,53,50,59,71,69,48,61,86,56,51,34,77,72,48,47,37,34,40,20,15,37,39,81,27,46,25,42,24,22,53,74,77,66,34,49,16,34,34,25,40,56,29,72,31,66,68,84,77,67,51,88,87,36,56,42,81,37,66,44,64,36,55,36,51,46,50,51,48,52,26,57,76,68,72,41,60,59,68,66,74,108,133,83,79,78,70,56,45,78,39,50,36,41,34,28,37,41,76,19,47,60,27,55,29,92,81,41,72,56,50,70,59,43,49,50,37,52,46,45,56,42,34,34,38,10,70,43,27,36,88,81,57,31,68,80,34,78,50,59,51,51,62,35,37,47,39,64,54,52,31,50,43,44,58,57,48,32,53,52,50,21,54,69,70,49,19,73,37,79,95,33,40,83,53,40,70,49,44,89,32,44,41,41,13,49,62,66,47,30,66,62,39,50,77,39,48,93,36,43,27,35,40,39,42,44,77,40,47,66,58,33,41,44,72,36,54,36,68,38,68,42,38,56,67,48,48,36,40,62,41,44,72,79,45,75,82,59,86,73,49,71,65,56,23,52,53,44,36,51,52,50,26,63,70,67,74,55,58,82,81,62,61,79,52,84,73,60,30,59,31,38,38,36,52,37,51,54,72,43,44,64,59,55,48,48,51,51,52,41,31,40,45,20,52,67,10,38,63,50,79,56,76,52,81,53,45,45,96,51,49,40,56,32,39,31,19,40,54,47,45,58,44,64,46,82,43,76,42,67,42,77,38,33,22,38,54,53,48,21,47,42,49,38,38,26,71,66,20,72,41,80,68,73,72,46,77,32,11,58,33,34,60,66,32,51,51,40,49,52,56,54,50,59,72,70,48,61,86,55,51,34,76,73,47,48,38,35,41,22,15,38,40,81,26,45,23,41,24,23,53,74,75,66,32,48,16,35,34,24,40,58,30,72,31,66,67,83,77,66,50,87,88,36,55,43,80,37,67,42,64,37,54,37,52,46,52,52,48,51,26,56,76,68,71,40,59,61,64,62,74,104

Foldseek 3Di:
DPCLAFAEAAAEEEEPDLFQDDADPDAGDPLSLLLLLQQLAFQLVQFCPRQNVPGGDGHHYAYAYQDDQDALVVVQVVVCVSSVCVDPVNVSSGDDSLRYQYLCNLVLVVLVVQQVFEAEEAADHNRVVVSVVSPHQHYDYLVLLCLLPVVLPVPDPDDVVRSVVSPVVNCVSVVHDPVVSPFRDAHQEYEYSWFHDPLVSVLSQVLQQQQDARRGGDPDRDLATDPHHHAYEYSAQDQWWRHPDPDTDGIDNVSVVVSQVVNCVRRVDGDDYHYTGFQDLSSVVCVVVSSVVVDDPSHDHDFYEYEYADLRGGQNNCVVNVGQYEHECRIPHPDDDADPPRGGPYYDHGNSVVSQVSCVVSVTDCVSSD/DPCLAFAEAAAEEEEPDLFQDDADPDAGDPLSLLLLLQQLAFQLVQFCPRQNVPGGDGHHYAYAYQDDQDALVVVQVVVCVSSVCPDPVNVSSGDDSLRYQYLCNLVLVVLVVQQVFEAEEAADHNRVVVSVVSPHQHYDYLVLLCLLPVVLPVPDPDDVVRSVVSPVVNCVSVVHDPVVSPFRDAHQEYEYSWFHDPLVSVLSQVLQQQQDARRGGDPDRDLATDPHHHAYEYSAQDQWWRHPDPDTDGIDNVSVVVSQVVNCVRRVDGDDYHYTGFQDLSSVVCVVVSSVVVDDPSHDHDFYEYEYADLRGGQNNCVVNVGQYEHECRIPHPDDDADPPRGGPYYDHGNSVVSQVSCVVSVTDCVSSD

InterPro domains:
  IPR006353 HAD-superfamily hydrolase, subfamily IIA, CECR5 [TIGR01456] (13-358)
  IPR006357 HAD-superfamily hydrolase, subfamily IIA [PF13344] (12-135)
  IPR023214 HAD superfamily [G3DSA:3.40.50.1000] (12-355)
  IPR023214 HAD superfamily [G3DSA:3.40.50.1000] (103-276)
  IPR036412 HAD-like superfamily [SSF56784] (10-355)

Nearest PDB structures (foldseek):
  3kc2-assembly1_B  TM=8.662E-01  e=2.326E-26  Saccharomyces cerevisiae
  3kc2-assembly1_A  TM=8.306E-01  e=8.337E-26  Saccharomyces cerevisiae
  3rf6-assembly1_B  TM=7.887E-01  e=8.924E-25  Saccharomyces cerevisiae
  2x4d-assembly1_A  TM=7.846E-01  e=1.233E-13  Homo sapiens
  8r8n-assembly2_B  TM=1.961E-01  e=8.864E-01  synthetic construct

pLDDT: mean 93.71, std 7.99, range [31.89, 98.88]

Organism: Tetrahymena thermophila (strain SB210) (NCBI:txid312017)